Protein AF-0000000070241517 (afdb_homodimer)

InterPro domains:
  IPR003785 Creatininase/formamide hydrolase [PF02633] (5-233)
  IPR003785 Creatininase/formamide hydrolase [PTHR35005] (1-240)
  IPR024087 Creatininase-like superfamily [G3DSA:3.40.50.10310] (1-237)
  IPR024087 Creatininase-like superfamily [SSF102215] (1-235)

pLDDT: mean 95.76, std 4.82, range [57.38, 98.88]

Secondary structure (DSSP, 8-state):
-BGGGS-HHHHHT----EEEEEE-----BTTTB-TTHHHHHHHHHHHHHHHHHHHHHS-PPEEPPPB---S-GGGTTSTT-----HHHHHHHHHHHHHHHHHTT--EEEEEE--GGGHHHHHHHHHHHHHTTS-EEEEEEGGGSS--TT--BSSHHHHHHHHHH-GGG--GGGHHHHHHT-BSSSS-EETTEE---SGGGT-SSS-BS-GGG--HHHHHHHHHHHHHHHHHHHHHHHHS---/-BGGGS-HHHHHT----EEEEEE-----BTTTB-TTHHHHHHHHHHHHHHHHHHHHHS-PPEEPPPB---S-GGGTTSTT-----HHHHHHHHHHHHHHHHHTT--EEEEEE--GGGHHHHHHHHHHHHHTTS-EEEEEEGGGSS--TT--BSSHHHHHHHHHH-GGG--GGGHHHHHHT-BSSSS-EETTEE---SGGGT-SSS-BS-GGG--HHHHHHHHHHHHHHHHHHHHHHHHS---

Structure (mmCIF, N/CA/C/O backbone):
data_AF-0000000070241517-model_v1
#
loop_
_entity.id
_entity.type
_entity.pdbx_description
1 polymer 'Creatininase domain protein'
#
loop_
_atom_site.group_PDB
_atom_site.id
_atom_site.type_symbol
_atom_site.label_atom_id
_atom_site.label_alt_id
_atom_site.label_comp_id
_atom_site.label_asym_id
_atom_site.label_entity_id
_atom_site.label_seq_id
_atom_site.pdbx_PDB_ins_code
_atom_site.Cartn_x
_atom_site.Cartn_y
_atom_site.Cartn_z
_atom_site.occupancy
_atom_site.B_iso_or_equiv
_atom_site.auth_seq_id
_atom_site.auth_comp_id
_atom_site.auth_asym_id
_atom_site.auth_atom_id
_atom_site.pdbx_PDB_model_num
ATOM 1 N N . MET A 1 1 ? 10.398 8.562 11.719 1 86.44 1 MET A N 1
ATOM 2 C CA . MET A 1 1 ? 8.953 8.711 11.883 1 86.44 1 MET A CA 1
ATOM 3 C C . MET A 1 1 ? 8.203 8.047 10.727 1 86.44 1 MET A C 1
ATOM 5 O O . MET A 1 1 ? 8.586 8.195 9.57 1 86.44 1 MET A O 1
ATOM 9 N N . HIS A 1 2 ? 7.285 7.23 11.023 1 94.75 2 HIS A N 1
ATOM 10 C CA . HIS A 1 2 ? 6.379 6.684 10.023 1 94.75 2 HIS A CA 1
ATOM 11 C C . HIS A 1 2 ? 5.219 7.633 9.75 1 94.75 2 HIS A C 1
ATOM 13 O O . HIS A 1 2 ? 4.469 7.984 10.664 1 94.75 2 HIS A O 1
ATOM 19 N N . LEU A 1 3 ? 5.145 7.969 8.531 1 97.75 3 LEU A N 1
ATOM 20 C CA . LEU A 1 3 ? 4.168 8.977 8.141 1 97.75 3 LEU A CA 1
ATOM 21 C C . LEU A 1 3 ? 2.766 8.578 8.594 1 97.75 3 LEU A C 1
ATOM 23 O O . LEU A 1 3 ? 2.049 9.375 9.195 1 97.75 3 LEU A O 1
ATOM 27 N N . SER A 1 4 ? 2.4 7.344 8.367 1 96.88 4 SER A N 1
ATOM 28 C CA . SER A 1 4 ? 1.039 6.875 8.602 1 96.88 4 SER A CA 1
ATOM 29 C C . SER A 1 4 ? 0.727 6.824 10.094 1 96.88 4 SER A C 1
ATOM 31 O O . SER A 1 4 ? -0.439 6.75 10.492 1 96.88 4 SER A O 1
ATOM 33 N N . GLU A 1 5 ? 1.764 6.855 10.945 1 97.12 5 GLU A N 1
ATOM 34 C CA . GLU A 1 5 ? 1.569 6.773 12.391 1 97.12 5 GLU A CA 1
ATOM 35 C C . GLU A 1 5 ? 1.651 8.148 13.039 1 97.12 5 GLU A C 1
ATOM 37 O O . GLU A 1 5 ? 1.356 8.305 14.227 1 97.12 5 GLU A O 1
ATOM 42 N N . ALA A 1 6 ? 2.029 9.133 12.297 1 97.56 6 ALA A N 1
ATOM 43 C CA . ALA A 1 6 ? 2.148 10.516 12.766 1 97.56 6 ALA A CA 1
ATOM 44 C C . ALA A 1 6 ? 0.855 11.289 12.531 1 97.56 6 ALA A C 1
ATOM 46 O O . ALA A 1 6 ? 0.009 10.867 11.734 1 97.56 6 ALA A O 1
ATOM 47 N N . THR A 1 7 ? 0.697 12.344 13.242 1 97.94 7 THR A N 1
ATOM 48 C CA . THR A 1 7 ? -0.365 13.297 12.961 1 97.94 7 THR A CA 1
ATOM 49 C C . THR A 1 7 ? 0.137 14.406 12.039 1 97.94 7 THR A C 1
ATOM 51 O O . THR A 1 7 ? 1.345 14.547 11.828 1 97.94 7 THR A O 1
ATOM 54 N N . TRP A 1 8 ? -0.833 15.133 11.477 1 97.62 8 TRP A N 1
ATOM 55 C CA . TRP A 1 8 ? -0.382 16.188 10.57 1 97.62 8 TRP A CA 1
ATOM 56 C C . TRP A 1 8 ? 0.407 17.25 11.328 1 97.62 8 TRP A C 1
ATOM 58 O O . TRP A 1 8 ? 1.304 17.891 10.766 1 97.62 8 TRP A O 1
ATOM 68 N N . THR A 1 9 ? 0.144 17.438 12.625 1 97.12 9 THR A N 1
ATOM 69 C CA . THR A 1 9 ? 0.899 18.406 13.406 1 97.12 9 THR A CA 1
ATOM 70 C C . THR A 1 9 ? 2.312 17.906 13.68 1 97.12 9 THR A C 1
ATOM 72 O O . THR A 1 9 ? 3.256 18.688 13.758 1 97.12 9 THR A O 1
ATOM 75 N N . ASP A 1 10 ? 2.471 16.516 13.898 1 96.94 10 ASP A N 1
ATOM 76 C CA . ASP A 1 10 ? 3.818 15.969 13.977 1 96.94 10 ASP A CA 1
ATOM 77 C C . ASP A 1 10 ? 4.625 16.312 12.727 1 96.94 10 ASP A C 1
ATOM 79 O O . ASP A 1 10 ? 5.801 16.656 12.82 1 96.94 10 ASP A O 1
ATOM 83 N N . ILE A 1 11 ? 3.99 16.156 11.539 1 97.12 11 ILE A N 1
ATOM 84 C CA . ILE A 1 11 ? 4.656 16.406 10.266 1 97.12 11 ILE A CA 1
ATOM 85 C C . ILE A 1 11 ? 4.949 17.906 10.117 1 97.12 11 ILE A C 1
ATOM 87 O O . ILE A 1 11 ? 6.016 18.281 9.625 1 97.12 11 ILE A O 1
ATOM 91 N N . ARG A 1 12 ? 4 18.719 10.477 1 95.62 12 ARG A N 1
ATOM 92 C CA . ARG A 1 12 ? 4.195 20.172 10.461 1 95.62 12 ARG A CA 1
ATOM 93 C C . ARG A 1 12 ? 5.457 20.562 11.227 1 95.62 12 ARG A C 1
ATOM 95 O O . ARG A 1 12 ? 6.188 21.469 10.812 1 95.62 12 ARG A O 1
ATOM 102 N N . ASP A 1 13 ? 5.715 19.906 12.328 1 95 13 ASP A N 1
ATOM 103 C CA . ASP A 1 13 ? 6.793 20.281 13.234 1 95 13 ASP A CA 1
ATOM 104 C C . ASP A 1 13 ? 8.086 19.547 12.891 1 95 13 ASP A C 1
ATOM 106 O O . ASP A 1 13 ? 9.117 19.766 13.531 1 95 13 ASP A O 1
ATOM 110 N N . ALA A 1 14 ? 8 18.672 11.914 1 93.88 14 ALA A N 1
ATOM 111 C CA . ALA A 1 14 ? 9.203 17.953 11.5 1 93.88 14 ALA A CA 1
ATOM 112 C C . ALA A 1 14 ? 10.25 18.906 10.938 1 93.88 14 ALA A C 1
ATOM 114 O O . ALA A 1 14 ? 9.906 19.891 10.273 1 93.88 14 ALA A O 1
ATOM 115 N N . THR A 1 15 ? 11.523 18.594 11.156 1 92.62 15 THR A N 1
ATOM 116 C CA . THR A 1 15 ? 12.586 19.484 10.711 1 92.62 15 THR A CA 1
ATOM 117 C C . THR A 1 15 ? 13.352 18.859 9.547 1 92.62 15 THR A C 1
ATOM 119 O O . THR A 1 15 ? 14.125 19.547 8.867 1 92.62 15 THR A O 1
ATOM 122 N N . THR A 1 16 ? 13.102 17.625 9.297 1 94.44 16 THR A N 1
ATOM 123 C CA . THR A 1 16 ? 13.781 16.953 8.188 1 94.44 16 THR A CA 1
ATOM 124 C C . THR A 1 16 ? 13.047 17.219 6.871 1 94.44 16 THR A C 1
ATOM 126 O O . THR A 1 16 ? 11.828 17.375 6.852 1 94.44 16 THR A O 1
ATOM 129 N N . ASP A 1 17 ? 13.781 17.281 5.773 1 96.19 17 ASP A N 1
ATOM 130 C CA . ASP A 1 17 ? 13.195 17.328 4.441 1 96.19 17 ASP A CA 1
ATOM 131 C C . ASP A 1 17 ? 13.5 16.062 3.652 1 96.19 17 ASP A C 1
ATOM 133 O O . ASP A 1 17 ? 13.312 16.016 2.436 1 96.19 17 ASP A O 1
ATOM 137 N N . LEU A 1 18 ? 14.07 15.078 4.348 1 97.06 18 LEU A N 1
ATOM 138 C CA . LEU A 1 18 ? 14.453 13.789 3.777 1 97.06 18 LEU A CA 1
ATOM 139 C C . LEU A 1 18 ? 13.391 12.734 4.051 1 97.06 18 LEU A C 1
ATOM 141 O O . LEU A 1 18 ? 12.938 12.578 5.188 1 97.06 18 LEU A O 1
ATOM 145 N N . ALA A 1 19 ? 12.898 12.055 3.014 1 98.44 19 ALA A N 1
ATOM 146 C CA . ALA A 1 19 ? 11.914 10.984 3.137 1 98.44 19 ALA A CA 1
ATOM 147 C C . ALA A 1 19 ? 12.344 9.758 2.332 1 98.44 19 ALA A C 1
ATOM 149 O O . ALA A 1 19 ? 13.086 9.875 1.353 1 98.44 19 ALA A O 1
ATOM 150 N N . VAL A 1 20 ? 11.93 8.594 2.805 1 98.75 20 VAL A N 1
ATOM 151 C CA . VAL A 1 20 ? 12.039 7.371 2.021 1 98.75 20 VAL A CA 1
ATOM 152 C C . VAL A 1 20 ? 10.648 6.824 1.718 1 98.75 20 VAL A C 1
ATOM 154 O O . VAL A 1 20 ? 9.727 6.984 2.518 1 98.75 20 VAL A O 1
ATOM 157 N N . LEU A 1 21 ? 10.469 6.258 0.588 1 98.88 21 LEU A N 1
ATOM 158 C CA . LEU A 1 21 ? 9.227 5.617 0.162 1 98.88 21 LEU A CA 1
ATOM 159 C C . LEU A 1 21 ? 9.484 4.172 -0.263 1 98.88 21 LEU A C 1
ATOM 161 O O . LEU A 1 21 ? 10.047 3.928 -1.332 1 98.88 21 LEU A O 1
ATOM 165 N N . PRO A 1 22 ? 9.094 3.178 0.567 1 98.88 22 PRO A N 1
ATOM 166 C CA . PRO A 1 22 ? 9.242 1.782 0.148 1 98.88 22 PRO A CA 1
ATOM 167 C C . PRO A 1 22 ? 8.266 1.391 -0.956 1 98.88 22 PRO A C 1
ATOM 169 O O . PRO A 1 22 ? 7.078 1.729 -0.885 1 98.88 22 PRO A O 1
ATOM 172 N N . VAL A 1 23 ? 8.812 0.765 -1.982 1 98.75 23 VAL A N 1
ATOM 173 C CA . VAL A 1 23 ? 8.016 0.289 -3.111 1 98.75 23 VAL A CA 1
ATOM 174 C C . VAL A 1 23 ? 8.422 -1.139 -3.467 1 98.75 23 VAL A C 1
ATOM 176 O O . VAL A 1 23 ? 9.602 -1.496 -3.367 1 98.75 23 VAL A O 1
ATOM 179 N N . GLY A 1 24 ? 7.496 -1.948 -3.77 1 98.31 24 GLY A N 1
ATOM 180 C CA . GLY A 1 24 ? 7.766 -3.305 -4.219 1 98.31 24 GLY A CA 1
ATOM 181 C C . GLY A 1 24 ? 6.762 -3.805 -5.242 1 98.31 24 GLY A C 1
ATOM 182 O O . GLY A 1 24 ? 6.438 -3.096 -6.199 1 98.31 24 GLY A O 1
ATOM 183 N N . SER A 1 25 ? 6.488 -5.016 -5.156 1 98.31 25 SER A N 1
ATOM 184 C CA . SER A 1 25 ? 5.512 -5.734 -5.965 1 98.31 25 SER A CA 1
ATOM 185 C C . SER A 1 25 ? 4.91 -6.906 -5.195 1 98.31 25 SER A C 1
ATOM 187 O O . SER A 1 25 ? 5.488 -7.371 -4.215 1 98.31 25 SER A O 1
ATOM 189 N N . THR A 1 26 ? 3.676 -7.219 -5.496 1 98.69 26 THR A N 1
ATOM 190 C CA . THR A 1 26 ? 3.066 -8.484 -5.105 1 98.69 26 THR A CA 1
ATOM 191 C C . THR A 1 26 ? 3.088 -9.477 -6.266 1 98.69 26 THR A C 1
ATOM 193 O O . THR A 1 26 ? 2.266 -9.391 -7.18 1 98.69 26 THR A O 1
ATOM 196 N N . GLU A 1 27 ? 4.043 -10.422 -6.203 1 98.75 27 GLU A N 1
ATOM 197 C CA . GLU A 1 27 ? 4.277 -11.305 -7.344 1 98.75 27 GLU A CA 1
ATOM 198 C C . GLU A 1 27 ? 4.918 -12.617 -6.898 1 98.75 27 GLU A C 1
ATOM 200 O O . GLU A 1 27 ? 5.383 -12.742 -5.766 1 98.75 27 GLU A O 1
ATOM 205 N N . GLN A 1 28 ? 4.992 -13.539 -7.824 1 98.5 28 GLN A N 1
ATOM 206 C CA . GLN A 1 28 ? 5.527 -14.867 -7.535 1 98.5 28 GLN A CA 1
ATOM 207 C C . GLN A 1 28 ? 7.02 -14.805 -7.219 1 98.5 28 GLN A C 1
ATOM 209 O O . GLN A 1 28 ? 7.734 -13.945 -7.742 1 98.5 28 GLN A O 1
ATOM 214 N N . HIS A 1 29 ? 7.551 -15.703 -6.344 1 98.44 29 HIS A N 1
ATOM 215 C CA . HIS A 1 29 ? 8.961 -15.906 -6.016 1 98.44 29 HIS A CA 1
ATOM 216 C C . HIS A 1 29 ? 9.266 -17.375 -5.805 1 98.44 29 HIS A C 1
ATOM 218 O O . HIS A 1 29 ? 9.953 -17.75 -4.844 1 98.44 29 HIS A O 1
ATOM 224 N N . GLY A 1 30 ? 8.781 -18.219 -6.793 1 98.19 30 GLY A N 1
ATOM 225 C CA . GLY A 1 30 ? 8.891 -19.656 -6.613 1 98.19 30 GLY A CA 1
ATOM 226 C C . GLY A 1 30 ? 7.812 -20.234 -5.711 1 98.19 30 GLY A C 1
ATOM 227 O O . GLY A 1 30 ? 7.105 -19.484 -5.027 1 98.19 30 GLY A O 1
ATOM 228 N N . PRO A 1 31 ? 7.672 -21.531 -5.762 1 98.5 31 PRO A N 1
ATOM 229 C CA . PRO A 1 31 ? 6.613 -22.156 -4.961 1 98.5 31 PRO A CA 1
ATOM 230 C C . PRO A 1 31 ? 6.875 -22.062 -3.461 1 98.5 31 PRO A C 1
ATOM 232 O O . PRO A 1 31 ? 5.996 -22.375 -2.656 1 98.5 31 PRO A O 1
ATOM 235 N N . HIS A 1 32 ? 8.008 -21.547 -3.008 1 98.44 32 HIS A N 1
ATOM 236 C CA . HIS A 1 32 ? 8.43 -21.594 -1.611 1 98.44 32 HIS A CA 1
ATOM 237 C C . HIS A 1 32 ? 8.273 -20.234 -0.937 1 98.44 32 HIS A C 1
ATOM 239 O O . HIS A 1 32 ? 8.125 -20.156 0.285 1 98.44 32 HIS A O 1
ATOM 245 N N . ALA A 1 33 ? 8.383 -19.188 -1.644 1 98.56 33 ALA A N 1
ATOM 246 C CA . ALA A 1 33 ? 8.422 -17.859 -1.032 1 98.56 33 ALA A CA 1
ATOM 247 C C . ALA A 1 33 ? 7.117 -17.109 -1.258 1 98.56 33 ALA A C 1
ATOM 249 O O . ALA A 1 33 ? 6.43 -17.328 -2.26 1 98.56 33 ALA A O 1
ATOM 250 N N . PRO A 1 34 ? 6.754 -16.25 -0.351 1 98.69 34 PRO A N 1
ATOM 251 C CA . PRO A 1 34 ? 5.473 -15.555 -0.462 1 98.69 34 PRO A CA 1
ATOM 252 C C . PRO A 1 34 ? 5.457 -14.531 -1.597 1 98.69 34 PRO A C 1
ATOM 254 O O . PRO A 1 34 ? 6.516 -14.109 -2.07 1 98.69 34 PRO A O 1
ATOM 257 N N . LEU A 1 35 ? 4.234 -14.125 -1.965 1 98.75 35 LEU A N 1
ATOM 258 C CA . LEU A 1 35 ? 4.031 -13.172 -3.055 1 98.75 35 LEU A CA 1
ATOM 259 C C . LEU A 1 35 ? 4.477 -11.773 -2.648 1 98.75 35 LEU A C 1
ATOM 261 O O . LEU A 1 35 ? 4.688 -10.914 -3.504 1 98.75 35 LEU A O 1
ATOM 265 N N . GLY A 1 36 ? 4.707 -11.477 -1.378 1 98.75 36 GLY A N 1
ATOM 266 C CA . GLY A 1 36 ? 4.996 -10.133 -0.898 1 98.75 36 GLY A CA 1
ATOM 267 C C . GLY A 1 36 ? 6.477 -9.883 -0.684 1 98.75 36 GLY A C 1
ATOM 268 O O . GLY A 1 36 ? 6.859 -8.898 -0.051 1 98.75 36 GLY A O 1
ATOM 269 N N . VAL A 1 37 ? 7.398 -10.734 -1.19 1 98.69 37 VAL A N 1
ATOM 270 C CA . VAL A 1 37 ? 8.836 -10.656 -0.931 1 98.69 37 VAL A CA 1
ATOM 271 C C . VAL A 1 37 ? 9.336 -9.242 -1.207 1 98.69 37 VAL A C 1
ATOM 273 O O . VAL A 1 37 ? 10.031 -8.656 -0.378 1 98.69 37 VAL A O 1
ATOM 276 N N . ASP A 1 38 ? 8.938 -8.703 -2.299 1 98.62 38 ASP A N 1
ATOM 277 C CA . ASP A 1 38 ? 9.516 -7.457 -2.793 1 98.62 3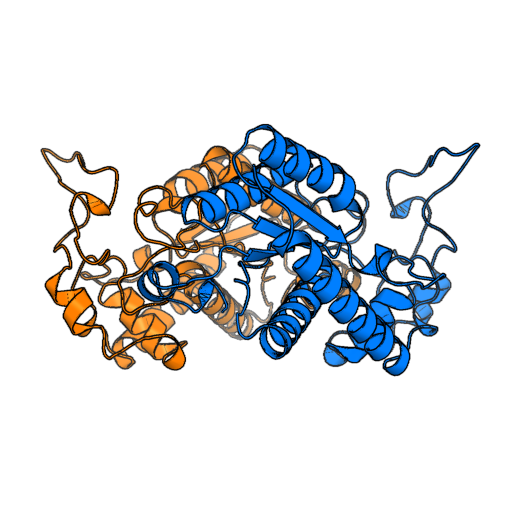8 ASP A CA 1
ATOM 278 C C . ASP A 1 38 ? 9.25 -6.305 -1.83 1 98.62 38 ASP A C 1
ATOM 280 O O . ASP A 1 38 ? 10.172 -5.621 -1.395 1 98.62 38 ASP A O 1
ATOM 284 N N . TRP A 1 39 ? 7.945 -6.09 -1.482 1 98.31 39 TRP A N 1
ATOM 285 C CA . TRP A 1 39 ? 7.66 -4.906 -0.68 1 98.31 39 TRP A CA 1
ATOM 286 C C . TRP A 1 39 ? 7.953 -5.164 0.794 1 98.31 39 TRP A C 1
ATOM 288 O O . TRP A 1 39 ? 8.305 -4.242 1.535 1 98.31 39 TRP A O 1
ATOM 298 N N . LEU A 1 40 ? 7.875 -6.453 1.276 1 98.69 40 LEU A N 1
ATOM 299 C CA . LEU A 1 40 ? 8.281 -6.777 2.639 1 98.69 40 LEU A CA 1
ATOM 300 C C . LEU A 1 40 ? 9.75 -6.449 2.861 1 98.69 40 LEU A C 1
ATOM 302 O O . LEU A 1 40 ? 10.117 -5.875 3.893 1 98.69 40 LEU A O 1
ATOM 306 N N . THR A 1 41 ? 10.586 -6.82 1.893 1 98.56 41 THR A N 1
ATOM 307 C CA . THR A 1 41 ? 12.023 -6.57 1.982 1 98.56 41 THR A CA 1
ATOM 308 C C . THR A 1 41 ? 12.312 -5.074 1.893 1 98.56 41 THR A C 1
ATOM 310 O O . THR A 1 41 ? 13.086 -4.539 2.691 1 98.56 41 THR A O 1
ATOM 313 N N . ALA A 1 42 ? 11.703 -4.414 0.923 1 98.69 42 ALA A N 1
ATOM 314 C CA . ALA A 1 42 ? 11.906 -2.979 0.752 1 98.69 42 ALA A CA 1
ATOM 315 C C . ALA A 1 42 ? 11.516 -2.217 2.016 1 98.69 42 ALA A C 1
ATOM 317 O O . ALA A 1 42 ? 12.227 -1.302 2.439 1 98.69 42 ALA A O 1
ATOM 318 N N . GLU A 1 43 ? 10.391 -2.576 2.566 1 98.69 43 GLU A N 1
ATOM 319 C CA . GLU A 1 43 ? 9.898 -1.942 3.785 1 98.69 43 GLU A CA 1
ATOM 320 C C . GLU A 1 43 ? 10.875 -2.139 4.941 1 98.69 43 GLU A C 1
ATOM 322 O O . GLU A 1 43 ? 11.195 -1.188 5.66 1 98.69 43 GLU A O 1
ATOM 327 N N . ALA A 1 44 ? 11.328 -3.342 5.152 1 98.75 44 ALA A N 1
ATOM 328 C CA . ALA A 1 44 ? 12.258 -3.654 6.238 1 98.75 44 ALA A CA 1
ATOM 329 C C . ALA A 1 44 ? 13.57 -2.895 6.07 1 98.75 44 ALA A C 1
ATOM 331 O O . ALA A 1 44 ? 14.117 -2.363 7.039 1 98.75 44 ALA A O 1
ATOM 332 N N . ILE A 1 45 ? 14.086 -2.869 4.863 1 98.62 45 ILE A N 1
ATOM 333 C CA . ILE A 1 45 ? 15.344 -2.184 4.586 1 98.62 45 ILE A CA 1
ATOM 334 C C . ILE A 1 45 ? 15.172 -0.682 4.809 1 98.62 45 ILE A C 1
ATOM 336 O O . ILE A 1 45 ? 16.047 -0.027 5.375 1 98.62 45 ILE A O 1
ATOM 340 N N . ALA A 1 46 ? 14.062 -0.118 4.328 1 98.69 46 ALA A N 1
ATOM 341 C CA . ALA A 1 46 ? 13.773 1.298 4.547 1 98.69 46 ALA A CA 1
ATOM 342 C C . ALA A 1 46 ? 13.781 1.636 6.035 1 98.69 46 ALA A C 1
ATOM 344 O O . ALA A 1 46 ? 14.43 2.6 6.453 1 98.69 46 ALA A O 1
ATOM 345 N N . GLU A 1 47 ? 13.125 0.793 6.824 1 98.25 47 GLU A N 1
ATOM 346 C CA . GLU A 1 47 ? 13.023 1.021 8.258 1 98.25 47 GLU A CA 1
ATOM 347 C C . GLU A 1 47 ? 14.391 0.925 8.938 1 98.25 47 GLU A C 1
ATOM 349 O O . GLU A 1 47 ? 14.766 1.803 9.719 1 98.25 47 GLU A O 1
ATOM 354 N N . ALA A 1 48 ? 15.109 -0.075 8.617 1 98.19 48 ALA A N 1
ATOM 355 C CA . ALA A 1 48 ? 16.422 -0.274 9.211 1 98.19 48 ALA A CA 1
ATOM 356 C C . ALA A 1 48 ? 17.375 0.852 8.812 1 98.19 48 ALA A C 1
ATOM 358 O O . ALA A 1 48 ? 18.156 1.339 9.648 1 98.19 48 ALA A O 1
ATOM 359 N N . GLY A 1 49 ? 17.344 1.198 7.535 1 98 49 GLY A N 1
ATOM 360 C CA . GLY A 1 49 ? 18.188 2.275 7.059 1 98 49 GLY A CA 1
ATOM 361 C C . GLY A 1 49 ? 17.906 3.605 7.73 1 98 49 GLY A C 1
ATOM 362 O O . GLY A 1 49 ? 18.828 4.305 8.148 1 98 49 GLY A O 1
ATOM 363 N N . VAL A 1 50 ? 16.641 3.951 7.82 1 97.88 50 VAL A N 1
ATOM 364 C CA . VAL A 1 50 ? 16.219 5.215 8.422 1 97.88 50 VAL A CA 1
ATOM 365 C C . VAL A 1 50 ? 16.609 5.23 9.898 1 97.88 50 VAL A C 1
ATOM 367 O O . VAL A 1 50 ? 17.062 6.25 10.422 1 97.88 50 VAL A O 1
ATOM 370 N N . ASP A 1 51 ? 16.422 4.113 10.625 1 97.5 51 ASP A N 1
ATOM 371 C CA . ASP A 1 51 ? 16.781 4.016 12.039 1 97.5 51 ASP A CA 1
ATOM 372 C C . ASP A 1 51 ? 18.281 4.207 12.234 1 97.5 51 ASP A C 1
ATOM 374 O O . ASP A 1 51 ? 18.703 4.945 13.117 1 97.5 51 ASP A O 1
ATOM 378 N N . ARG A 1 52 ? 19.047 3.588 11.43 1 97.25 52 ARG A N 1
ATOM 379 C CA . ARG A 1 52 ? 20.484 3.701 11.508 1 97.25 52 ARG A CA 1
ATOM 380 C C . ARG A 1 52 ? 20.953 5.121 11.18 1 97.25 52 ARG A C 1
ATOM 382 O O . ARG A 1 52 ? 21.859 5.645 11.812 1 97.25 52 ARG A O 1
ATOM 389 N N . TYR A 1 53 ? 20.328 5.641 10.156 1 97 53 TYR A N 1
ATOM 390 C CA . TYR A 1 53 ? 20.641 7.027 9.805 1 97 53 TYR A CA 1
ATOM 391 C C . TYR A 1 53 ? 20.375 7.953 10.992 1 97 53 TYR A C 1
ATOM 393 O O . TYR A 1 53 ? 21.188 8.828 11.289 1 97 53 TYR A O 1
ATOM 401 N N . ALA A 1 54 ? 19.25 7.793 11.609 1 95.94 54 ALA A N 1
ATOM 402 C CA . ALA A 1 54 ? 18.875 8.609 12.758 1 95.94 54 ALA A CA 1
ATOM 403 C C . ALA A 1 54 ? 19.891 8.461 13.891 1 95.94 54 ALA A C 1
ATOM 405 O O . ALA A 1 54 ? 20.188 9.43 14.586 1 95.94 54 ALA A O 1
ATOM 406 N N . ASP A 1 55 ? 20.359 7.281 14.125 1 95.25 55 ASP A N 1
ATOM 407 C CA . ASP A 1 55 ? 21.344 7.016 15.164 1 95.25 55 ASP A CA 1
ATOM 408 C C . ASP A 1 55 ? 22.641 7.793 14.898 1 95.25 55 ASP A C 1
ATOM 410 O O . ASP A 1 55 ? 23.297 8.25 15.836 1 95.25 55 ASP A O 1
ATOM 414 N N . THR A 1 56 ? 22.922 7.957 13.641 1 92.44 56 THR A N 1
ATOM 415 C CA . THR A 1 56 ? 24.172 8.578 13.242 1 92.44 56 THR A CA 1
ATOM 416 C C . THR A 1 56 ? 24.031 10.102 13.18 1 92.44 56 THR A C 1
ATOM 418 O O . THR A 1 56 ? 24.938 10.836 13.562 1 92.44 56 THR A O 1
ATOM 421 N N . HIS A 1 57 ? 22.859 10.562 12.766 1 92 57 HIS A N 1
ATOM 422 C CA . HIS A 1 57 ? 22.734 11.969 12.414 1 92 57 HIS A CA 1
ATOM 423 C C . HIS A 1 57 ? 21.812 12.703 13.375 1 92 57 HIS A C 1
ATOM 425 O O . HIS A 1 57 ? 21.766 13.93 13.391 1 92 57 HIS A O 1
ATOM 431 N N . GLY A 1 58 ? 21.031 11.938 14.156 1 91.06 58 GLY A N 1
ATOM 432 C CA . GLY A 1 58 ? 20.156 12.539 15.148 1 91.06 58 GLY A CA 1
ATOM 433 C C . GLY A 1 58 ? 18.797 12.93 14.586 1 91.06 58 GLY A C 1
ATOM 434 O O . GLY A 1 58 ? 17.906 13.344 15.328 1 91.06 58 GLY A O 1
ATOM 435 N N . GLU A 1 59 ? 18.672 12.906 13.312 1 91.12 59 GLU A N 1
ATOM 436 C CA . GLU A 1 59 ? 17.406 13.188 12.656 1 91.12 59 GLU A CA 1
ATOM 437 C C . GLU A 1 59 ? 16.906 11.977 11.875 1 91.12 59 GLU A C 1
ATOM 439 O O . GLU A 1 59 ? 17.688 11.312 11.18 1 91.12 59 GLU A O 1
ATOM 444 N N . LYS A 1 60 ? 15.688 11.703 11.984 1 94.31 60 LYS A N 1
ATOM 445 C CA . LYS A 1 60 ? 15.109 10.531 11.336 1 94.31 60 LYS A CA 1
ATOM 446 C C . LYS A 1 60 ? 14.336 10.922 10.078 1 94.31 60 LYS A C 1
ATOM 448 O O . LYS A 1 60 ? 13.391 11.711 10.148 1 94.31 60 LYS A O 1
ATOM 453 N N . PRO A 1 61 ? 14.773 10.422 8.906 1 97.12 61 PRO A N 1
ATOM 454 C CA . PRO A 1 61 ? 13.969 10.633 7.703 1 97.12 61 PRO A CA 1
ATOM 455 C C . PRO A 1 61 ? 12.547 10.086 7.84 1 97.12 61 PRO A C 1
ATOM 457 O O . PRO A 1 61 ? 12.297 9.203 8.672 1 97.12 61 PRO A O 1
ATOM 460 N N . LEU A 1 62 ? 11.664 10.734 7.113 1 97.88 62 LEU A N 1
ATOM 461 C CA . LEU A 1 62 ? 10.281 10.266 7.082 1 97.88 62 LEU A CA 1
ATOM 462 C C . LEU A 1 62 ? 10.156 8.984 6.266 1 97.88 62 LEU A C 1
ATOM 464 O O . LEU A 1 62 ? 10.766 8.859 5.203 1 97.88 62 LEU A O 1
ATOM 468 N N . VAL A 1 63 ? 9.438 7.988 6.777 1 98.62 63 VAL A N 1
ATOM 469 C CA . VAL A 1 63 ? 9.102 6.793 6.012 1 98.62 63 VAL A CA 1
ATOM 470 C C . VAL A 1 63 ? 7.66 6.879 5.52 1 98.62 63 VAL A C 1
ATOM 472 O O . VAL A 1 63 ? 6.727 6.969 6.32 1 98.62 63 VAL A O 1
ATOM 475 N N . GLY A 1 64 ? 7.496 6.941 4.215 1 98.5 64 GLY A N 1
ATOM 476 C CA . GLY A 1 64 ? 6.172 6.941 3.619 1 98.5 64 GLY A CA 1
ATOM 477 C C . GLY A 1 64 ? 5.512 5.574 3.635 1 98.5 64 GLY A C 1
ATOM 478 O O . GLY A 1 64 ? 6.137 4.578 4.004 1 98.5 64 GLY A O 1
ATOM 479 N N . PRO A 1 65 ? 4.168 5.539 3.301 1 98.5 65 PRO A N 1
ATOM 480 C CA . PRO A 1 65 ? 3.484 4.246 3.223 1 98.5 65 PRO A CA 1
ATOM 481 C C . PRO A 1 65 ? 4.02 3.361 2.098 1 98.5 65 PRO A C 1
ATOM 483 O O . PRO A 1 65 ? 4.371 3.863 1.028 1 98.5 65 PRO A O 1
ATOM 486 N N . THR A 1 66 ? 4.055 2.051 2.318 1 98.56 66 THR A N 1
ATOM 487 C CA . THR A 1 66 ? 4.594 1.102 1.351 1 98.56 66 THR A CA 1
ATOM 488 C C . THR A 1 66 ? 3.631 0.917 0.181 1 98.56 66 THR A C 1
ATOM 490 O O . THR A 1 66 ? 2.426 0.75 0.384 1 98.56 66 THR A O 1
ATOM 493 N N . ILE A 1 67 ? 4.141 1.047 -1.016 1 98.75 67 ILE A N 1
ATOM 494 C CA . ILE A 1 67 ? 3.367 0.778 -2.223 1 98.75 67 ILE A CA 1
ATOM 495 C C . ILE A 1 67 ? 3.559 -0.677 -2.645 1 98.75 67 ILE A C 1
ATOM 497 O O . ILE A 1 67 ? 4.648 -1.068 -3.07 1 98.75 67 ILE A O 1
ATOM 501 N N . PRO A 1 68 ? 2.518 -1.484 -2.619 1 98.56 68 PRO A N 1
ATOM 502 C CA . PRO A 1 68 ? 2.723 -2.934 -2.627 1 98.56 68 PRO A CA 1
ATOM 503 C C . PRO A 1 68 ? 2.559 -3.545 -4.016 1 98.56 68 PRO A C 1
ATOM 505 O O . PRO A 1 68 ? 2.879 -4.719 -4.223 1 98.56 68 PRO A O 1
ATOM 508 N N . VAL A 1 69 ? 2.004 -2.857 -4.988 1 98.81 69 VAL A N 1
ATOM 509 C CA . VAL A 1 69 ? 1.786 -3.398 -6.324 1 98.81 69 VAL A CA 1
ATOM 510 C C . VAL A 1 69 ? 2.59 -2.594 -7.344 1 98.81 69 VAL A C 1
ATOM 512 O O . VAL A 1 69 ? 2.506 -1.363 -7.379 1 98.81 69 VAL A O 1
ATOM 515 N N . GLY A 1 70 ? 3.43 -3.209 -8.047 1 98.62 70 GLY A N 1
ATOM 516 C CA . GLY A 1 70 ? 4.285 -2.574 -9.039 1 98.62 70 GLY A CA 1
ATOM 517 C C . GLY A 1 70 ? 4.152 -3.186 -10.422 1 98.62 70 GLY A C 1
ATOM 518 O O . GLY A 1 70 ? 3.068 -3.637 -10.805 1 98.62 70 GLY A O 1
ATOM 519 N N . VAL A 1 71 ? 5.188 -3.012 -11.258 1 98.56 71 VAL A N 1
ATOM 520 C CA . VAL A 1 71 ? 5.227 -3.52 -12.625 1 98.56 71 VAL A CA 1
ATOM 521 C C . VAL A 1 71 ? 5.734 -4.961 -12.625 1 98.56 71 VAL A C 1
ATOM 523 O O . VAL A 1 71 ? 6.941 -5.199 -12.594 1 98.56 71 VAL A O 1
ATOM 526 N N . ALA A 1 72 ? 4.785 -5.91 -12.758 1 98.44 72 ALA A N 1
ATOM 527 C CA . ALA A 1 72 ? 5.199 -7.301 -12.594 1 98.44 72 ALA A CA 1
ATOM 528 C C . ALA A 1 72 ? 4.457 -8.211 -13.562 1 98.44 72 ALA A C 1
ATOM 530 O O . ALA A 1 72 ? 4.281 -9.406 -13.297 1 98.44 72 ALA A O 1
ATOM 531 N N . GLU A 1 73 ? 3.994 -7.66 -14.711 1 97.06 73 GLU A N 1
ATOM 532 C CA . GLU A 1 73 ? 3.215 -8.445 -15.672 1 97.06 73 GLU A CA 1
ATOM 533 C C . GLU A 1 73 ? 4.031 -9.609 -16.219 1 97.06 73 GLU A C 1
ATOM 535 O O . GLU A 1 73 ? 3.469 -10.617 -16.641 1 97.06 73 GLU A O 1
ATOM 540 N N . GLU A 1 74 ? 5.348 -9.547 -16.234 1 95.81 74 GLU A N 1
ATOM 541 C CA . GLU A 1 74 ? 6.207 -10.633 -16.703 1 95.81 74 GLU A CA 1
ATOM 542 C C . GLU A 1 74 ? 6.016 -11.891 -15.859 1 95.81 74 GLU A C 1
ATOM 544 O O . GLU A 1 74 ? 6.422 -12.984 -16.266 1 95.81 74 GLU A O 1
ATOM 549 N N . HIS A 1 75 ? 5.395 -11.766 -14.688 1 97.81 75 HIS A N 1
ATOM 550 C CA . HIS A 1 75 ? 5.16 -12.891 -13.789 1 97.81 75 HIS A CA 1
ATOM 551 C C . HIS A 1 75 ? 3.699 -13.32 -13.812 1 97.81 75 HIS A C 1
ATOM 553 O O . HIS A 1 75 ? 3.275 -14.141 -13 1 97.81 75 HIS A O 1
ATOM 559 N N . ARG A 1 76 ? 2.908 -12.859 -14.742 1 97 76 ARG A N 1
ATOM 560 C CA . ARG A 1 76 ? 1.454 -12.984 -14.75 1 97 76 ARG A CA 1
ATOM 561 C C . ARG A 1 76 ? 1.032 -14.445 -14.852 1 97 76 ARG A C 1
ATOM 563 O O . ARG A 1 76 ? -0.099 -14.797 -14.508 1 97 76 ARG A O 1
ATOM 570 N N . ASP A 1 77 ? 1.844 -15.336 -15.336 1 97.12 77 ASP A N 1
ATOM 571 C CA . ASP A 1 77 ? 1.482 -16.734 -15.523 1 97.12 77 ASP A CA 1
ATOM 572 C C . ASP A 1 77 ? 1.566 -17.516 -14.211 1 97.12 77 ASP A C 1
ATOM 574 O O . ASP A 1 77 ? 1.201 -18.688 -14.148 1 97.12 77 ASP A O 1
ATOM 578 N N . PHE A 1 78 ? 2.07 -16.906 -13.195 1 98 78 PHE A N 1
ATOM 579 C CA . PHE A 1 78 ? 2.123 -17.484 -11.852 1 98 78 PHE A CA 1
ATOM 580 C C . PHE A 1 78 ? 1.039 -16.891 -10.961 1 98 78 PHE A C 1
ATOM 582 O O . PHE A 1 78 ? 1.021 -15.672 -10.727 1 98 78 PHE A O 1
ATOM 589 N N . ASP A 1 79 ? 0.218 -17.75 -10.406 1 98.19 79 ASP A N 1
ATOM 590 C CA . ASP A 1 79 ? -1.049 -17.375 -9.781 1 98.19 79 ASP A CA 1
ATOM 591 C C . ASP A 1 79 ? -0.824 -16.438 -8.609 1 98.19 79 ASP A C 1
ATOM 593 O O . ASP A 1 79 ? 0.069 -16.656 -7.785 1 98.19 79 ASP A O 1
ATOM 597 N N . GLY A 1 80 ? -1.678 -15.336 -8.562 1 98.25 80 GLY A N 1
ATOM 598 C CA . GLY A 1 80 ? -1.664 -14.406 -7.438 1 98.25 80 GLY A CA 1
ATOM 599 C C . GLY A 1 80 ? -0.805 -13.188 -7.684 1 98.25 80 GLY A C 1
ATOM 600 O O . GLY A 1 80 ? -0.849 -12.227 -6.91 1 98.25 80 GLY A O 1
ATOM 601 N N . THR A 1 81 ? -0.007 -13.258 -8.773 1 98.56 81 THR A N 1
ATOM 602 C CA . THR A 1 81 ? 0.78 -12.086 -9.148 1 98.56 81 THR A CA 1
ATOM 603 C C . THR A 1 81 ? -0.129 -10.914 -9.508 1 98.56 81 THR A C 1
ATOM 605 O O . THR A 1 81 ? -1.084 -11.07 -10.273 1 98.56 81 THR A O 1
ATOM 608 N N . LEU A 1 82 ? 0.142 -9.812 -8.867 1 98.75 82 LEU A N 1
ATOM 609 C CA . LEU A 1 82 ? -0.528 -8.562 -9.227 1 98.75 82 LEU A CA 1
ATOM 610 C C . LEU A 1 82 ? 0.409 -7.641 -10 1 98.75 82 LEU A C 1
ATOM 612 O O . LEU A 1 82 ? 1.622 -7.652 -9.773 1 98.75 82 LEU A O 1
ATOM 616 N N . TRP A 1 83 ? -0.22 -6.84 -10.938 1 98.5 83 TRP A N 1
ATOM 617 C CA . TRP A 1 83 ? 0.59 -5.867 -11.664 1 98.5 83 TRP A CA 1
ATOM 618 C C . TRP A 1 83 ? -0.245 -4.656 -12.07 1 98.5 83 TRP A C 1
ATOM 620 O O . TRP A 1 83 ? -1.474 -4.742 -12.148 1 98.5 83 TRP A O 1
ATOM 630 N N . VAL A 1 84 ? 0.41 -3.555 -12.203 1 98.62 84 VAL A N 1
ATOM 631 C CA . VAL A 1 84 ? -0.114 -2.377 -12.891 1 98.62 84 VAL A CA 1
ATOM 632 C C . VAL A 1 84 ? 0.792 -2.016 -14.062 1 98.62 84 VAL A C 1
ATOM 634 O O . VAL A 1 84 ? 1.943 -2.453 -14.125 1 98.62 84 VAL A O 1
ATOM 637 N N . SER A 1 85 ? 0.231 -1.283 -15.016 1 98.31 85 SER A N 1
ATOM 638 C CA . SER A 1 85 ? 1.042 -0.839 -16.141 1 98.31 85 SER A CA 1
ATOM 639 C C . SER A 1 85 ? 2.146 0.11 -15.695 1 98.31 85 SER A C 1
ATOM 641 O O . SER A 1 85 ? 2.012 0.785 -14.672 1 98.31 85 SER A O 1
ATOM 643 N N . PRO A 1 86 ? 3.234 0.173 -16.516 1 97.88 86 PRO A N 1
ATOM 644 C CA . PRO A 1 86 ? 4.285 1.139 -16.188 1 97.88 86 PRO A CA 1
ATOM 645 C C . PRO A 1 86 ? 3.762 2.57 -16.094 1 97.88 86 PRO A C 1
ATOM 647 O O . PRO A 1 86 ? 4.191 3.33 -15.219 1 97.88 86 PRO A O 1
ATOM 650 N N . ASP A 1 87 ? 2.863 2.943 -16.938 1 98.12 87 ASP A N 1
ATOM 651 C CA . ASP A 1 87 ? 2.305 4.293 -16.891 1 98.12 87 ASP A CA 1
ATOM 652 C C . ASP A 1 87 ? 1.543 4.527 -15.586 1 98.12 87 ASP A C 1
ATOM 654 O O . ASP A 1 87 ? 1.688 5.578 -14.961 1 98.12 87 ASP A O 1
ATOM 658 N N . THR A 1 88 ? 0.677 3.572 -15.242 1 98.62 88 THR A N 1
ATOM 659 C CA . THR A 1 88 ? -0.067 3.66 -13.992 1 98.62 88 THR A CA 1
ATOM 660 C C . THR A 1 88 ? 0.884 3.732 -12.797 1 98.62 88 THR A C 1
ATOM 662 O O . THR A 1 88 ? 0.69 4.543 -11.891 1 98.62 88 THR A O 1
ATOM 665 N N . PHE A 1 89 ? 1.894 2.896 -12.844 1 98.69 89 PHE A N 1
ATOM 666 C CA . PHE A 1 89 ? 2.891 2.859 -11.781 1 98.69 89 PHE A CA 1
ATOM 667 C C . PHE A 1 89 ? 3.617 4.195 -11.672 1 98.69 89 PHE A C 1
ATOM 669 O O . PHE A 1 89 ? 3.758 4.742 -10.578 1 98.69 89 PHE A O 1
ATOM 676 N N . ARG A 1 90 ? 4.062 4.762 -12.75 1 98.44 90 ARG A N 1
ATOM 677 C CA . ARG A 1 90 ? 4.754 6.047 -12.766 1 98.44 90 ARG A CA 1
ATOM 678 C C . ARG A 1 90 ? 3.877 7.141 -12.172 1 98.44 90 ARG A C 1
ATOM 680 O O . ARG A 1 90 ? 4.348 7.945 -11.359 1 98.44 90 ARG A O 1
ATOM 687 N N . SER A 1 91 ? 2.66 7.133 -12.594 1 98.56 91 SER A N 1
ATOM 688 C CA . SER A 1 91 ? 1.753 8.164 -12.086 1 98.56 91 SER A CA 1
ATOM 689 C C . SER A 1 91 ? 1.529 8.016 -10.586 1 98.56 91 SER A C 1
ATOM 691 O O . SER A 1 91 ? 1.589 9 -9.844 1 98.56 91 SER A O 1
ATOM 693 N N . TYR A 1 92 ? 1.253 6.793 -10.109 1 98.69 92 TYR A N 1
ATOM 694 C CA . TYR A 1 92 ? 0.937 6.559 -8.711 1 98.69 92 TYR A CA 1
ATOM 695 C C . TYR A 1 92 ? 2.123 6.902 -7.816 1 98.69 92 TYR A C 1
ATOM 697 O O . TYR A 1 92 ? 1.976 7.625 -6.828 1 98.69 92 TYR A O 1
ATOM 705 N N . VAL A 1 93 ? 3.293 6.414 -8.164 1 98.75 93 VAL A N 1
ATOM 706 C CA . VAL A 1 93 ? 4.492 6.695 -7.387 1 98.75 93 VAL A CA 1
ATOM 707 C C . VAL A 1 93 ? 4.855 8.172 -7.508 1 98.75 93 VAL A C 1
ATOM 709 O O . VAL A 1 93 ? 5.156 8.828 -6.508 1 98.75 93 VAL A O 1
ATOM 712 N N . GLY A 1 94 ? 4.793 8.711 -8.75 1 98.69 94 GLY A N 1
ATOM 713 C CA . GLY A 1 94 ? 5.16 10.094 -8.992 1 98.69 94 GLY A CA 1
ATOM 714 C C . GLY A 1 94 ? 4.297 11.078 -8.219 1 98.69 94 GLY A C 1
ATOM 715 O O . GLY A 1 94 ? 4.816 12.008 -7.594 1 98.69 94 GLY A O 1
ATOM 716 N N . GLU A 1 95 ? 3.006 10.867 -8.273 1 98.62 95 GLU A N 1
ATOM 717 C CA . GLU A 1 95 ? 2.096 11.766 -7.57 1 98.62 95 GLU A CA 1
ATOM 718 C C . GLU A 1 95 ? 2.238 11.617 -6.059 1 98.62 95 GLU A C 1
ATOM 720 O O . GLU A 1 95 ? 2.084 12.594 -5.32 1 98.62 95 GLU A O 1
ATOM 725 N N . THR A 1 96 ? 2.506 10.414 -5.559 1 98.69 96 THR A N 1
ATOM 726 C CA . THR A 1 96 ? 2.77 10.203 -4.141 1 98.69 96 THR A CA 1
ATOM 727 C C . THR A 1 96 ? 3.996 10.992 -3.697 1 98.69 96 THR A C 1
ATOM 729 O O . THR A 1 96 ? 3.955 11.703 -2.686 1 98.69 96 THR A O 1
ATOM 732 N N . VAL A 1 97 ? 5.059 10.945 -4.484 1 98.5 97 VAL A N 1
ATOM 733 C CA . VAL A 1 97 ? 6.285 11.672 -4.164 1 98.5 97 VAL A CA 1
ATOM 734 C C . VAL A 1 97 ? 6.035 13.172 -4.266 1 98.5 97 VAL A C 1
ATOM 736 O O . VAL A 1 97 ? 6.496 13.945 -3.418 1 98.5 97 VAL A O 1
ATOM 739 N N . ALA A 1 98 ? 5.297 13.594 -5.273 1 98.12 98 ALA A N 1
ATOM 740 C CA . ALA A 1 98 ? 4.988 15.016 -5.434 1 98.12 98 ALA A CA 1
ATOM 741 C C . ALA A 1 98 ? 4.203 15.547 -4.238 1 98.12 98 ALA A C 1
ATOM 743 O O . ALA A 1 98 ? 4.402 16.688 -3.809 1 98.12 98 ALA A O 1
ATOM 744 N N . SER A 1 99 ? 3.289 14.742 -3.734 1 97.56 99 SER A N 1
ATOM 745 C CA . SER A 1 99 ? 2.529 15.156 -2.559 1 97.56 99 SER A CA 1
ATOM 746 C C . SER A 1 99 ? 3.43 15.266 -1.332 1 97.56 99 SER A C 1
ATOM 748 O O . SER A 1 99 ? 3.268 16.188 -0.52 1 97.56 99 SER A O 1
ATOM 750 N N . LEU A 1 100 ? 4.371 14.336 -1.153 1 97.44 100 LEU A N 1
ATOM 751 C CA . LEU A 1 100 ? 5.363 14.453 -0.093 1 97.44 100 LEU A CA 1
ATOM 752 C C . LEU A 1 100 ? 6.117 15.773 -0.198 1 97.44 100 LEU A C 1
ATOM 754 O O . LEU A 1 100 ? 6.277 16.484 0.797 1 97.44 100 LEU A O 1
ATOM 758 N N . ALA A 1 101 ? 6.508 16.094 -1.398 1 96.69 101 ALA A N 1
ATOM 759 C CA . ALA A 1 101 ? 7.297 17.297 -1.65 1 96.69 101 ALA A CA 1
ATOM 760 C C . ALA A 1 101 ? 6.488 18.547 -1.354 1 96.69 101 ALA A C 1
ATOM 762 O O . ALA A 1 101 ? 7.039 19.562 -0.896 1 96.69 101 ALA A O 1
ATOM 763 N N . SER A 1 102 ? 5.211 18.5 -1.586 1 96.5 102 SER A N 1
ATOM 764 C CA . SER A 1 102 ? 4.332 19.641 -1.321 1 96.5 102 SER A CA 1
ATOM 765 C C . SER A 1 102 ? 4.32 20 0.162 1 96.5 102 SER A C 1
ATOM 767 O O . SER A 1 102 ? 3.936 21.109 0.538 1 96.5 102 SER A O 1
ATOM 769 N N . HIS A 1 103 ? 4.75 19.078 0.992 1 96.75 103 HIS A N 1
ATOM 770 C CA . HIS A 1 103 ? 4.766 19.297 2.434 1 96.75 103 HIS A CA 1
ATOM 771 C C . HIS A 1 103 ? 6.188 19.5 2.941 1 96.75 103 HIS A C 1
ATOM 773 O O . HIS A 1 103 ? 6.453 19.344 4.137 1 96.75 103 HIS A O 1
ATOM 779 N N . GLY A 1 104 ? 7.121 19.719 2.047 1 95.75 104 GLY A N 1
ATOM 780 C CA . GLY A 1 104 ? 8.453 20.125 2.451 1 95.75 104 GLY A CA 1
ATOM 781 C C . GLY A 1 104 ? 9.469 19 2.395 1 95.75 104 GLY A C 1
ATOM 782 O O . GLY A 1 104 ? 10.633 19.188 2.738 1 95.75 104 GLY A O 1
ATOM 783 N N . PHE A 1 105 ? 9.055 17.797 2.059 1 96.81 105 PHE A N 1
ATOM 784 C CA . PHE A 1 105 ? 10 16.703 1.871 1 96.81 105 PHE A CA 1
ATOM 785 C C . PHE A 1 105 ? 10.578 16.734 0.463 1 96.81 105 PHE A C 1
ATOM 787 O O . PHE A 1 105 ? 10.203 15.922 -0.384 1 96.81 105 PHE A O 1
ATOM 794 N N . GLU A 1 106 ? 11.531 17.484 0.324 1 96.75 106 GLU A N 1
ATOM 795 C CA . GLU A 1 106 ? 12.062 17.812 -0.996 1 96.75 106 GLU A CA 1
ATOM 796 C C . GLU A 1 106 ? 13.055 16.766 -1.47 1 96.75 106 GLU A C 1
ATOM 798 O O . GLU A 1 106 ? 13.398 16.719 -2.652 1 96.75 106 GLU A O 1
ATOM 803 N N . ARG A 1 107 ? 13.617 16 -0.626 1 97.5 107 ARG A N 1
ATOM 804 C CA . ARG A 1 107 ? 14.523 14.898 -0.933 1 97.5 107 ARG A CA 1
ATOM 805 C C . ARG A 1 107 ? 13.852 13.555 -0.651 1 97.5 107 ARG A C 1
ATOM 807 O O . ARG A 1 107 ? 13.5 13.258 0.493 1 97.5 107 ARG A O 1
ATOM 814 N N . VAL A 1 108 ? 13.688 12.781 -1.705 1 98.38 108 VAL A N 1
ATOM 815 C CA . VAL A 1 108 ? 12.969 11.523 -1.544 1 98.38 108 VAL A CA 1
ATOM 816 C C . VAL A 1 108 ? 13.789 10.375 -2.141 1 98.38 108 VAL A C 1
ATOM 818 O O . VAL A 1 108 ? 14.195 10.438 -3.303 1 98.38 108 VAL A O 1
ATOM 821 N N . VAL A 1 109 ? 14.086 9.383 -1.344 1 98.56 109 VAL A N 1
ATOM 822 C CA . VAL A 1 109 ? 14.688 8.141 -1.823 1 98.56 109 VAL A CA 1
ATOM 823 C C . VAL A 1 109 ? 13.617 7.051 -1.908 1 98.56 109 VAL A C 1
ATOM 825 O O . VAL A 1 109 ? 13.016 6.684 -0.896 1 98.56 109 VAL A O 1
ATOM 828 N N . ILE A 1 110 ? 13.375 6.555 -3.08 1 98.81 110 ILE A N 1
ATOM 829 C CA . ILE A 1 110 ? 12.469 5.43 -3.27 1 98.81 110 ILE A CA 1
ATOM 830 C C . ILE A 1 110 ? 13.219 4.121 -3.045 1 98.81 110 ILE A C 1
ATOM 832 O O . ILE A 1 110 ? 14.156 3.797 -3.783 1 98.81 110 ILE A O 1
ATOM 836 N N . VAL A 1 111 ? 12.875 3.381 -1.992 1 98.81 111 VAL A N 1
ATOM 837 C CA . VAL A 1 111 ? 13.484 2.1 -1.662 1 98.81 111 VAL A CA 1
ATOM 838 C C . VAL A 1 111 ? 12.734 0.97 -2.363 1 98.81 111 VAL A C 1
ATOM 840 O O . VAL A 1 111 ? 11.625 0.605 -1.954 1 98.81 111 VAL A O 1
ATOM 843 N N . ASN A 1 112 ? 13.359 0.383 -3.305 1 98.81 112 ASN A N 1
ATOM 844 C CA . ASN A 1 112 ? 12.703 -0.527 -4.234 1 98.81 112 ASN A CA 1
ATOM 845 C C . ASN A 1 112 ? 13.133 -1.972 -4.008 1 98.81 112 ASN A C 1
ATOM 847 O O . ASN A 1 112 ? 14.312 -2.24 -3.773 1 98.81 112 ASN A O 1
ATOM 851 N N . GLY A 1 113 ? 12.133 -2.873 -4.105 1 98.31 113 GLY A N 1
ATOM 852 C CA . GLY A 1 113 ? 12.43 -4.285 -3.926 1 98.31 113 GLY A CA 1
ATOM 853 C C . GLY A 1 113 ? 12.102 -5.125 -5.145 1 98.31 113 GLY A C 1
ATOM 854 O O . GLY A 1 113 ? 12.07 -6.355 -5.07 1 98.31 113 GLY A O 1
ATOM 855 N N . HIS A 1 114 ? 11.883 -4.496 -6.266 1 98.25 114 HIS A N 1
ATOM 856 C CA . HIS A 1 114 ? 11.438 -5.238 -7.441 1 98.25 114 HIS A CA 1
ATOM 857 C C . HIS A 1 114 ? 12.125 -4.734 -8.703 1 98.25 114 HIS A C 1
ATOM 859 O O . HIS A 1 114 ? 12.062 -3.543 -9.023 1 98.25 114 HIS A O 1
ATOM 865 N N . GLY A 1 115 ? 12.75 -5.617 -9.453 1 96.31 115 GLY A N 1
ATOM 866 C CA . GLY A 1 115 ? 13.484 -5.254 -10.648 1 96.31 115 GLY A CA 1
ATOM 867 C C . GLY A 1 115 ? 12.609 -4.645 -11.727 1 96.31 115 GLY A C 1
ATOM 868 O O . GLY A 1 115 ? 13.047 -3.744 -12.453 1 96.31 115 GLY A O 1
ATOM 869 N N . GLY A 1 116 ? 11.367 -5.137 -11.883 1 96.75 116 GLY A N 1
ATOM 870 C CA . GLY A 1 116 ? 10.453 -4.652 -12.906 1 96.75 116 GLY A CA 1
ATOM 871 C C . GLY A 1 116 ? 10.07 -3.195 -12.727 1 96.75 116 GLY A C 1
ATOM 872 O O . GLY A 1 116 ? 9.539 -2.568 -13.648 1 96.75 116 GLY A O 1
ATOM 873 N N . ASN A 1 117 ? 10.312 -2.627 -11.562 1 98.44 117 ASN A N 1
ATOM 874 C CA . ASN A 1 117 ? 9.969 -1.241 -11.258 1 98.44 117 ASN A CA 1
ATOM 875 C C . ASN A 1 117 ? 11.055 -0.28 -11.734 1 98.44 117 ASN A C 1
ATOM 877 O O . ASN A 1 117 ? 10.828 0.928 -11.812 1 98.44 117 ASN A O 1
ATOM 881 N N . VAL A 1 118 ? 12.289 -0.755 -11.992 1 97 118 VAL A N 1
ATOM 882 C CA . VAL A 1 118 ? 13.5 0.059 -12.047 1 97 118 VAL A CA 1
ATOM 883 C C . VAL A 1 118 ? 13.375 1.089 -13.172 1 97 118 VAL A C 1
ATOM 885 O O . VAL A 1 118 ? 13.602 2.281 -12.953 1 97 118 VAL A O 1
ATOM 888 N N . ASP A 1 119 ? 13.008 0.644 -14.367 1 96.88 119 ASP A N 1
ATOM 889 C CA . ASP A 1 119 ? 12.945 1.576 -15.492 1 96.88 119 ASP A CA 1
ATOM 890 C C . ASP A 1 119 ? 11.914 2.676 -15.234 1 96.88 119 ASP A C 1
ATOM 892 O O . ASP A 1 119 ? 12.188 3.854 -15.477 1 96.88 119 ASP A O 1
ATOM 896 N N . ALA A 1 120 ? 10.719 2.279 -14.766 1 98.25 120 ALA A N 1
ATOM 897 C CA . ALA A 1 120 ? 9.672 3.254 -14.469 1 98.25 120 ALA A CA 1
ATOM 898 C C . ALA A 1 120 ? 10.117 4.219 -13.375 1 98.25 120 ALA A C 1
ATOM 900 O O . ALA A 1 120 ? 9.867 5.426 -13.461 1 98.25 120 ALA A O 1
ATOM 901 N N . LEU A 1 121 ? 10.773 3.721 -12.328 1 98.31 121 LEU A N 1
ATOM 902 C CA . LEU A 1 121 ? 11.234 4.551 -11.219 1 98.31 121 LEU A CA 1
ATOM 903 C C . LEU A 1 121 ? 12.305 5.535 -11.68 1 98.31 121 LEU A C 1
ATOM 905 O O . LEU A 1 121 ? 12.32 6.691 -11.25 1 98.31 121 LEU A O 1
ATOM 909 N N . ASN A 1 122 ? 13.219 5.062 -12.516 1 96.81 122 ASN A N 1
ATOM 910 C CA . ASN A 1 122 ? 14.219 5.973 -13.07 1 96.81 122 ASN A CA 1
ATOM 911 C C . ASN A 1 122 ? 13.562 7.137 -13.805 1 96.81 122 ASN A C 1
ATOM 913 O O . ASN A 1 122 ? 13.969 8.289 -13.641 1 96.81 122 ASN A O 1
ATOM 917 N N . GLU A 1 123 ? 12.625 6.844 -14.586 1 96.88 123 GLU A N 1
ATOM 918 C CA . GLU A 1 123 ? 11.922 7.879 -15.344 1 96.88 123 GLU A CA 1
ATOM 919 C C . GLU A 1 123 ? 11.203 8.852 -14.414 1 96.88 123 GLU A C 1
ATOM 921 O O . GLU A 1 123 ? 11.258 10.062 -14.609 1 96.88 123 GLU A O 1
ATOM 926 N N . VAL A 1 124 ? 10.508 8.312 -13.414 1 97.44 124 VAL A N 1
ATOM 927 C CA . VAL A 1 124 ? 9.75 9.125 -12.461 1 97.44 124 VAL A CA 1
ATOM 928 C C . VAL A 1 124 ? 10.703 10.062 -11.719 1 97.44 124 VAL A C 1
ATOM 930 O O . VAL A 1 124 ? 10.438 11.258 -11.602 1 97.44 124 VAL A O 1
ATOM 933 N N . CYS A 1 125 ? 11.773 9.5 -11.227 1 96.81 125 CYS A N 1
ATOM 934 C CA . CYS A 1 125 ? 12.727 10.281 -10.453 1 96.81 125 CYS A CA 1
ATOM 935 C C . CYS A 1 125 ? 13.344 11.391 -11.305 1 96.81 125 CYS A C 1
ATOM 937 O O . CYS A 1 125 ? 13.469 12.531 -10.859 1 96.81 125 CYS A O 1
ATOM 939 N N . ALA A 1 126 ? 13.688 11.078 -12.492 1 96.44 126 ALA A N 1
ATOM 940 C CA . ALA A 1 126 ? 14.25 12.07 -13.398 1 96.44 126 ALA A CA 1
ATOM 941 C C . ALA A 1 126 ? 13.266 13.203 -13.664 1 96.44 126 ALA A C 1
ATOM 943 O O . ALA A 1 126 ? 13.633 14.383 -13.617 1 96.44 126 ALA A O 1
ATOM 944 N N . ARG A 1 127 ? 12.055 12.828 -13.938 1 96.44 127 ARG A N 1
ATOM 945 C CA . ARG A 1 127 ? 11.039 13.828 -14.242 1 96.44 127 ARG A CA 1
ATOM 946 C C . ARG A 1 127 ? 10.789 14.734 -13.039 1 96.44 127 ARG A C 1
ATOM 948 O O . ARG A 1 127 ? 10.75 15.961 -13.18 1 96.44 127 ARG A O 1
ATOM 955 N N . LEU A 1 128 ? 10.586 14.172 -11.891 1 96.5 128 LEU A N 1
ATOM 956 C CA . LEU A 1 128 ? 10.344 14.945 -10.68 1 96.5 128 LEU A CA 1
ATOM 957 C C . LEU A 1 128 ? 11.492 15.922 -10.414 1 96.5 128 LEU A C 1
ATOM 959 O O . LEU A 1 128 ? 11.258 17.078 -10.062 1 96.5 128 LEU A O 1
ATOM 963 N N . THR A 1 129 ? 12.695 15.414 -10.602 1 94.94 129 THR A N 1
ATOM 964 C CA . THR A 1 129 ? 13.883 16.219 -10.344 1 94.94 129 THR A CA 1
ATOM 965 C C . THR A 1 129 ? 14.016 17.344 -11.375 1 94.94 129 THR A C 1
ATOM 967 O O . THR A 1 129 ? 14.242 18.5 -11.016 1 94.94 129 THR A O 1
ATOM 970 N N . ARG A 1 130 ? 13.812 17.062 -12.602 1 95.06 130 ARG A N 1
ATOM 971 C CA . ARG A 1 130 ? 13.945 18.047 -13.68 1 95.06 130 ARG A CA 1
ATOM 972 C C . ARG A 1 130 ? 12.875 19.125 -13.578 1 95.06 130 ARG A C 1
ATOM 974 O O . ARG A 1 130 ? 13.133 20.281 -13.891 1 95.06 130 ARG A O 1
ATOM 981 N N . ASP A 1 131 ? 11.688 18.672 -13.164 1 94.56 131 ASP A N 1
ATOM 982 C CA . ASP A 1 131 ? 10.562 19.594 -13.102 1 94.56 131 ASP A CA 1
ATOM 983 C C . ASP A 1 131 ? 10.602 20.438 -11.828 1 94.56 131 ASP A C 1
ATOM 985 O O . ASP A 1 131 ? 9.797 21.344 -11.648 1 94.56 131 ASP A O 1
ATOM 989 N N . GLY A 1 132 ? 11.531 20.109 -10.969 1 91.56 132 GLY A N 1
ATOM 990 C CA . GLY A 1 132 ? 11.711 20.875 -9.742 1 91.56 132 GLY A CA 1
ATOM 991 C C . GLY A 1 132 ? 10.695 20.531 -8.672 1 91.56 132 GLY A C 1
ATOM 992 O O . GLY A 1 132 ? 10.508 21.281 -7.711 1 91.56 132 GLY A O 1
ATOM 993 N N . ASP A 1 133 ? 9.984 19.438 -8.852 1 92.69 133 ASP A N 1
ATOM 994 C CA . ASP A 1 133 ? 9.008 19.016 -7.855 1 92.69 133 ASP A CA 1
ATOM 995 C C . ASP A 1 133 ? 9.695 18.469 -6.602 1 92.69 133 ASP A C 1
ATOM 997 O O . ASP A 1 133 ? 9.258 18.734 -5.48 1 92.69 133 ASP A O 1
ATOM 1001 N N . ALA A 1 134 ? 10.688 17.688 -6.773 1 96.12 134 ALA A N 1
ATOM 1002 C CA . ALA A 1 134 ? 11.5 17.062 -5.73 1 96.12 134 ALA A CA 1
ATOM 1003 C C . ALA A 1 134 ? 12.82 16.547 -6.301 1 96.12 134 ALA A C 1
ATOM 1005 O O . ALA A 1 134 ? 12.898 16.188 -7.48 1 96.12 134 ALA A O 1
ATOM 1006 N N . TYR A 1 135 ? 13.828 16.531 -5.547 1 97 135 TYR A N 1
ATOM 1007 C CA . TYR A 1 135 ? 14.977 15.68 -5.84 1 97 135 TYR A CA 1
ATOM 1008 C C . TYR A 1 135 ? 14.703 14.242 -5.422 1 97 135 TYR A C 1
ATOM 1010 O O . TYR A 1 135 ? 14.664 13.93 -4.227 1 97 135 TYR A O 1
ATOM 1018 N N . ALA A 1 136 ? 14.516 13.375 -6.355 1 97.75 136 ALA A N 1
ATOM 1019 C CA . ALA A 1 136 ? 14.133 11.992 -6.09 1 97.75 136 ALA A CA 1
ATOM 1020 C C . ALA A 1 136 ? 15.109 11.023 -6.746 1 97.75 136 ALA A C 1
ATOM 1022 O O . ALA A 1 136 ? 15.547 11.242 -7.879 1 97.75 136 ALA A O 1
ATOM 1023 N N . VAL A 1 137 ? 15.469 9.969 -6.035 1 97.12 137 VAL A N 1
ATOM 1024 C CA . VAL A 1 137 ? 16.312 8.906 -6.574 1 97.12 137 VAL A CA 1
ATOM 1025 C C . VAL A 1 137 ? 15.75 7.543 -6.172 1 97.12 137 VAL A C 1
ATOM 1027 O O . VAL A 1 137 ? 15.016 7.434 -5.184 1 97.12 137 VAL A O 1
ATOM 1030 N N . GLN A 1 138 ? 16.016 6.543 -6.934 1 97.38 138 GLN A N 1
ATOM 1031 C CA . GLN A 1 138 ? 15.602 5.188 -6.582 1 97.38 138 GLN A CA 1
ATOM 1032 C C . GLN A 1 138 ? 16.781 4.363 -6.07 1 97.38 138 GLN A C 1
ATOM 1034 O O . GLN A 1 138 ? 17.891 4.5 -6.566 1 97.38 138 GLN A O 1
ATOM 1039 N N . TYR A 1 139 ? 16.562 3.693 -5.051 1 97.81 139 TYR A N 1
ATOM 1040 C CA . TYR A 1 139 ? 17.453 2.721 -4.422 1 97.81 139 TYR A CA 1
ATOM 1041 C C . TYR A 1 139 ? 16.891 1.31 -4.547 1 97.81 139 TYR A C 1
ATOM 1043 O O . TYR A 1 139 ? 15.93 0.955 -3.863 1 97.81 139 TYR A O 1
ATOM 1051 N N . THR A 1 140 ? 17.484 0.576 -5.441 1 97.38 140 THR A N 1
ATOM 1052 C CA . THR A 1 140 ? 17.156 -0.844 -5.523 1 97.38 140 THR A CA 1
ATOM 1053 C C . THR A 1 140 ? 18.156 -1.673 -4.707 1 97.38 140 THR A C 1
ATOM 1055 O O . THR A 1 140 ? 19.328 -1.761 -5.055 1 97.38 140 THR A O 1
ATOM 1058 N N . TRP A 1 141 ? 17.641 -2.352 -3.713 1 96.12 141 TRP A N 1
ATOM 1059 C CA . TRP A 1 141 ? 18.531 -2.842 -2.66 1 96.12 141 TRP A CA 1
ATOM 1060 C C . TRP A 1 141 ? 19.5 -3.887 -3.205 1 96.12 141 TRP A C 1
ATOM 1062 O O . TRP A 1 141 ? 20.672 -3.918 -2.82 1 96.12 141 TRP A O 1
ATOM 1072 N N . PHE A 1 142 ? 19.078 -4.73 -4.176 1 93.56 142 PHE A N 1
ATOM 1073 C CA . PHE A 1 142 ? 19.938 -5.832 -4.602 1 93.56 142 PHE A CA 1
ATOM 1074 C C . PHE A 1 142 ? 20.969 -5.355 -5.617 1 93.56 142 PHE A C 1
ATOM 1076 O O . PHE A 1 142 ? 21.891 -6.086 -5.949 1 93.56 142 PHE A O 1
ATOM 1083 N N . ASP A 1 143 ? 20.828 -4.156 -6.125 1 92.31 143 ASP A N 1
ATOM 1084 C CA . ASP A 1 143 ? 21.875 -3.537 -6.93 1 92.31 143 ASP A CA 1
ATOM 1085 C C . ASP A 1 143 ? 22.953 -2.924 -6.043 1 92.31 143 ASP A C 1
ATOM 1087 O O . ASP A 1 143 ? 24.062 -2.629 -6.516 1 92.31 143 ASP A O 1
ATOM 1091 N N . ALA A 1 144 ? 22.609 -2.727 -4.809 1 90.38 144 ALA A N 1
ATOM 1092 C CA . ALA A 1 144 ? 23.5 -2.016 -3.893 1 90.38 144 ALA A CA 1
ATOM 1093 C C . ALA A 1 144 ? 24.375 -2.99 -3.113 1 90.38 144 ALA A C 1
ATOM 1095 O O . ALA A 1 144 ? 25.281 -2.576 -2.391 1 90.38 144 ALA A O 1
ATOM 1096 N N . VAL A 1 145 ? 24 -4.246 -3.199 1 89.81 145 VAL A N 1
ATOM 1097 C CA . VAL A 1 145 ? 24.766 -5.238 -2.439 1 89.81 145 VAL A CA 1
ATOM 1098 C C . VAL A 1 145 ? 25.516 -6.152 -3.396 1 89.81 145 VAL A C 1
ATOM 1100 O O . VAL A 1 145 ? 25 -6.52 -4.457 1 89.81 145 VAL A O 1
ATOM 1103 N N . ASP A 1 146 ? 26.734 -6.387 -3.121 1 82.69 146 ASP A N 1
ATOM 1104 C CA . ASP A 1 146 ? 27.562 -7.27 -3.932 1 82.69 146 ASP A CA 1
ATOM 1105 C C . ASP A 1 146 ? 27.234 -8.734 -3.65 1 82.69 146 ASP A C 1
ATOM 1107 O O . ASP A 1 146 ? 27.656 -9.281 -2.629 1 82.69 146 ASP A O 1
ATOM 1111 N N . PHE A 1 147 ? 26.406 -9.281 -4.469 1 79.94 147 PHE A N 1
ATOM 1112 C CA . PHE A 1 147 ? 26.094 -10.711 -4.41 1 79.94 147 PHE A CA 1
ATOM 1113 C C . PHE A 1 147 ? 25.828 -11.258 -5.805 1 79.94 147 PHE A C 1
ATOM 1115 O O . PHE A 1 147 ? 24.953 -10.758 -6.512 1 79.94 147 PHE A O 1
ATOM 1122 N N . ALA A 1 148 ? 26.625 -12.117 -6.199 1 72.06 148 ALA A N 1
ATOM 1123 C CA . ALA A 1 148 ? 26.656 -12.641 -7.562 1 72.06 148 ALA A CA 1
ATOM 1124 C C . ALA A 1 148 ? 25.406 -13.469 -7.859 1 72.06 148 ALA A C 1
ATOM 1126 O O . ALA A 1 148 ? 24.984 -13.578 -9.016 1 72.06 148 ALA A O 1
ATOM 1127 N N . SER A 1 149 ? 24.797 -13.992 -6.859 1 79.12 149 SER A N 1
ATOM 1128 C CA . SER A 1 149 ? 23.688 -14.922 -7.102 1 79.12 149 SER A CA 1
ATOM 1129 C C . SER A 1 149 ? 22.375 -14.391 -6.535 1 79.12 149 SER A C 1
ATOM 1131 O O . SER A 1 149 ? 21.766 -15.031 -5.68 1 79.12 149 SER A O 1
ATOM 1133 N N . LEU A 1 150 ? 21.891 -13.188 -6.973 1 77.56 150 LEU A N 1
ATOM 1134 C CA . LEU A 1 150 ? 20.625 -12.633 -6.496 1 77.56 150 LEU A CA 1
ATOM 1135 C C . LEU A 1 150 ? 19.469 -13.539 -6.883 1 77.56 150 LEU A C 1
ATOM 1137 O O . LEU A 1 150 ? 18.906 -14.242 -6.031 1 77.56 150 LEU A O 1
ATOM 1141 N N . GLY A 1 151 ? 19.312 -13.703 -8.234 1 88.38 151 GLY A N 1
ATOM 1142 C CA . GLY A 1 151 ? 18.219 -14.508 -8.766 1 88.38 151 GLY A CA 1
ATOM 1143 C C . GLY A 1 151 ? 16.844 -13.953 -8.43 1 88.38 151 GLY A C 1
ATOM 1144 O O . GLY A 1 151 ? 16.734 -12.891 -7.828 1 88.38 151 GLY A O 1
ATOM 1145 N N . HIS A 1 152 ? 15.828 -14.445 -8.938 1 95 152 HIS A N 1
ATOM 1146 C CA . HIS A 1 152 ? 14.43 -14.188 -8.609 1 95 152 HIS A CA 1
ATOM 1147 C C . HIS A 1 152 ? 13.82 -15.359 -7.836 1 95 152 HIS A C 1
ATOM 1149 O O . HIS A 1 152 ? 13.766 -16.484 -8.344 1 95 152 HIS A O 1
ATOM 1155 N N . GLY A 1 153 ? 13.344 -15 -6.617 1 96.44 153 GLY A N 1
ATOM 1156 C CA . GLY A 1 153 ? 13.023 -16.156 -5.793 1 96.44 153 GLY A CA 1
ATOM 1157 C C . GLY A 1 153 ? 14.203 -17.078 -5.566 1 96.44 153 GLY A C 1
ATOM 1158 O O . GLY A 1 153 ? 14.031 -18.281 -5.348 1 96.44 153 GLY A O 1
ATOM 1159 N N . GLY A 1 154 ? 15.375 -16.609 -5.828 1 96 154 GLY A N 1
ATOM 1160 C CA . GLY A 1 154 ? 16.625 -17.344 -5.746 1 96 154 GLY A CA 1
ATOM 1161 C C . GLY A 1 154 ? 17.281 -17.25 -4.387 1 96 154 GLY A C 1
ATOM 1162 O O . GLY A 1 154 ? 16.609 -17.078 -3.369 1 96 154 GLY A O 1
ATOM 1163 N N . PRO A 1 155 ? 18.594 -17.391 -4.367 1 95.44 155 PRO A N 1
ATOM 1164 C CA . PRO A 1 155 ? 19.297 -17.484 -3.084 1 95.44 155 PRO A CA 1
ATOM 1165 C C . PRO A 1 155 ? 19.188 -16.219 -2.25 1 95.44 155 PRO A C 1
ATOM 1167 O O . PRO A 1 155 ? 18.906 -16.281 -1.051 1 95.44 155 PRO A O 1
ATOM 1170 N N . ALA A 1 156 ? 19.391 -15.047 -2.807 1 95.81 156 ALA A N 1
ATOM 1171 C CA . ALA A 1 156 ? 19.453 -13.797 -2.053 1 95.81 156 ALA A CA 1
ATOM 1172 C C . ALA A 1 156 ? 18.094 -13.453 -1.442 1 95.81 156 ALA A C 1
ATOM 1174 O O . ALA A 1 156 ? 18 -13.188 -0.242 1 95.81 156 ALA A O 1
ATOM 1175 N N . GLU A 1 157 ? 17.047 -13.461 -2.307 1 97.75 157 GLU A N 1
ATOM 1176 C CA . GLU A 1 157 ? 15.719 -13.102 -1.83 1 97.75 157 GLU A CA 1
ATOM 1177 C C . GLU A 1 157 ? 15.219 -14.102 -0.796 1 97.75 157 GLU A C 1
ATOM 1179 O O . GLU A 1 157 ? 14.617 -13.719 0.212 1 97.75 157 GLU A O 1
ATOM 1184 N N . THR A 1 158 ? 15.484 -15.352 -1.058 1 98 158 THR A N 1
ATOM 1185 C CA . THR A 1 158 ? 15.102 -16.391 -0.107 1 98 158 THR A CA 1
ATOM 1186 C C . THR A 1 158 ? 15.852 -16.219 1.21 1 98 158 THR A C 1
ATOM 1188 O O . THR A 1 158 ? 15.258 -16.344 2.287 1 98 158 THR A O 1
ATOM 1191 N N . ALA A 1 159 ? 17.141 -15.93 1.136 1 97.69 159 ALA A N 1
ATOM 1192 C CA . ALA A 1 159 ? 17.953 -15.719 2.324 1 97.69 159 ALA A CA 1
ATOM 1193 C C . ALA A 1 159 ? 17.406 -14.57 3.17 1 97.69 159 ALA A C 1
ATOM 1195 O O . ALA A 1 159 ? 17.266 -14.703 4.387 1 97.69 159 ALA A O 1
ATOM 1196 N N . VAL A 1 160 ? 17.109 -13.469 2.508 1 98.12 160 VAL A N 1
ATOM 1197 C CA . VAL A 1 160 ? 16.625 -12.289 3.225 1 98.12 160 VAL A CA 1
ATOM 1198 C C . VAL A 1 160 ? 15.281 -12.602 3.871 1 98.12 160 VAL A C 1
ATOM 1200 O O . VAL A 1 160 ? 15.031 -12.219 5.016 1 98.12 160 VAL A O 1
ATOM 1203 N N . MET A 1 161 ? 14.406 -13.344 3.184 1 98.44 161 MET A N 1
ATOM 1204 C CA . MET A 1 161 ? 13.109 -13.711 3.742 1 98.44 161 MET A CA 1
ATOM 1205 C C . MET A 1 161 ? 13.281 -14.656 4.93 1 98.44 161 MET A C 1
ATOM 1207 O O . MET A 1 161 ? 12.555 -14.547 5.918 1 98.44 161 MET A O 1
ATOM 1211 N N . ARG A 1 162 ? 14.242 -15.57 4.836 1 98.69 162 ARG A N 1
ATOM 1212 C CA . ARG A 1 162 ? 14.516 -16.469 5.949 1 98.69 162 ARG A CA 1
ATOM 1213 C C . ARG A 1 162 ? 14.953 -15.703 7.188 1 98.69 162 ARG A C 1
ATOM 1215 O O . ARG A 1 162 ? 14.664 -16.109 8.32 1 98.69 162 ARG A O 1
ATOM 1222 N N . HIS A 1 163 ? 15.633 -14.625 6.965 1 98.5 163 HIS A N 1
ATOM 1223 C CA . HIS A 1 163 ? 16.078 -13.773 8.062 1 98.5 163 HIS A CA 1
ATOM 1224 C C . HIS A 1 163 ? 14.93 -12.938 8.609 1 98.5 163 HIS A C 1
ATOM 1226 O O . HIS A 1 163 ? 14.734 -12.859 9.828 1 98.5 163 HIS A O 1
ATOM 1232 N N . LEU A 1 164 ? 14.125 -12.328 7.746 1 98.5 164 LEU A N 1
ATOM 1233 C CA . LEU A 1 164 ? 13.125 -11.344 8.141 1 98.5 164 LEU A CA 1
ATOM 1234 C C . LEU A 1 164 ? 11.828 -12.023 8.57 1 98.5 164 LEU A C 1
ATOM 1236 O O . LEU A 1 164 ? 11.203 -11.617 9.547 1 98.5 164 LEU A O 1
ATOM 1240 N N . HIS A 1 165 ? 11.422 -12.969 7.754 1 98.38 165 HIS A N 1
ATOM 1241 C CA . HIS A 1 165 ? 10.117 -13.609 7.918 1 98.38 165 HIS A CA 1
ATOM 1242 C C . HIS A 1 165 ? 10.211 -15.109 7.66 1 98.38 165 HIS A C 1
ATOM 1244 O O . HIS A 1 165 ? 9.57 -15.625 6.742 1 98.38 165 HIS A O 1
ATOM 1250 N N . PRO A 1 166 ? 10.961 -15.828 8.516 1 98.5 166 PRO A N 1
ATOM 1251 C CA . PRO A 1 166 ? 11.125 -17.266 8.266 1 98.5 166 PRO A CA 1
ATOM 1252 C C . PRO A 1 166 ? 9.797 -18.016 8.219 1 98.5 166 PRO A C 1
ATOM 1254 O O . PRO A 1 166 ? 9.672 -19.016 7.508 1 98.5 166 PRO A O 1
ATOM 1257 N N . GLU A 1 167 ? 8.773 -17.469 8.852 1 97.75 167 GLU A N 1
ATOM 1258 C CA . GLU A 1 167 ? 7.469 -18.109 8.922 1 97.75 167 GLU A CA 1
ATOM 1259 C C . GLU A 1 167 ? 6.754 -18.078 7.574 1 97.75 167 GLU A C 1
ATOM 1261 O O . GLU A 1 167 ? 5.797 -18.812 7.352 1 97.75 167 GLU A O 1
ATOM 1266 N N . LEU A 1 168 ? 7.211 -17.312 6.668 1 98.44 168 LEU A N 1
ATOM 1267 C CA . LEU A 1 168 ? 6.539 -17.141 5.383 1 98.44 168 LEU A CA 1
ATOM 1268 C C . LEU A 1 168 ? 7.215 -17.984 4.305 1 98.44 168 LEU A C 1
ATOM 1270 O O . LEU A 1 168 ? 6.715 -18.094 3.184 1 98.44 168 LEU A O 1
ATOM 1274 N N . VAL A 1 169 ? 8.344 -18.609 4.613 1 98.62 169 VAL A N 1
ATOM 1275 C CA . VAL A 1 169 ? 9.062 -19.438 3.654 1 98.62 169 VAL A CA 1
ATOM 1276 C C . VAL A 1 169 ? 8.656 -20.906 3.826 1 98.62 169 VAL A C 1
ATOM 1278 O O . VAL A 1 169 ? 8.805 -21.469 4.906 1 98.62 169 VAL A O 1
ATOM 1281 N N . ARG A 1 170 ? 8.086 -21.469 2.729 1 98.56 170 ARG A N 1
ATOM 1282 C CA . ARG A 1 170 ? 7.738 -22.891 2.727 1 98.56 170 ARG A CA 1
ATOM 1283 C C . ARG A 1 170 ? 8.961 -23.75 2.416 1 98.56 170 ARG A C 1
ATOM 1285 O O . ARG A 1 170 ? 9.172 -24.141 1.268 1 98.56 170 ARG A O 1
ATOM 1292 N N . GLU A 1 171 ? 9.641 -24.203 3.475 1 98.38 171 GLU A N 1
ATOM 1293 C CA . GLU A 1 171 ? 10.906 -24.906 3.314 1 98.38 171 GLU A CA 1
ATOM 1294 C C . GLU A 1 171 ? 10.703 -26.234 2.602 1 98.38 171 GLU A C 1
ATOM 1296 O O . GLU A 1 171 ? 11.578 -26.688 1.861 1 98.38 171 GLU A O 1
ATOM 1301 N N . ASP A 1 172 ? 9.547 -26.797 2.727 1 98 172 ASP A N 1
ATOM 1302 C CA . ASP A 1 172 ? 9.258 -28.094 2.135 1 98 172 ASP A CA 1
ATOM 1303 C C . ASP A 1 172 ? 9.062 -27.984 0.624 1 98 172 ASP A C 1
ATOM 1305 O O . ASP A 1 172 ? 8.938 -29 -0.07 1 98 172 ASP A O 1
ATOM 1309 N N . ARG A 1 173 ? 9.117 -26.781 0.079 1 98.56 173 ARG A N 1
ATOM 1310 C CA . ARG A 1 173 ? 8.898 -26.594 -1.351 1 98.56 173 ARG A CA 1
ATOM 1311 C C . ARG A 1 173 ? 10.156 -26.062 -2.031 1 98.56 173 ARG A C 1
ATOM 1313 O O . ARG A 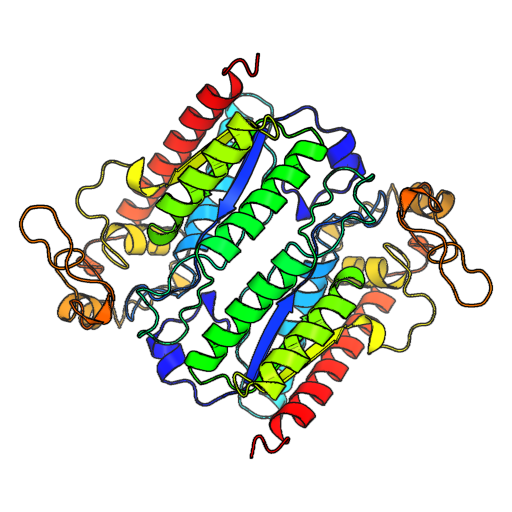1 173 ? 10.133 -25.719 -3.215 1 98.56 173 ARG A O 1
ATOM 1320 N N . THR A 1 174 ? 11.258 -25.953 -1.284 1 98.19 174 THR A N 1
ATOM 1321 C CA . THR A 1 174 ? 12.484 -25.391 -1.838 1 98.19 174 THR A CA 1
ATOM 1322 C C . THR A 1 174 ? 13.117 -26.344 -2.85 1 98.19 174 THR A C 1
ATOM 1324 O O . THR A 1 174 ? 13.734 -25.906 -3.822 1 98.19 174 THR A O 1
ATOM 1327 N N . ASP A 1 175 ? 12.883 -27.688 -2.68 1 98.12 175 ASP A N 1
ATOM 1328 C CA . ASP A 1 175 ? 13.383 -28.641 -3.66 1 98.12 175 ASP A CA 1
ATOM 1329 C C . ASP A 1 175 ? 12.68 -28.469 -5.004 1 98.12 175 ASP A C 1
ATOM 1331 O O . ASP A 1 175 ? 13.328 -28.453 -6.055 1 98.12 175 ASP A O 1
ATOM 1335 N N . THR A 1 176 ? 11.406 -28.391 -4.895 1 97.94 176 THR A N 1
ATOM 1336 C CA . THR A 1 176 ? 10.617 -28.172 -6.102 1 97.94 176 THR A CA 1
ATOM 1337 C C . THR A 1 176 ? 11.023 -26.875 -6.785 1 97.94 176 THR A C 1
ATOM 1339 O O . THR A 1 176 ? 11.125 -26.812 -8.008 1 97.94 176 THR A O 1
ATOM 1342 N N . ALA A 1 177 ? 11.211 -25.844 -6.043 1 98.19 177 ALA A N 1
ATOM 1343 C CA . ALA A 1 177 ? 11.656 -24.547 -6.574 1 98.19 177 ALA A CA 1
ATOM 1344 C C . ALA A 1 177 ? 12.992 -24.688 -7.297 1 98.19 177 ALA A C 1
ATOM 1346 O O . ALA A 1 177 ? 13.148 -24.188 -8.422 1 98.19 177 ALA A O 1
ATOM 1347 N N . ALA A 1 178 ? 13.938 -25.375 -6.707 1 97.5 178 ALA A N 1
ATOM 1348 C CA . ALA A 1 178 ? 15.281 -25.531 -7.258 1 97.5 178 ALA A CA 1
ATOM 1349 C C . ALA A 1 178 ? 15.25 -26.359 -8.539 1 97.5 178 ALA A C 1
ATOM 1351 O O . ALA A 1 178 ? 15.938 -26.016 -9.516 1 97.5 178 ALA A O 1
ATOM 1352 N N . GLU A 1 179 ? 14.508 -27.406 -8.5 1 97.75 179 GLU A N 1
ATOM 1353 C CA . GLU A 1 179 ? 14.43 -28.297 -9.641 1 97.75 179 GLU A CA 1
ATOM 1354 C C . GLU A 1 179 ? 13.867 -27.594 -10.867 1 97.75 179 GLU A C 1
ATOM 1356 O O . GLU A 1 179 ? 14.281 -27.859 -12 1 97.75 179 GLU A O 1
ATOM 1361 N N . GLY A 1 180 ? 12.953 -26.703 -10.656 1 97.44 180 GLY A N 1
ATOM 1362 C CA . GLY A 1 180 ? 12.305 -26.016 -11.758 1 97.44 180 GLY A CA 1
ATOM 1363 C C . GLY A 1 180 ? 12.898 -24.656 -12.047 1 97.44 180 GLY A C 1
ATOM 1364 O O . GLY A 1 180 ? 12.422 -23.938 -12.922 1 97.44 180 GLY A O 1
ATOM 1365 N N . ALA A 1 181 ? 13.969 -24.281 -11.375 1 96.88 181 ALA A N 1
ATOM 1366 C CA . ALA A 1 181 ? 14.539 -22.953 -11.484 1 96.88 181 ALA A CA 1
ATOM 1367 C C . ALA A 1 181 ? 15.367 -22.812 -12.758 1 96.88 181 ALA A C 1
ATOM 1369 O O . ALA A 1 181 ? 15.969 -23.781 -13.219 1 96.88 181 ALA A O 1
ATOM 1370 N N . ALA A 1 182 ? 15.328 -21.609 -13.281 1 94.94 182 ALA A N 1
ATOM 1371 C CA . ALA A 1 182 ? 16.266 -21.266 -14.344 1 94.94 182 ALA A CA 1
ATOM 1372 C C . ALA A 1 182 ? 17.609 -20.828 -13.773 1 94.94 182 ALA A C 1
ATOM 1374 O O . ALA A 1 182 ? 17.703 -20.422 -12.617 1 94.94 182 ALA A O 1
ATOM 1375 N N . ASP A 1 183 ? 18.609 -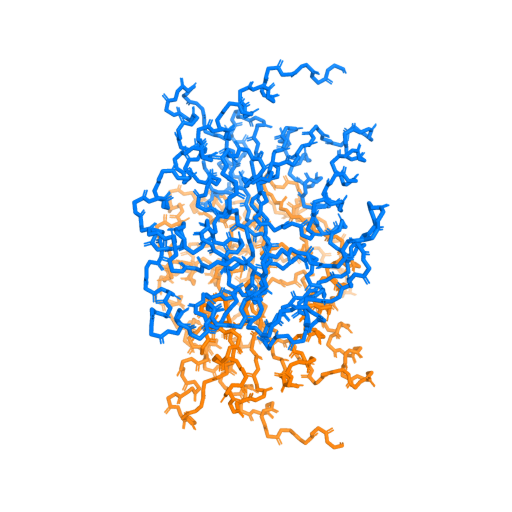20.891 -14.562 1 91.19 183 ASP A N 1
ATOM 1376 C CA . ASP A 1 183 ? 19.938 -20.5 -14.133 1 91.19 183 ASP A CA 1
ATOM 1377 C C . ASP A 1 183 ? 20.125 -18.984 -14.219 1 91.19 183 ASP A C 1
ATOM 1379 O O . ASP A 1 183 ? 20.938 -18.422 -13.5 1 91.19 183 ASP A O 1
ATOM 1383 N N . SER A 1 184 ? 19.391 -18.453 -15.156 1 89.5 184 SER A N 1
ATOM 1384 C CA . SER A 1 184 ? 19.516 -17.016 -15.383 1 89.5 184 SER A CA 1
ATOM 1385 C C . SER A 1 184 ? 18.188 -16.422 -15.844 1 89.5 184 SER A C 1
ATOM 1387 O O . SER A 1 184 ? 17.297 -17.141 -16.312 1 89.5 184 SER A O 1
ATOM 1389 N N . TRP A 1 185 ? 18.156 -15.188 -15.727 1 88.94 185 TRP A N 1
ATOM 1390 C CA . TRP A 1 185 ? 16.969 -14.469 -16.156 1 88.94 185 TRP A CA 1
ATOM 1391 C C . TRP A 1 185 ? 16.906 -14.367 -17.672 1 88.94 185 TRP A C 1
ATOM 1393 O O . TRP A 1 185 ? 17.797 -13.797 -18.297 1 88.94 185 TRP A O 1
ATOM 1403 N N . GLY A 1 186 ? 15.938 -14.945 -18.234 1 89.38 186 GLY A N 1
ATOM 1404 C CA . GLY A 1 186 ? 15.633 -14.703 -19.641 1 89.38 186 GLY A CA 1
ATOM 1405 C C . GLY A 1 186 ? 16.438 -15.57 -20.594 1 89.38 186 GLY A C 1
ATOM 1406 O O . GLY A 1 186 ? 16.891 -16.656 -20.203 1 89.38 186 GLY A O 1
ATOM 1407 N N . GLU A 1 187 ? 16.344 -15.227 -21.844 1 87 187 GLU A N 1
ATOM 1408 C CA . GLU A 1 187 ? 17.062 -15.812 -22.969 1 87 187 GLU A CA 1
ATOM 1409 C C . GLU A 1 187 ? 17.891 -14.75 -23.703 1 87 187 GLU A C 1
ATOM 1411 O O . GLU A 1 187 ? 17.359 -14.023 -24.547 1 87 187 GLU A O 1
ATOM 1416 N N . TRP A 1 188 ? 19.141 -14.727 -23.469 1 88 188 TRP A N 1
ATOM 1417 C CA . TRP A 1 188 ? 19.969 -13.625 -23.953 1 88 188 TRP A CA 1
ATOM 1418 C C . TRP A 1 188 ? 20.703 -14.031 -25.234 1 88 188 TRP A C 1
ATOM 1420 O O . TRP A 1 188 ? 21.359 -15.07 -25.281 1 88 188 TRP A O 1
ATOM 1430 N N . VAL A 1 189 ? 20.484 -13.289 -26.312 1 84.75 189 VAL A N 1
ATOM 1431 C CA . VAL A 1 189 ? 21.188 -13.406 -27.594 1 84.75 189 VAL A CA 1
ATOM 1432 C C . VAL A 1 189 ? 21.797 -12.062 -27.969 1 84.75 189 VAL A C 1
ATOM 1434 O O . VAL A 1 189 ? 21.078 -11.086 -28.188 1 84.75 189 VAL A O 1
ATOM 1437 N N . SER A 1 190 ? 23.062 -11.953 -28.047 1 90.31 190 SER A N 1
ATOM 1438 C CA . SER A 1 190 ? 23.781 -10.75 -28.469 1 90.31 190 SER A CA 1
ATOM 1439 C C . SER A 1 190 ? 23.391 -9.547 -27.625 1 90.31 190 SER A C 1
ATOM 1441 O O . SER A 1 190 ? 23.078 -8.477 -28.156 1 90.31 190 SER A O 1
ATOM 1443 N N . GLY A 1 191 ? 23.25 -9.742 -26.406 1 87.81 191 GLY A N 1
ATOM 1444 C CA . GLY A 1 191 ? 22.984 -8.648 -25.484 1 87.81 191 GLY A CA 1
ATOM 1445 C C . GLY A 1 191 ? 21.516 -8.297 -25.391 1 87.81 191 GLY A C 1
ATOM 1446 O O . GLY A 1 191 ? 21.141 -7.344 -24.703 1 87.81 191 GLY A O 1
ATOM 1447 N N . THR A 1 192 ? 20.719 -9.062 -26.062 1 87.25 192 THR A N 1
ATOM 1448 C CA . THR A 1 192 ? 19.281 -8.797 -26.062 1 87.25 192 THR A CA 1
ATOM 1449 C C . THR A 1 192 ? 18.516 -9.945 -25.391 1 87.25 192 THR A C 1
ATOM 1451 O O . THR A 1 192 ? 18.719 -11.109 -25.719 1 87.25 192 THR A O 1
ATOM 1454 N N . ASN A 1 193 ? 17.719 -9.617 -24.391 1 86.06 193 ASN A N 1
ATOM 1455 C CA . ASN A 1 193 ? 16.859 -10.609 -23.766 1 86.06 193 ASN A CA 1
ATOM 1456 C C . ASN A 1 193 ? 15.641 -10.914 -24.625 1 86.06 193 ASN A C 1
ATOM 1458 O O . ASN A 1 193 ? 14.844 -10.016 -24.922 1 86.06 193 ASN A O 1
ATOM 1462 N N . LEU A 1 194 ? 15.461 -12.102 -25 1 87.56 194 LEU A N 1
ATOM 1463 C CA . LEU A 1 194 ? 14.383 -12.484 -25.906 1 87.56 194 LEU A CA 1
ATOM 1464 C C . LEU A 1 194 ? 13.164 -12.969 -25.125 1 87.56 194 LEU A C 1
ATOM 1466 O O . LEU A 1 194 ? 12.086 -13.141 -25.703 1 87.56 194 LEU A O 1
ATOM 1470 N N . ALA A 1 195 ? 13.375 -13.156 -23.859 1 85.25 195 ALA A N 1
ATOM 1471 C CA . ALA A 1 195 ? 12.266 -13.625 -23.016 1 85.25 195 ALA A CA 1
ATOM 1472 C C . ALA A 1 195 ? 11.508 -12.453 -22.406 1 85.25 195 ALA A C 1
ATOM 1474 O O . ALA A 1 195 ? 12.117 -11.523 -21.875 1 85.25 195 ALA A O 1
ATOM 1475 N N . VAL A 1 196 ? 10.219 -12.484 -22.578 1 86.81 196 VAL A N 1
ATOM 1476 C CA . VAL A 1 196 ? 9.383 -11.414 -22.047 1 86.81 196 VAL A CA 1
ATOM 1477 C C . VAL A 1 196 ? 8.734 -11.859 -20.734 1 86.81 196 VAL A C 1
ATOM 1479 O O . VAL A 1 196 ? 8.82 -11.164 -19.719 1 86.81 196 VAL A O 1
ATOM 1482 N N . ASP A 1 197 ? 8.203 -13.055 -20.75 1 94.38 197 ASP A N 1
ATOM 1483 C CA . ASP A 1 197 ? 7.52 -13.586 -19.578 1 94.38 197 ASP A CA 1
ATOM 1484 C C . ASP A 1 197 ? 8.367 -14.656 -18.891 1 94.38 197 ASP A C 1
ATOM 1486 O O . ASP A 1 197 ? 9.016 -15.469 -19.562 1 94.38 197 ASP A O 1
ATOM 1490 N N . SER A 1 198 ? 8.328 -14.664 -17.547 1 94.81 198 SER A N 1
ATOM 1491 C CA . SER A 1 198 ? 9.148 -15.578 -16.766 1 94.81 198 SER A CA 1
ATOM 1492 C C . SER A 1 198 ? 8.812 -17.031 -17.094 1 94.81 198 SER A C 1
ATOM 1494 O O . SER A 1 198 ? 9.695 -17.891 -17.094 1 94.81 198 SER A O 1
ATOM 1496 N N . SER A 1 199 ? 7.574 -17.266 -17.391 1 94.88 199 SER A N 1
ATOM 1497 C CA . SER A 1 199 ? 7.133 -18.641 -17.641 1 94.88 199 SER A CA 1
ATOM 1498 C C . SER A 1 199 ? 7.801 -19.219 -18.875 1 94.88 199 SER A C 1
ATOM 1500 O O . SER A 1 199 ? 7.77 -20.438 -19.094 1 94.88 199 SER A O 1
ATOM 1502 N N . SER A 1 200 ? 8.398 -18.375 -19.672 1 93.31 200 SER A N 1
ATOM 1503 C CA . SER A 1 200 ? 9.023 -18.844 -20.906 1 93.31 200 SER A CA 1
ATOM 1504 C C . SER A 1 200 ? 10.367 -19.5 -20.641 1 93.31 200 SER A C 1
ATOM 1506 O O . SER A 1 200 ? 10.922 -20.172 -21.516 1 93.31 200 SER A O 1
ATOM 1508 N N . PHE A 1 201 ? 10.898 -19.359 -19.359 1 92.56 201 PHE A N 1
ATOM 1509 C CA . PHE A 1 201 ? 12.242 -19.922 -19.203 1 92.56 201 PHE A CA 1
ATOM 1510 C C . PHE A 1 201 ? 12.406 -20.547 -17.812 1 92.56 201 PHE A C 1
ATOM 1512 O O . PHE A 1 201 ? 13.445 -21.141 -17.531 1 92.56 201 PHE A O 1
ATOM 1519 N N . THR A 1 202 ? 11.539 -20.406 -16.938 1 95.56 202 THR A N 1
ATOM 1520 C CA . THR A 1 202 ? 11.578 -21.031 -15.609 1 95.56 202 THR A CA 1
ATOM 1521 C C . THR A 1 202 ? 10.273 -21.766 -15.328 1 95.56 202 THR A C 1
ATOM 1523 O O . THR A 1 202 ? 9.188 -21.219 -15.477 1 95.56 202 THR A O 1
ATOM 1526 N N . GLU A 1 203 ? 10.375 -23 -14.906 1 96.06 203 GLU A N 1
ATOM 1527 C CA . GLU A 1 203 ? 9.195 -23.812 -14.617 1 96.06 203 GLU A CA 1
ATOM 1528 C C . GLU A 1 203 ? 8.617 -23.469 -13.242 1 96.06 203 GLU A C 1
ATOM 1530 O O . GLU A 1 203 ? 7.398 -23.391 -13.078 1 96.06 203 GLU A O 1
ATOM 1535 N N . SER A 1 204 ? 9.5 -23.203 -12.289 1 97.31 204 SER A N 1
ATOM 1536 C CA . SER A 1 204 ? 9.055 -22.969 -10.922 1 97.31 204 SER A CA 1
ATOM 1537 C C . SER A 1 204 ? 8.797 -21.484 -10.68 1 97.31 204 SER A C 1
ATOM 1539 O O . SER A 1 204 ? 8.18 -21.109 -9.68 1 97.31 204 SER A O 1
ATOM 1541 N N . GLY A 1 205 ? 9.242 -20.609 -11.57 1 97.5 205 GLY A N 1
ATOM 1542 C CA . GLY A 1 205 ? 9.195 -19.172 -11.344 1 97.5 205 GLY A CA 1
ATOM 1543 C C . GLY A 1 205 ? 10.453 -18.625 -10.711 1 97.5 205 GLY A C 1
ATOM 1544 O O . GLY A 1 205 ? 10.68 -17.406 -10.711 1 97.5 205 GLY A O 1
ATOM 1545 N N . ALA A 1 206 ? 11.336 -19.484 -10.219 1 97 206 ALA A N 1
ATOM 1546 C CA . ALA A 1 206 ? 12.57 -19.047 -9.57 1 97 206 ALA A CA 1
ATOM 1547 C C . ALA A 1 206 ? 13.711 -18.969 -10.578 1 97 206 ALA A C 1
ATOM 1549 O O . ALA A 1 206 ? 13.688 -19.641 -11.609 1 97 206 ALA A O 1
ATOM 1550 N N . VAL A 1 207 ? 14.578 -18.109 -10.375 1 95.81 207 VAL A N 1
ATOM 1551 C CA . VAL A 1 207 ? 15.883 -18.031 -11.023 1 95.81 207 VAL A CA 1
ATOM 1552 C C . VAL A 1 207 ? 16.984 -18.156 -9.984 1 95.81 207 VAL A C 1
ATOM 1554 O O . VAL A 1 207 ? 17.094 -17.328 -9.07 1 95.81 207 VAL A O 1
ATOM 1557 N N . GLY A 1 208 ? 17.844 -19.172 -10.102 1 95.31 208 GLY A N 1
ATOM 1558 C CA . GLY A 1 208 ? 18.781 -19.516 -9.055 1 95.31 208 GLY A CA 1
ATOM 1559 C C . GLY A 1 208 ? 18.203 -20.5 -8.039 1 95.31 208 GLY A C 1
ATOM 1560 O O . GLY A 1 208 ? 17 -20.734 -8.016 1 95.31 208 GLY A O 1
ATOM 1561 N N . ASP A 1 209 ? 19.078 -21.078 -7.242 1 96.44 209 ASP A N 1
ATOM 1562 C CA . ASP A 1 209 ? 18.703 -22.125 -6.293 1 96.44 209 ASP A CA 1
ATOM 1563 C C . ASP A 1 209 ? 18.406 -21.531 -4.918 1 96.44 209 ASP A C 1
ATOM 1565 O O . ASP A 1 209 ? 19.312 -21.125 -4.195 1 96.44 209 ASP A O 1
ATOM 1569 N N . PRO A 1 210 ? 17.094 -21.531 -4.531 1 97.38 210 PRO A N 1
ATOM 1570 C CA . PRO A 1 210 ? 16.766 -20.906 -3.248 1 97.38 210 PRO A CA 1
ATOM 1571 C C . PRO A 1 210 ? 17.391 -21.641 -2.061 1 97.38 210 PRO A C 1
ATOM 1573 O O . PRO A 1 210 ? 17.484 -21.062 -0.969 1 97.38 210 PRO A O 1
ATOM 1576 N N . ARG A 1 211 ? 17.781 -22.875 -2.273 1 97.25 211 ARG A N 1
ATOM 1577 C CA . ARG A 1 211 ? 18.359 -23.656 -1.184 1 97.25 211 ARG A CA 1
ATOM 1578 C C . ARG A 1 211 ? 19.734 -23.109 -0.779 1 97.25 211 ARG A C 1
ATOM 1580 O O . ARG A 1 211 ? 20.219 -23.391 0.318 1 97.25 211 ARG A O 1
ATOM 1587 N N . GLU A 1 212 ? 20.266 -22.328 -1.579 1 95.38 212 GLU A N 1
ATOM 1588 C CA . GLU A 1 212 ? 21.609 -21.781 -1.352 1 95.38 212 GLU A CA 1
ATOM 1589 C C . GLU A 1 212 ? 21.547 -20.531 -0.493 1 95.38 212 GLU A C 1
ATOM 1591 O O . GLU A 1 212 ? 22.594 -19.969 -0.122 1 95.38 212 GLU A O 1
ATOM 1596 N N . GLY A 1 213 ? 20.406 -20.031 -0.202 1 95.69 213 GLY A N 1
ATOM 1597 C CA . GLY A 1 213 ? 20.25 -18.844 0.617 1 95.69 213 GLY A CA 1
ATOM 1598 C C . GLY A 1 213 ? 19.75 -19.141 2.016 1 95.69 213 GLY A C 1
ATOM 1599 O O . GLY A 1 213 ? 18.547 -19.312 2.227 1 95.69 213 GLY A O 1
ATOM 1600 N N . ASP A 1 214 ? 20.672 -19.109 3.018 1 96.38 214 ASP A N 1
ATOM 1601 C CA . ASP A 1 214 ? 20.25 -19.359 4.395 1 96.38 214 ASP A CA 1
ATOM 1602 C C . ASP A 1 214 ? 20.062 -18.047 5.148 1 96.38 214 ASP A C 1
ATOM 1604 O O . ASP A 1 214 ? 20.281 -16.969 4.602 1 96.38 214 ASP A O 1
ATOM 1608 N N . ALA A 1 215 ? 19.594 -18.188 6.379 1 98 215 ALA A N 1
ATOM 1609 C CA . ALA A 1 215 ? 19.219 -17.031 7.176 1 98 215 ALA A CA 1
ATOM 1610 C C . ALA A 1 215 ? 20.422 -16.156 7.496 1 98 215 ALA A C 1
ATOM 1612 O O . ALA A 1 215 ? 20.312 -14.938 7.574 1 98 215 ALA A O 1
ATOM 1613 N N . ASP A 1 216 ? 21.578 -16.781 7.715 1 97.62 216 ASP A N 1
ATOM 1614 C CA . ASP A 1 216 ? 22.781 -16.016 7.996 1 97.62 216 ASP A CA 1
ATOM 1615 C C . ASP A 1 216 ? 23.156 -15.117 6.82 1 97.62 216 ASP A C 1
ATOM 1617 O O . ASP A 1 216 ? 23.5 -13.945 7.012 1 97.62 216 ASP A O 1
ATOM 1621 N N . LEU A 1 217 ? 23.141 -15.688 5.633 1 95.56 217 LEU A N 1
ATOM 1622 C CA . LEU A 1 217 ? 23.328 -14.875 4.438 1 95.56 217 LEU A CA 1
ATOM 1623 C C . LEU A 1 217 ? 22.297 -13.766 4.352 1 95.56 217 LEU A C 1
ATOM 1625 O O . LEU A 1 217 ? 22.609 -12.641 3.977 1 95.56 217 LEU A O 1
ATOM 1629 N N . GLY A 1 218 ? 21.047 -14.086 4.656 1 97.75 218 GLY A N 1
ATOM 1630 C CA . GLY A 1 218 ? 19.984 -13.094 4.66 1 97.75 218 GLY A CA 1
ATOM 1631 C C . GLY A 1 218 ? 20.266 -11.914 5.562 1 97.75 218 GLY A C 1
ATOM 1632 O O . GLY A 1 218 ? 20.047 -10.766 5.184 1 97.75 218 GLY A O 1
ATOM 1633 N N . GLU A 1 219 ? 20.703 -12.227 6.734 1 98 219 GLU A N 1
ATOM 1634 C CA . GLU A 1 219 ? 21.078 -11.164 7.672 1 98 219 GLU A CA 1
ATOM 1635 C C . GLU A 1 219 ? 22.203 -10.305 7.109 1 98 219 GLU A C 1
ATOM 1637 O O . GLU A 1 219 ? 22.172 -9.078 7.219 1 98 219 GLU A O 1
ATOM 1642 N N . GLU A 1 220 ? 23.188 -10.922 6.562 1 96.81 220 GLU A N 1
ATOM 1643 C CA . GLU A 1 220 ? 24.312 -10.203 5.973 1 96.81 220 GLU A CA 1
ATOM 1644 C C . GLU A 1 220 ? 23.844 -9.266 4.863 1 96.81 220 GLU A C 1
ATOM 1646 O O . GLU A 1 220 ? 24.234 -8.094 4.84 1 96.81 220 GLU A O 1
ATOM 1651 N N . LEU A 1 221 ? 23.078 -9.805 3.949 1 97 221 LEU A N 1
ATOM 1652 C CA . LEU A 1 221 ? 22.594 -9.016 2.826 1 97 221 LEU A CA 1
ATOM 1653 C C . LEU A 1 221 ? 21.719 -7.871 3.312 1 97 221 LEU A C 1
ATOM 1655 O O . LEU A 1 221 ? 21.812 -6.75 2.809 1 97 221 LEU A O 1
ATOM 1659 N N . PHE A 1 222 ? 20.891 -8.18 4.285 1 98.06 222 PHE A N 1
ATOM 1660 C CA . PHE A 1 222 ? 20 -7.176 4.875 1 98.06 222 PHE A CA 1
ATOM 1661 C C . PHE A 1 222 ? 20.797 -6.039 5.496 1 98.06 222 PHE A C 1
ATOM 1663 O O . PHE A 1 222 ? 20.516 -4.867 5.258 1 98.06 222 PHE A O 1
ATOM 1670 N N . GLU A 1 223 ? 21.781 -6.406 6.23 1 97.5 223 GLU A N 1
ATOM 1671 C CA . GLU A 1 223 ? 22.625 -5.414 6.895 1 97.5 223 GLU A CA 1
ATOM 1672 C C . GLU A 1 223 ? 23.406 -4.582 5.875 1 97.5 223 GLU A C 1
ATOM 1674 O O . GLU A 1 223 ? 23.531 -3.363 6.031 1 97.5 223 GLU A O 1
ATOM 1679 N N . LYS A 1 224 ? 23.891 -5.23 4.887 1 97.25 224 LYS A N 1
ATOM 1680 C CA . LYS A 1 224 ? 24.609 -4.52 3.836 1 97.25 224 LYS A CA 1
ATOM 1681 C C . LYS A 1 224 ? 23.688 -3.557 3.092 1 97.25 224 LYS A C 1
ATOM 1683 O O . LYS A 1 224 ? 24.078 -2.434 2.768 1 97.25 224 LYS A O 1
ATOM 1688 N N . ALA A 1 225 ? 22.531 -4.027 2.805 1 97.88 225 ALA A N 1
ATOM 1689 C CA . ALA A 1 225 ? 21.562 -3.191 2.102 1 97.88 225 ALA A CA 1
ATOM 1690 C C . ALA A 1 225 ? 21.188 -1.97 2.936 1 97.88 225 ALA A C 1
ATOM 1692 O O . ALA A 1 225 ? 21.109 -0.854 2.414 1 97.88 225 ALA A O 1
ATOM 1693 N N . ALA A 1 226 ? 20.906 -2.17 4.227 1 98.12 226 ALA A N 1
ATOM 1694 C CA . ALA A 1 226 ? 20.578 -1.064 5.121 1 98.12 226 ALA A CA 1
ATOM 1695 C C . ALA A 1 226 ? 21.734 -0.071 5.219 1 98.12 226 ALA A C 1
ATOM 1697 O O . ALA A 1 226 ? 21.516 1.144 5.199 1 98.12 226 ALA A O 1
ATOM 1698 N N . ALA A 1 227 ? 22.922 -0.589 5.301 1 97.31 227 ALA A N 1
ATOM 1699 C CA . ALA A 1 227 ? 24.109 0.268 5.371 1 97.31 227 ALA A CA 1
ATOM 1700 C C . ALA A 1 227 ? 24.266 1.082 4.09 1 97.31 227 ALA A C 1
ATOM 1702 O O . ALA A 1 227 ? 24.625 2.262 4.137 1 97.31 227 ALA A O 1
ATOM 1703 N N . ALA A 1 228 ? 24.062 0.413 2.992 1 97.62 228 ALA A N 1
ATOM 1704 C CA . ALA A 1 228 ? 24.141 1.105 1.709 1 97.62 228 ALA A CA 1
ATOM 1705 C C . ALA A 1 228 ? 23.094 2.211 1.615 1 97.62 228 ALA A C 1
ATOM 1707 O O . ALA A 1 228 ? 23.344 3.273 1.043 1 97.62 228 ALA A O 1
ATOM 1708 N N . LEU A 1 229 ? 21.906 1.957 2.121 1 98.12 229 LEU A N 1
ATOM 1709 C CA . LEU A 1 229 ? 20.859 2.977 2.141 1 98.12 229 LEU A CA 1
ATOM 1710 C C . LEU A 1 229 ? 21.281 4.176 2.98 1 98.12 229 LEU A C 1
ATOM 1712 O O . LEU A 1 229 ? 21.031 5.324 2.607 1 98.12 229 LEU A O 1
ATOM 1716 N N . VAL A 1 230 ? 21.906 3.949 4.109 1 97.75 230 VAL A N 1
ATOM 1717 C CA . VAL A 1 230 ? 22.391 5.035 4.957 1 97.75 230 VAL A CA 1
ATOM 1718 C C . VAL A 1 230 ? 23.375 5.895 4.18 1 97.75 230 VAL A C 1
ATOM 1720 O O . VAL A 1 230 ? 23.312 7.125 4.238 1 97.75 230 VAL A O 1
ATOM 1723 N N . GLU A 1 231 ? 24.266 5.23 3.482 1 96.75 231 GLU A N 1
ATOM 1724 C CA . GLU A 1 231 ? 25.234 5.957 2.662 1 96.75 231 GLU A CA 1
ATOM 1725 C C . GLU A 1 231 ? 24.531 6.82 1.619 1 96.75 231 GLU A C 1
ATOM 1727 O O . GLU A 1 231 ? 24.922 7.969 1.392 1 96.75 231 GLU A O 1
ATOM 1732 N N . LEU A 1 232 ? 23.594 6.254 0.99 1 97.06 232 LEU A N 1
ATOM 1733 C CA . LEU A 1 232 ? 22.844 7 -0.018 1 97.06 232 LEU A CA 1
ATOM 1734 C C . LEU A 1 232 ? 22.109 8.18 0.61 1 97.06 232 LEU A C 1
ATOM 1736 O O . LEU A 1 232 ? 22.109 9.281 0.054 1 97.06 232 LEU A O 1
ATOM 1740 N N . LEU A 1 233 ? 21.438 7.941 1.738 1 97.38 233 LEU A N 1
ATOM 1741 C CA . LEU A 1 233 ? 20.719 9.008 2.432 1 97.38 233 LEU A CA 1
ATOM 1742 C C . LEU A 1 233 ? 21.672 10.148 2.789 1 97.38 233 LEU A C 1
ATOM 1744 O O . LEU A 1 233 ? 21.312 11.32 2.666 1 97.38 233 LEU A O 1
ATOM 1748 N N . ASP A 1 234 ? 22.875 9.82 3.193 1 95.38 234 ASP A N 1
ATOM 1749 C CA . ASP A 1 234 ? 23.891 10.82 3.49 1 95.38 234 ASP A CA 1
ATOM 1750 C C . ASP A 1 234 ? 24.234 11.648 2.25 1 95.38 234 ASP A C 1
ATOM 1752 O O . ASP A 1 234 ? 24.328 12.875 2.324 1 95.38 234 ASP A O 1
ATOM 1756 N N . ALA A 1 235 ? 24.422 10.969 1.185 1 95.31 235 ALA A N 1
ATOM 1757 C CA . ALA A 1 235 ? 24.766 11.641 -0.068 1 95.31 235 ALA A CA 1
ATOM 1758 C C . ALA A 1 235 ? 23.625 12.547 -0.529 1 95.31 235 ALA A C 1
ATOM 1760 O O . ALA A 1 235 ? 23.859 13.656 -1.005 1 95.31 235 ALA A O 1
ATOM 1761 N N . VAL A 1 236 ? 22.406 12.016 -0.436 1 95.31 236 VAL A N 1
ATOM 1762 C CA . VAL A 1 236 ? 21.219 12.758 -0.853 1 95.31 236 VAL A CA 1
ATOM 1763 C C . VAL A 1 236 ? 21.062 14.008 0.009 1 95.31 236 VAL A C 1
ATOM 1765 O O . VAL A 1 236 ? 20.75 15.086 -0.502 1 95.31 236 VAL A O 1
ATOM 1768 N N . GLU A 1 237 ? 21.266 13.867 1.273 1 93.44 237 GLU A N 1
ATOM 1769 C CA . GLU A 1 237 ? 21.141 14.984 2.205 1 93.44 237 GLU A CA 1
ATOM 1770 C C . GLU A 1 237 ? 22.156 16.062 1.904 1 93.44 237 GLU A C 1
ATOM 1772 O O . GLU A 1 237 ? 21.875 17.266 2.074 1 93.44 237 GLU A O 1
ATOM 1777 N N . ARG A 1 238 ? 23.266 15.742 1.442 1 91.56 238 ARG A N 1
ATOM 1778 C CA . ARG A 1 238 ? 24.375 16.672 1.227 1 91.56 238 ARG A CA 1
ATOM 1779 C C . ARG A 1 238 ? 24.234 17.375 -0.121 1 91.56 238 ARG A C 1
ATOM 1781 O O . ARG A 1 238 ? 24.922 18.359 -0.386 1 91.56 238 ARG A O 1
ATOM 1788 N N . ARG A 1 239 ? 23.406 16.797 -0.935 1 89.69 239 ARG A N 1
ATOM 1789 C CA . ARG A 1 239 ? 23.266 17.375 -2.268 1 89.69 239 ARG A CA 1
ATOM 1790 C C . ARG A 1 239 ? 22.625 18.75 -2.199 1 89.69 239 ARG A C 1
ATOM 1792 O O . ARG A 1 239 ? 21.688 18.984 -1.426 1 89.69 239 ARG A O 1
ATOM 1799 N N . SER A 1 240 ? 23.234 19.719 -2.959 1 84.62 240 SER A N 1
ATOM 1800 C CA . SER A 1 240 ? 22.625 21.047 -3.09 1 84.62 240 SER A CA 1
ATOM 1801 C C . SER A 1 240 ? 21.469 21.031 -4.082 1 84.62 240 SER A C 1
ATOM 1803 O O . SER A 1 240 ? 21.625 20.578 -5.223 1 84.62 240 SER A O 1
ATOM 1805 N N . LEU A 1 241 ? 20.312 21.266 -3.566 1 79.44 241 LEU A N 1
ATOM 1806 C CA . LEU A 1 241 ? 19.141 21.359 -4.438 1 79.44 241 LEU A CA 1
ATOM 1807 C C . LEU A 1 241 ? 19.078 22.719 -5.125 1 79.44 241 LEU A C 1
ATOM 1809 O O . LEU A 1 241 ? 18.219 22.969 -5.961 1 79.44 241 LEU A O 1
ATOM 1813 N N . ALA A 1 242 ? 20.219 23.484 -5.375 1 57.38 242 ALA A N 1
ATOM 1814 C CA . ALA A 1 242 ? 20.297 24.812 -5.965 1 57.38 242 ALA A CA 1
ATOM 1815 C C . ALA A 1 242 ? 19.766 24.812 -7.395 1 57.38 242 ALA A C 1
ATOM 1817 O O . ALA A 1 242 ? 19.859 23.812 -8.094 1 57.38 242 ALA A O 1
ATOM 1818 N N . MET B 1 1 ? -7.012 -16.031 3.555 1 86.5 1 MET B N 1
ATOM 1819 C CA . MET B 1 1 ? -5.617 -16.047 3.117 1 86.5 1 MET B CA 1
ATOM 1820 C C . MET B 1 1 ? -5.16 -14.648 2.701 1 86.5 1 MET B C 1
ATOM 1822 O O . MET B 1 1 ? -5.887 -13.938 2.002 1 86.5 1 MET B O 1
ATOM 1826 N N . HIS B 1 2 ? -4.098 -14.203 3.221 1 94.81 2 HIS B N 1
ATOM 1827 C CA . HIS B 1 2 ? -3.469 -12.977 2.758 1 94.81 2 HIS B CA 1
ATOM 1828 C C . HIS B 1 2 ? -2.594 -13.227 1.535 1 94.81 2 HIS B C 1
ATOM 1830 O O . HIS B 1 2 ? -1.658 -14.031 1.591 1 94.81 2 HIS B O 1
ATOM 1836 N N . LEU B 1 3 ? -2.945 -12.531 0.535 1 97.75 3 LEU B N 1
ATOM 1837 C CA . LEU B 1 3 ? -2.281 -12.766 -0.743 1 97.75 3 LEU B CA 1
ATOM 1838 C C . LEU B 1 3 ? -0.769 -12.641 -0.603 1 97.75 3 LEU B C 1
ATOM 1840 O O . LEU B 1 3 ? -0.022 -13.508 -1.06 1 97.75 3 LEU B O 1
ATOM 1844 N N . SER B 1 4 ? -0.319 -11.609 0.064 1 96.94 4 SER B N 1
ATOM 1845 C CA . SER B 1 4 ? 1.103 -11.289 0.14 1 96.94 4 SER B CA 1
ATOM 1846 C C . SER B 1 4 ? 1.858 -12.32 0.969 1 96.94 4 SER B C 1
ATOM 1848 O O . SER B 1 4 ? 3.086 -12.406 0.897 1 96.94 4 SER B O 1
ATOM 1850 N N . GLU B 1 5 ? 1.143 -13.125 1.775 1 97.12 5 GLU B N 1
ATOM 1851 C CA . GLU B 1 5 ? 1.778 -14.117 2.635 1 97.12 5 GLU B CA 1
ATOM 1852 C C . GLU B 1 5 ? 1.708 -15.508 2.016 1 97.12 5 GLU B C 1
ATOM 1854 O O . GLU B 1 5 ? 2.338 -16.453 2.51 1 97.12 5 GLU B O 1
ATOM 1859 N N . ALA B 1 6 ? 0.973 -15.648 0.964 1 97.62 6 ALA B N 1
ATOM 1860 C CA . ALA B 1 6 ? 0.808 -16.906 0.255 1 97.62 6 ALA B CA 1
ATOM 1861 C C . ALA B 1 6 ? 1.846 -17.062 -0.854 1 97.62 6 ALA B C 1
ATOM 1863 O O . ALA B 1 6 ? 2.459 -16.078 -1.272 1 97.62 6 ALA B O 1
ATOM 1864 N N . THR B 1 7 ? 2.068 -18.266 -1.252 1 97.94 7 THR B N 1
ATOM 1865 C CA . THR B 1 7 ? 2.844 -18.531 -2.459 1 97.94 7 THR B CA 1
ATOM 1866 C C . THR B 1 7 ? 1.929 -18.641 -3.676 1 97.94 7 THR B C 1
ATOM 1868 O O . THR B 1 7 ? 0.709 -18.75 -3.533 1 97.94 7 THR B O 1
ATOM 1871 N N . TRP B 1 8 ? 2.562 -18.562 -4.848 1 97.62 8 TRP B N 1
ATOM 1872 C CA . TRP B 1 8 ? 1.711 -18.641 -6.031 1 97.62 8 TRP B CA 1
ATOM 1873 C C . TRP B 1 8 ? 1.046 -20 -6.133 1 97.62 8 TRP B C 1
ATOM 1875 O O . TRP B 1 8 ? -0.062 -20.125 -6.66 1 97.62 8 TRP B O 1
ATOM 1885 N N . THR B 1 9 ? 1.659 -21.062 -5.582 1 97.06 9 THR B N 1
ATOM 1886 C CA . THR B 1 9 ? 1.045 -22.375 -5.609 1 97.06 9 THR B CA 1
ATOM 1887 C C . THR B 1 9 ? -0.127 -22.453 -4.633 1 97.06 9 THR B C 1
ATOM 1889 O O . THR B 1 9 ? -1.106 -23.156 -4.883 1 97.06 9 THR B O 1
ATOM 1892 N N . ASP B 1 10 ? -0.003 -21.734 -3.424 1 96.88 10 ASP B N 1
ATOM 1893 C CA . ASP B 1 10 ? -1.169 -21.609 -2.553 1 96.88 10 ASP B CA 1
ATOM 1894 C C . ASP B 1 10 ? -2.359 -21.031 -3.307 1 96.88 10 ASP B C 1
ATOM 1896 O O . ASP B 1 10 ? -3.49 -21.484 -3.154 1 96.88 10 ASP B O 1
ATOM 1900 N N . ILE B 1 11 ? -2.107 -19.969 -4.102 1 97.06 11 ILE B N 1
ATOM 1901 C CA . ILE B 1 11 ? -3.158 -19.281 -4.84 1 97.06 11 ILE B CA 1
ATOM 1902 C C . ILE B 1 11 ? -3.697 -20.188 -5.945 1 97.06 11 ILE B C 1
ATOM 1904 O O . ILE B 1 11 ? -4.906 -20.219 -6.191 1 97.06 11 ILE B O 1
ATOM 1908 N N . ARG B 1 12 ? -2.82 -20.859 -6.633 1 95.56 12 ARG B N 1
ATOM 1909 C CA . ARG B 1 12 ? -3.219 -21.812 -7.656 1 95.56 12 ARG B CA 1
ATOM 1910 C C . ARG B 1 12 ? -4.227 -22.812 -7.105 1 95.56 12 ARG B C 1
ATOM 1912 O O . ARG B 1 12 ? -5.168 -23.203 -7.801 1 95.56 12 ARG B O 1
ATOM 1919 N N . ASP B 1 13 ? -4.035 -23.25 -5.887 1 94.94 13 ASP B N 1
ATOM 1920 C CA . ASP B 1 13 ? -4.828 -24.312 -5.297 1 94.94 13 ASP B CA 1
ATOM 1921 C C . ASP B 1 13 ? -6.055 -23.766 -4.574 1 94.94 13 ASP B C 1
ATOM 1923 O O . ASP B 1 13 ? -6.863 -24.516 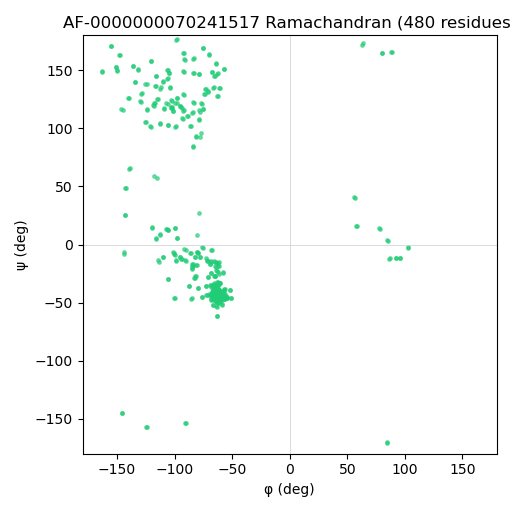-4.039 1 94.94 13 ASP B O 1
ATOM 1927 N N . ALA B 1 14 ? -6.133 -22.453 -4.516 1 93.81 14 ALA B N 1
ATOM 1928 C CA . ALA B 1 14 ? -7.293 -21.844 -3.865 1 93.81 14 ALA B CA 1
ATOM 1929 C C . ALA B 1 14 ? -8.586 -22.203 -4.598 1 93.81 14 ALA B C 1
ATOM 1931 O O . ALA B 1 14 ? -8.602 -22.281 -5.828 1 93.81 14 ALA B O 1
ATOM 1932 N N . THR B 1 15 ? -9.672 -22.328 -3.852 1 92.69 15 THR B N 1
ATOM 1933 C CA . THR B 1 15 ? -10.938 -22.734 -4.461 1 92.69 15 THR B CA 1
ATOM 1934 C C . THR B 1 15 ? -11.922 -21.578 -4.465 1 92.69 15 THR B C 1
ATOM 1936 O O . THR B 1 15 ? -12.945 -21.625 -5.148 1 92.69 15 THR B O 1
ATOM 1939 N N . THR B 1 16 ? -11.594 -20.547 -3.762 1 94.44 16 THR B N 1
ATOM 1940 C CA . THR B 1 16 ? -12.469 -19.375 -3.725 1 94.44 16 THR B CA 1
ATOM 1941 C C . THR B 1 16 ? -12.227 -18.469 -4.926 1 94.44 16 THR B C 1
ATOM 1943 O O . THR B 1 16 ? -11.102 -18.391 -5.422 1 94.44 16 THR B O 1
ATOM 1946 N N . ASP B 1 17 ? -13.25 -17.797 -5.398 1 96.19 17 ASP B N 1
ATOM 1947 C CA . ASP B 1 17 ? -13.117 -16.766 -6.414 1 96.19 17 ASP B CA 1
ATOM 1948 C C . ASP B 1 17 ? -13.461 -15.383 -5.844 1 96.19 17 ASP B C 1
ATOM 1950 O O . ASP B 1 17 ? -13.648 -14.43 -6.594 1 96.19 17 ASP B O 1
ATOM 1954 N N . LEU B 1 18 ? -13.641 -15.336 -4.523 1 97 18 LEU B N 1
ATOM 1955 C CA . LEU B 1 18 ? -13.992 -14.125 -3.791 1 97 18 LEU B CA 1
ATOM 1956 C C . LEU B 1 18 ? -12.758 -13.484 -3.168 1 97 18 LEU B C 1
ATOM 1958 O O . LEU B 1 18 ? -11.961 -14.164 -2.516 1 97 18 LEU B O 1
ATOM 1962 N N . ALA B 1 19 ? -12.516 -12.211 -3.428 1 98.44 19 ALA B N 1
ATOM 1963 C CA . ALA B 1 19 ? -11.398 -11.461 -2.854 1 98.44 19 ALA B CA 1
ATOM 1964 C C . ALA B 1 19 ? -11.875 -10.117 -2.291 1 98.44 19 ALA B C 1
ATOM 1966 O O . ALA B 1 19 ? -12.891 -9.578 -2.732 1 98.44 19 ALA B O 1
ATOM 1967 N N . VAL B 1 20 ? -11.18 -9.648 -1.279 1 98.69 20 VAL B N 1
ATOM 1968 C CA . VAL B 1 20 ? -11.344 -8.281 -0.803 1 98.69 20 VAL B CA 1
ATOM 1969 C C . VAL B 1 20 ? -10.047 -7.5 -1.003 1 98.69 20 VAL B C 1
ATOM 1971 O O . VAL B 1 20 ? -8.953 -8.07 -0.931 1 98.69 20 VAL B O 1
ATOM 1974 N N . LEU B 1 21 ? -10.141 -6.27 -1.303 1 98.88 21 LEU B N 1
ATOM 1975 C CA . LEU B 1 21 ? -9.008 -5.359 -1.458 1 98.88 21 LEU B CA 1
ATOM 1976 C C . LEU B 1 21 ? -9.172 -4.133 -0.563 1 98.88 21 LEU B C 1
ATOM 1978 O O . LEU B 1 21 ? -10 -3.26 -0.846 1 98.88 21 LEU B O 1
ATOM 1982 N N . PRO B 1 22 ? -8.422 -4.039 0.55 1 98.88 22 PRO B N 1
ATOM 1983 C CA . PRO B 1 22 ? -8.492 -2.834 1.382 1 98.88 22 PRO B CA 1
ATOM 1984 C C . PRO B 1 22 ? -7.848 -1.619 0.716 1 98.88 22 PRO B C 1
ATOM 1986 O O . PRO B 1 22 ? -6.758 -1.727 0.145 1 98.88 22 PRO B O 1
ATOM 1989 N N . VAL B 1 23 ? -8.578 -0.524 0.739 1 98.75 23 VAL B N 1
ATOM 1990 C CA . VAL B 1 23 ? -8.109 0.737 0.178 1 98.75 23 VAL B CA 1
ATOM 1991 C C . VAL B 1 23 ? -8.398 1.877 1.151 1 98.75 23 VAL B C 1
ATOM 1993 O O . VAL B 1 23 ? -9.422 1.87 1.836 1 98.75 23 VAL B O 1
ATOM 1996 N N . GLY B 1 24 ? -7.508 2.766 1.289 1 98.31 24 GLY B N 1
ATOM 1997 C CA . GLY B 1 24 ? -7.703 3.949 2.111 1 98.31 24 GLY B CA 1
ATOM 1998 C C . GLY B 1 24 ? -7.004 5.18 1.565 1 98.31 24 GLY B C 1
ATOM 1999 O O . GLY B 1 24 ? -7.086 5.469 0.37 1 98.31 24 GLY B O 1
ATOM 2000 N N . SER B 1 25 ? -6.543 5.949 2.426 1 98.31 25 SER B N 1
ATOM 2001 C CA . SER B 1 25 ? -5.762 7.16 2.18 1 98.31 25 SER B CA 1
ATOM 2002 C C . SER B 1 25 ? -4.793 7.434 3.326 1 98.31 25 SER B C 1
ATOM 2004 O O . SER B 1 25 ? -4.973 6.922 4.434 1 98.31 25 SER B O 1
ATOM 2006 N N . THR B 1 26 ? -3.689 8.047 3.008 1 98.69 26 THR B N 1
ATOM 2007 C CA . THR B 1 26 ? -2.814 8.664 3.994 1 98.69 26 THR B CA 1
ATOM 2008 C C . THR B 1 26 ? -3.045 10.172 4.047 1 98.69 26 THR B C 1
ATOM 2010 O O . THR B 1 26 ? -2.559 10.914 3.189 1 98.69 26 THR B O 1
ATOM 2013 N N . GLU B 1 27 ? -3.797 10.609 5.078 1 98.69 27 GLU B N 1
ATOM 2014 C CA . GLU B 1 27 ? -4.242 12 5.125 1 98.69 27 GLU B CA 1
ATOM 2015 C C . GLU B 1 27 ? -4.52 12.438 6.559 1 98.69 27 GLU B C 1
ATOM 2017 O O . GLU B 1 27 ? -4.578 11.609 7.469 1 98.69 27 GLU B O 1
ATOM 2022 N N . GLN B 1 28 ? -4.75 13.719 6.719 1 98.5 28 GLN B N 1
ATOM 2023 C CA . GLN B 1 28 ? -4.973 14.289 8.039 1 98.5 28 GLN B CA 1
ATOM 2024 C C . GLN B 1 28 ? -6.289 13.797 8.641 1 98.5 28 GLN B C 1
ATOM 2026 O O . GLN B 1 28 ? -7.246 13.531 7.91 1 98.5 28 GLN B O 1
ATOM 2031 N N . HIS B 1 29 ? -6.383 13.656 9.992 1 98.44 29 HIS B N 1
ATOM 2032 C CA . HIS B 1 29 ? -7.578 13.344 10.766 1 98.44 29 HIS B CA 1
ATOM 2033 C C . HIS B 1 29 ? -7.594 14.109 12.086 1 98.44 29 HIS B C 1
ATOM 2035 O O . HIS B 1 29 ? -7.887 13.531 13.141 1 98.44 29 HIS B O 1
ATOM 2041 N N . GLY B 1 30 ? -7.328 15.461 11.969 1 98.12 30 GLY B N 1
ATOM 2042 C CA . GLY B 1 30 ? -7.168 16.25 13.18 1 98.12 30 GLY B CA 1
ATOM 2043 C C . GLY B 1 30 ? -5.797 16.109 13.805 1 98.12 30 GLY B C 1
ATOM 2044 O O . GLY B 1 30 ? -5.031 15.219 13.445 1 98.12 30 GLY B O 1
ATOM 2045 N N . PRO B 1 31 ? -5.5 17.031 14.703 1 98.5 31 PRO B N 1
ATOM 2046 C CA . PRO B 1 31 ? -4.172 17 15.32 1 98.5 31 PRO B CA 1
ATOM 2047 C C . PRO B 1 31 ? -3.969 15.781 16.219 1 98.5 31 PRO B C 1
ATOM 2049 O O . PRO B 1 31 ? -2.852 15.523 16.672 1 98.5 31 PRO B O 1
ATOM 2052 N N . HIS B 1 32 ? -4.969 14.945 16.438 1 98.44 32 HIS B N 1
ATOM 2053 C CA . HIS B 1 32 ? -4.926 13.883 17.438 1 98.44 32 HIS B CA 1
ATOM 2054 C C . HIS B 1 32 ? -4.762 12.516 16.797 1 98.44 32 HIS B C 1
ATOM 2056 O O . HIS B 1 32 ? -4.25 11.586 17.406 1 98.44 32 HIS B O 1
ATOM 2062 N N . ALA B 1 33 ? -5.246 12.336 15.625 1 98.56 33 ALA B N 1
ATOM 2063 C CA . ALA B 1 33 ? -5.281 11.016 15.016 1 98.56 33 ALA B CA 1
ATOM 2064 C C . ALA B 1 33 ? -4.223 10.875 13.93 1 98.56 33 ALA B C 1
ATOM 2066 O O . ALA B 1 33 ? -3.854 11.867 13.289 1 98.56 33 ALA B O 1
ATOM 2067 N N . PRO B 1 34 ? -3.721 9.688 13.719 1 98.69 34 PRO B N 1
ATOM 2068 C CA . PRO B 1 34 ? -2.648 9.5 12.742 1 98.69 34 PRO B CA 1
ATOM 2069 C C . PRO B 1 34 ? -3.127 9.672 11.305 1 98.69 34 PRO B C 1
ATOM 2071 O O . PRO B 1 34 ? -4.328 9.602 11.031 1 98.69 34 PRO B O 1
ATOM 2074 N N . LEU B 1 35 ? -2.146 9.844 10.414 1 98.81 35 LEU B N 1
ATOM 2075 C CA . LEU B 1 35 ? -2.424 10.062 8.992 1 98.81 35 LEU B CA 1
ATOM 2076 C C . LEU B 1 35 ? -2.918 8.781 8.336 1 98.81 35 LEU B C 1
ATOM 2078 O O . LEU B 1 35 ? -3.502 8.828 7.246 1 98.81 35 LEU B O 1
ATOM 2082 N N . GLY B 1 36 ? -2.791 7.613 8.938 1 98.75 36 GLY B N 1
ATOM 2083 C CA . GLY B 1 36 ? -3.109 6.336 8.312 1 98.75 36 GLY B CA 1
ATOM 2084 C C . GLY B 1 36 ? -4.473 5.805 8.711 1 98.75 36 GLY B C 1
ATOM 2085 O O . GLY B 1 36 ? -4.777 4.633 8.477 1 98.75 36 GLY B O 1
ATOM 2086 N N . VAL B 1 37 ? -5.375 6.605 9.328 1 98.62 37 VAL B N 1
ATOM 2087 C CA . VAL B 1 37 ? -6.656 6.16 9.859 1 98.62 37 VAL B CA 1
ATOM 2088 C C . VAL B 1 37 ? -7.418 5.371 8.797 1 98.62 37 VAL B C 1
ATOM 2090 O O . VAL B 1 37 ? -7.906 4.27 9.062 1 98.62 37 VAL B O 1
ATOM 2093 N N . ASP B 1 38 ? -7.453 5.883 7.613 1 98.56 38 ASP B N 1
ATOM 2094 C CA . ASP B 1 38 ? -8.328 5.355 6.57 1 98.56 38 ASP B CA 1
ATOM 2095 C C . ASP B 1 38 ? -7.941 3.926 6.199 1 98.56 38 ASP B C 1
ATOM 2097 O O . ASP B 1 38 ? -8.781 3.025 6.223 1 98.56 38 ASP B O 1
ATOM 2101 N N . TRP B 1 39 ? -6.641 3.711 5.867 1 98.25 39 TRP B N 1
ATOM 2102 C CA . TRP B 1 39 ? -6.297 2.379 5.379 1 98.25 39 TRP B CA 1
ATOM 2103 C C . TRP B 1 39 ? -6.086 1.411 6.539 1 98.25 39 TRP B C 1
ATOM 2105 O O . TRP B 1 39 ? -6.316 0.208 6.402 1 98.25 39 TRP B O 1
ATOM 2115 N N . LEU B 1 40 ? -5.676 1.91 7.758 1 98.62 40 LEU B N 1
ATOM 2116 C CA . LEU B 1 40 ? -5.598 1.055 8.938 1 98.62 40 LEU B CA 1
ATOM 2117 C C . LEU B 1 40 ? -6.961 0.462 9.273 1 98.62 40 LEU B C 1
ATOM 2119 O O . LEU B 1 40 ? -7.066 -0.729 9.57 1 98.62 40 LEU B O 1
ATOM 2123 N N . THR B 1 41 ? -7.992 1.312 9.227 1 98.56 41 THR B N 1
ATOM 2124 C CA . THR B 1 41 ? -9.352 0.876 9.531 1 98.56 41 THR B CA 1
ATOM 2125 C C . THR B 1 41 ? -9.867 -0.075 8.461 1 98.56 41 THR B C 1
ATOM 2127 O O . THR B 1 41 ? -10.43 -1.128 8.773 1 98.56 41 THR B O 1
ATOM 2130 N N . ALA B 1 42 ? -9.688 0.294 7.203 1 98.69 42 ALA B N 1
ATOM 2131 C CA . ALA B 1 42 ? -10.133 -0.548 6.098 1 98.69 42 ALA B CA 1
ATOM 2132 C C . ALA B 1 42 ? -9.492 -1.93 6.164 1 98.69 42 ALA B C 1
ATOM 2134 O O . ALA B 1 42 ? -10.156 -2.943 5.957 1 98.69 42 ALA B O 1
ATOM 2135 N N . GLU B 1 43 ? -8.211 -1.939 6.418 1 98.69 43 GLU B N 1
ATOM 2136 C CA . GLU B 1 43 ? -7.465 -3.191 6.523 1 98.69 43 GLU B CA 1
ATOM 2137 C C . GLU B 1 43 ? -8 -4.059 7.652 1 98.69 43 GLU B C 1
ATOM 2139 O O . GLU B 1 43 ? -8.219 -5.262 7.473 1 98.69 43 GLU B O 1
ATOM 2144 N N . ALA B 1 44 ? -8.188 -3.492 8.812 1 98.75 44 ALA B N 1
ATOM 2145 C CA . ALA B 1 44 ? -8.688 -4.223 9.969 1 98.75 44 ALA B CA 1
ATOM 2146 C C . ALA B 1 44 ? -10.086 -4.781 9.711 1 98.75 44 ALA B C 1
ATOM 2148 O O . ALA B 1 44 ? -10.375 -5.93 10.062 1 98.75 44 ALA B O 1
ATOM 2149 N N . ILE B 1 45 ? -10.945 -3.973 9.133 1 98.56 45 ILE B N 1
ATOM 2150 C CA . ILE B 1 45 ? -12.312 -4.395 8.836 1 98.56 45 ILE B CA 1
ATOM 2151 C C . ILE B 1 45 ? -12.297 -5.516 7.805 1 98.56 45 ILE B C 1
ATOM 2153 O O . ILE B 1 45 ? -13.039 -6.492 7.926 1 98.56 45 ILE B O 1
ATOM 2157 N N . ALA B 1 46 ? -11.484 -5.375 6.758 1 98.62 46 ALA B N 1
ATOM 2158 C CA . ALA B 1 46 ? -11.352 -6.426 5.75 1 98.62 46 ALA B CA 1
ATOM 2159 C C . ALA B 1 46 ? -10.953 -7.75 6.391 1 98.62 46 ALA B C 1
ATOM 2161 O O . ALA B 1 46 ? -11.57 -8.789 6.125 1 98.62 46 ALA B O 1
ATOM 2162 N N . GLU B 1 47 ? -9.961 -7.699 7.281 1 98.25 47 GLU B N 1
ATOM 2163 C CA . GLU B 1 47 ? -9.461 -8.898 7.938 1 98.25 47 GLU B CA 1
ATOM 2164 C C . GLU B 1 47 ? -10.523 -9.531 8.828 1 98.25 47 GLU B C 1
ATOM 2166 O O . GLU B 1 47 ? -10.766 -10.742 8.758 1 98.25 47 GLU B O 1
ATOM 2171 N N . ALA B 1 48 ? -11.164 -8.742 9.602 1 98.19 48 ALA B N 1
ATOM 2172 C CA . ALA B 1 48 ? -12.195 -9.234 10.5 1 98.19 48 ALA B CA 1
ATOM 2173 C C . ALA B 1 48 ? -13.375 -9.82 9.719 1 98.19 48 ALA B C 1
ATOM 2175 O O . ALA B 1 48 ? -13.914 -10.867 10.086 1 98.19 48 ALA B O 1
ATOM 2176 N N . GLY B 1 49 ? -13.781 -9.094 8.688 1 98 49 GLY B N 1
ATOM 2177 C CA . GLY B 1 49 ? -14.875 -9.562 7.859 1 98 49 GLY B CA 1
ATOM 2178 C C . GLY B 1 49 ? -14.594 -10.891 7.188 1 98 49 GLY B C 1
ATOM 2179 O O . GLY B 1 49 ? -15.43 -11.797 7.199 1 98 49 GLY B O 1
ATOM 2180 N N . VAL B 1 50 ? -13.414 -11 6.594 1 97.88 50 VAL B N 1
ATOM 2181 C CA . VAL B 1 50 ? -13.016 -12.219 5.891 1 97.88 50 VAL B CA 1
ATOM 2182 C C . VAL B 1 50 ? -12.922 -13.375 6.879 1 97.88 50 VAL B C 1
ATOM 2184 O O . VAL B 1 50 ? -13.344 -14.5 6.57 1 97.88 50 VAL B O 1
ATOM 2187 N N . ASP B 1 51 ? -12.367 -13.164 8.086 1 97.5 51 ASP B N 1
ATOM 2188 C CA . ASP B 1 51 ? -12.258 -14.195 9.109 1 97.5 51 ASP B CA 1
ATOM 2189 C C . ASP B 1 51 ? -13.641 -14.68 9.539 1 97.5 51 ASP B C 1
ATOM 2191 O O . ASP B 1 51 ? -13.883 -15.883 9.648 1 97.5 51 ASP B O 1
ATOM 2195 N N . ARG B 1 52 ? -14.523 -13.773 9.758 1 97.25 52 ARG B N 1
ATOM 2196 C CA . ARG B 1 52 ? -15.883 -14.117 10.164 1 97.25 52 ARG B CA 1
ATOM 2197 C C . ARG B 1 52 ? -16.609 -14.867 9.055 1 97.25 52 ARG B C 1
ATOM 2199 O O . ARG B 1 52 ? -17.359 -15.812 9.32 1 97.25 52 ARG B O 1
ATOM 2206 N N . TYR B 1 53 ? -16.422 -14.367 7.863 1 97 53 TYR B N 1
ATOM 2207 C CA . TYR B 1 53 ? -17 -15.055 6.719 1 97 53 TYR B CA 1
ATOM 2208 C C . TYR B 1 53 ? -16.531 -16.5 6.656 1 97 53 TYR B C 1
ATOM 2210 O O . TYR B 1 53 ? -17.328 -17.422 6.43 1 97 53 TYR B O 1
ATOM 2218 N N . ALA B 1 54 ? -15.258 -16.703 6.805 1 95.94 54 ALA B N 1
ATOM 2219 C CA . ALA B 1 54 ? -14.664 -18.031 6.766 1 95.94 54 ALA B CA 1
ATOM 2220 C C . ALA B 1 54 ? -15.25 -18.922 7.863 1 95.94 54 ALA B C 1
ATOM 2222 O O . ALA B 1 54 ? -15.469 -20.109 7.652 1 95.94 54 ALA B O 1
ATOM 2223 N N . ASP B 1 55 ? -15.445 -18.391 9.031 1 95.25 55 ASP B N 1
ATOM 2224 C CA . ASP B 1 55 ? -16.016 -19.125 10.148 1 95.25 55 ASP B CA 1
ATOM 2225 C C . ASP B 1 55 ? -17.422 -19.625 9.812 1 95.25 55 ASP B C 1
ATOM 2227 O O . ASP B 1 55 ? -17.828 -20.719 10.234 1 95.25 55 ASP B O 1
ATOM 2231 N N . THR B 1 56 ? -18.109 -18.828 9.016 1 92.5 56 THR B N 1
ATOM 2232 C CA . THR B 1 56 ? -19.5 -19.125 8.703 1 92.5 56 THR B CA 1
ATOM 2233 C C . THR B 1 56 ? -19.594 -20.047 7.496 1 92.5 56 THR B C 1
ATOM 2235 O O . THR B 1 56 ? -20.453 -20.938 7.457 1 92.5 56 THR B O 1
ATOM 2238 N N . HIS B 1 57 ? -18.688 -19.875 6.539 1 92 57 HIS B N 1
ATOM 2239 C CA . HIS B 1 57 ? -18.891 -20.531 5.246 1 92 57 HIS B CA 1
ATOM 2240 C C . HIS B 1 57 ? -17.812 -21.578 4.992 1 92 57 HIS B C 1
ATOM 2242 O O . HIS B 1 57 ? -17.953 -22.406 4.074 1 92 57 HIS B O 1
ATOM 2248 N N . GLY B 1 58 ? -16.734 -21.562 5.789 1 91 58 GLY B N 1
ATOM 2249 C CA . GLY B 1 58 ? -15.695 -22.562 5.66 1 91 58 GLY B CA 1
ATOM 2250 C C . GLY B 1 58 ? -14.648 -22.203 4.625 1 91 58 GLY B C 1
ATOM 2251 O O . GLY B 1 58 ? -13.633 -22.906 4.5 1 91 58 GLY B O 1
ATOM 2252 N N . GLU B 1 59 ? -14.922 -21.234 3.838 1 91.06 59 GLU B N 1
ATOM 2253 C CA . GLU B 1 59 ? -13.969 -20.75 2.848 1 91.06 59 GLU B CA 1
ATOM 2254 C C . GLU B 1 59 ? -13.562 -19.312 3.127 1 91.06 59 GLU B C 1
ATOM 2256 O O . GLU B 1 59 ? -14.414 -18.469 3.441 1 91.06 59 GLU B O 1
ATOM 2261 N N . LYS B 1 60 ? -12.344 -19.031 3.018 1 94.25 60 LYS B N 1
ATOM 2262 C CA . LYS B 1 60 ? -11.828 -17.703 3.33 1 94.25 60 LYS B CA 1
ATOM 2263 C C . LYS B 1 60 ? -11.539 -16.922 2.057 1 94.25 60 LYS B C 1
ATOM 2265 O O . LYS B 1 60 ? -10.742 -17.344 1.22 1 94.25 60 LYS B O 1
ATOM 2270 N N . PRO B 1 61 ? -12.242 -15.789 1.861 1 97.06 61 PRO B N 1
ATOM 2271 C CA . PRO B 1 61 ? -11.883 -14.914 0.741 1 97.06 61 PRO B CA 1
ATOM 2272 C C . PRO B 1 61 ? -10.43 -14.453 0.798 1 97.06 61 PRO B C 1
ATOM 2274 O O . PRO B 1 61 ? -9.82 -14.461 1.869 1 97.06 61 PRO B O 1
ATOM 2277 N N . LEU B 1 62 ? -9.906 -14.203 -0.38 1 97.81 62 LEU B N 1
ATOM 2278 C CA . LEU B 1 62 ? -8.547 -13.68 -0.473 1 97.81 62 LEU B CA 1
ATOM 2279 C C . LEU B 1 62 ? -8.5 -12.219 -0.046 1 97.81 62 LEU B C 1
ATOM 2281 O O . LEU B 1 62 ? -9.391 -11.438 -0.394 1 97.81 62 LEU B O 1
ATOM 2285 N N . VAL B 1 63 ? -7.531 -11.852 0.779 1 98.62 63 VAL B N 1
ATOM 2286 C CA . VAL B 1 63 ? -7.277 -10.453 1.111 1 98.62 63 VAL B CA 1
ATOM 2287 C C . VAL B 1 63 ? -6.082 -9.938 0.312 1 98.62 63 VAL B C 1
ATOM 2289 O O . VAL B 1 63 ? -4.973 -10.461 0.44 1 98.62 63 VAL B O 1
ATOM 2292 N N . GLY B 1 64 ? -6.332 -8.992 -0.553 1 98.44 64 GLY B N 1
ATOM 2293 C CA . GLY B 1 64 ? -5.266 -8.359 -1.312 1 98.44 64 GLY B CA 1
ATOM 2294 C C . GLY B 1 64 ? -4.445 -7.379 -0.491 1 98.44 64 GLY B C 1
ATOM 2295 O O . GLY B 1 64 ? -4.781 -7.094 0.659 1 98.44 64 GLY B O 1
ATOM 2296 N N . PRO B 1 65 ? -3.287 -6.91 -1.071 1 98.5 65 PRO B N 1
ATOM 2297 C CA . PRO B 1 65 ? -2.48 -5.91 -0.365 1 98.5 65 PRO B CA 1
ATOM 2298 C C . PRO B 1 65 ? -3.197 -4.57 -0.216 1 98.5 65 PRO B C 1
ATOM 2300 O O . PRO B 1 65 ? -3.924 -4.152 -1.119 1 98.5 65 PRO B O 1
ATOM 2303 N N . THR B 1 66 ? -2.979 -3.889 0.891 1 98.56 66 THR B N 1
ATOM 2304 C CA . THR B 1 66 ? -3.645 -2.623 1.183 1 98.56 66 THR B CA 1
ATOM 2305 C C . THR B 1 66 ? -3.066 -1.498 0.329 1 98.56 66 THR B C 1
ATOM 2307 O O . THR B 1 66 ? -1.846 -1.37 0.205 1 98.56 66 THR B O 1
ATOM 2310 N N . ILE B 1 67 ? -3.928 -0.764 -0.317 1 98.75 67 ILE B N 1
ATOM 2311 C CA . ILE B 1 67 ? -3.529 0.417 -1.075 1 98.75 67 ILE B CA 1
ATOM 2312 C C . ILE B 1 67 ? -3.633 1.657 -0.19 1 98.75 67 ILE B C 1
ATOM 2314 O O . ILE B 1 67 ? -4.734 2.074 0.179 1 98.75 67 ILE B O 1
ATOM 2318 N N . PRO B 1 68 ? -2.531 2.312 0.107 1 98.56 68 PRO B N 1
ATOM 2319 C CA . PRO B 1 68 ? -2.523 3.238 1.241 1 98.56 68 PRO B CA 1
ATOM 2320 C C . PRO B 1 68 ? -2.705 4.695 0.816 1 98.56 68 PRO B C 1
ATOM 2322 O O . PRO B 1 68 ? -2.898 5.57 1.663 1 98.56 68 PRO B O 1
ATOM 2325 N N . VAL B 1 69 ? -2.584 5.043 -0.441 1 98.81 69 VAL B N 1
ATOM 2326 C CA . VAL B 1 69 ? -2.709 6.422 -0.904 1 98.81 69 VAL B CA 1
ATOM 2327 C C . VAL B 1 69 ? -3.891 6.539 -1.863 1 98.81 69 VAL B C 1
ATOM 2329 O O . VAL B 1 69 ? -4.004 5.766 -2.818 1 98.81 69 VAL B O 1
ATOM 2332 N N . GLY B 1 70 ? -4.809 7.348 -1.576 1 98.62 70 GLY B N 1
ATOM 2333 C CA . GLY B 1 70 ? -6.008 7.547 -2.373 1 98.62 70 GLY B CA 1
ATOM 2334 C C . GLY B 1 70 ? -6.219 8.992 -2.785 1 98.62 70 GLY B C 1
ATOM 2335 O O . GLY B 1 70 ? -5.25 9.727 -3.006 1 98.62 70 GLY B O 1
ATOM 2336 N N . VAL B 1 71 ? -7.473 9.352 -3.088 1 98.56 71 VAL B N 1
ATOM 2337 C CA . VAL B 1 71 ? -7.852 10.688 -3.514 1 98.56 71 VAL B CA 1
ATOM 2338 C C . VAL B 1 71 ? -8.125 11.562 -2.289 1 98.56 71 VAL B C 1
ATOM 2340 O O . VAL B 1 71 ? -9.219 11.523 -1.724 1 98.56 71 VAL B O 1
ATOM 2343 N N . ALA B 1 72 ? -7.137 12.414 -1.958 1 98.44 72 ALA B N 1
ATOM 2344 C CA . ALA B 1 72 ? -7.277 13.148 -0.7 1 98.44 72 ALA B CA 1
ATOM 2345 C C . ALA B 1 72 ? -6.746 14.57 -0.83 1 98.44 72 ALA B C 1
ATOM 2347 O O . ALA B 1 72 ? -6.328 15.172 0.16 1 98.44 72 ALA B O 1
ATOM 2348 N N . GLU B 1 73 ? -6.738 15.133 -2.061 1 97 73 GLU B N 1
ATOM 2349 C CA . GLU B 1 73 ? -6.184 16.453 -2.289 1 97 73 GLU B CA 1
ATOM 2350 C C . GLU B 1 73 ? -6.957 17.516 -1.509 1 97 73 GLU B C 1
ATOM 2352 O O . GLU B 1 73 ? -6.414 18.578 -1.186 1 97 73 GLU B O 1
ATOM 2357 N N . GLU B 1 74 ? -8.203 17.297 -1.147 1 95.88 74 GLU B N 1
ATOM 2358 C CA . GLU B 1 74 ? -9 18.234 -0.364 1 95.88 74 GLU B CA 1
ATOM 2359 C C . GLU B 1 74 ? -8.391 18.469 1.014 1 95.88 74 GLU B C 1
ATOM 2361 O O . GLU B 1 74 ? -8.742 19.422 1.704 1 95.88 74 GLU B O 1
ATOM 2366 N N . HIS B 1 75 ? -7.461 17.594 1.431 1 97.81 75 HIS B N 1
ATOM 2367 C CA . HIS B 1 75 ? -6.805 17.703 2.73 1 97.81 75 HIS B CA 1
ATOM 2368 C C . HIS B 1 75 ? -5.375 18.203 2.586 1 97.81 75 HIS B C 1
ATOM 2370 O O . HIS B 1 75 ? -4.609 18.203 3.553 1 97.81 75 HIS B O 1
ATOM 2376 N N . ARG B 1 76 ? -4.984 18.703 1.448 1 97 76 ARG B N 1
ATOM 2377 C CA . ARG B 1 76 ? -3.602 19.016 1.094 1 97 76 ARG B CA 1
ATOM 2378 C C . ARG B 1 76 ? -3.027 20.094 1.993 1 97 76 ARG B C 1
ATOM 2380 O O . ARG B 1 76 ? -1.809 20.234 2.107 1 97 76 ARG B O 1
ATOM 2387 N N . ASP B 1 77 ? -3.811 20.922 2.623 1 97.06 77 ASP B N 1
ATOM 2388 C CA . ASP B 1 77 ? -3.328 22.031 3.441 1 97.06 77 ASP B CA 1
ATOM 2389 C C . ASP B 1 77 ? -2.896 21.547 4.824 1 97.06 77 ASP B C 1
ATOM 2391 O O . ASP B 1 77 ? -2.375 22.312 5.625 1 97.06 77 ASP B O 1
ATOM 2395 N N . PHE B 1 78 ? -3.143 20.312 5.121 1 98 78 PHE B N 1
ATOM 2396 C CA . PHE B 1 78 ? -2.701 19.688 6.363 1 98 78 PHE B CA 1
ATOM 2397 C C . PHE B 1 78 ? -1.493 18.781 6.121 1 98 78 PHE B C 1
ATOM 2399 O O . PHE B 1 78 ? -1.571 17.828 5.359 1 98 78 PHE B O 1
ATOM 2406 N N . ASP B 1 79 ? -0.426 19.062 6.852 1 98.19 79 ASP B N 1
ATOM 2407 C CA . ASP B 1 79 ? 0.904 18.531 6.562 1 98.19 79 ASP B CA 1
ATOM 2408 C C . ASP B 1 79 ? 0.917 17.016 6.629 1 98.19 79 ASP B C 1
ATOM 2410 O O . ASP B 1 79 ? 0.362 16.422 7.555 1 98.19 79 ASP B O 1
ATOM 2414 N N . GLY B 1 80 ? 1.579 16.391 5.574 1 98.25 80 GLY B N 1
ATOM 2415 C CA . GLY B 1 80 ? 1.777 14.945 5.559 1 98.25 80 GLY B CA 1
ATOM 2416 C C . GLY B 1 80 ? 0.719 14.203 4.762 1 98.25 80 GLY B C 1
ATOM 2417 O O . GLY B 1 80 ? 0.859 13.008 4.496 1 98.25 80 GLY B O 1
ATOM 2418 N N . THR B 1 81 ? -0.357 14.945 4.414 1 98.56 81 THR B N 1
ATOM 2419 C CA . THR B 1 81 ? -1.377 14.344 3.562 1 98.56 81 THR B CA 1
ATOM 2420 C C . THR B 1 81 ? -0.795 13.969 2.201 1 98.56 81 THR B C 1
ATOM 2422 O O . THR B 1 81 ? -0.102 14.773 1.575 1 98.56 81 THR B O 1
ATOM 2425 N N . LEU B 1 82 ? -1.017 12.734 1.84 1 98.69 82 LEU B N 1
ATOM 2426 C CA . LEU B 1 82 ? -0.671 12.273 0.499 1 98.69 82 LEU B CA 1
ATOM 2427 C C . LEU B 1 82 ? -1.922 12.117 -0.359 1 98.69 82 LEU B C 1
ATOM 2429 O O . LEU B 1 82 ? -2.994 11.789 0.154 1 98.69 82 LEU B O 1
ATOM 2433 N N . TRP B 1 83 ? -1.726 12.383 -1.701 1 98.5 83 TRP B N 1
ATOM 2434 C CA . TRP B 1 83 ? -2.848 12.164 -2.609 1 98.5 83 TRP B CA 1
ATOM 2435 C C . TRP B 1 83 ? -2.354 11.797 -4.004 1 98.5 83 TRP B C 1
ATOM 2437 O O . TRP B 1 83 ? -1.209 12.078 -4.363 1 98.5 83 TRP B O 1
ATOM 2447 N N . VAL B 1 84 ? -3.166 11.078 -4.711 1 98.62 84 VAL B N 1
ATOM 2448 C CA . VAL B 1 84 ? -3.049 10.891 -6.152 1 98.62 84 VAL B CA 1
ATOM 2449 C C . VAL B 1 84 ? -4.312 11.398 -6.844 1 98.62 84 VAL B C 1
ATOM 2451 O O . VAL B 1 84 ? -5.352 11.562 -6.207 1 98.62 84 VAL B O 1
ATOM 2454 N N . SER B 1 85 ? -4.176 11.711 -8.117 1 98.31 85 SER B N 1
ATOM 2455 C CA . SER B 1 85 ? -5.348 12.148 -8.875 1 98.31 85 SER B CA 1
ATOM 2456 C C . SER B 1 85 ? -6.387 11.039 -8.977 1 98.31 85 SER B C 1
ATOM 2458 O O . SER B 1 85 ? -6.047 9.852 -8.906 1 98.31 85 SER B O 1
ATOM 2460 N N . PRO B 1 86 ? -7.676 11.453 -9.188 1 97.94 86 PRO B N 1
ATOM 2461 C CA . PRO B 1 86 ? -8.703 10.43 -9.383 1 97.94 86 PRO B CA 1
ATOM 2462 C C . PRO B 1 86 ? -8.375 9.492 -10.547 1 97.94 86 PRO B C 1
ATOM 2464 O O . PRO B 1 86 ? -8.625 8.289 -10.461 1 97.94 86 PRO B O 1
ATOM 2467 N N . ASP B 1 87 ? -7.84 10 -11.602 1 98.12 87 ASP B N 1
ATOM 2468 C CA . ASP B 1 87 ? -7.492 9.164 -12.75 1 98.12 87 ASP B CA 1
ATOM 2469 C C . ASP B 1 87 ? -6.414 8.148 -12.375 1 98.12 87 ASP B C 1
ATOM 2471 O O . ASP B 1 87 ? -6.508 6.977 -12.734 1 98.12 87 ASP B O 1
ATOM 2475 N N . THR B 1 88 ? -5.359 8.641 -11.734 1 98.62 88 THR B N 1
ATOM 2476 C CA . THR B 1 88 ? -4.289 7.762 -11.281 1 98.62 88 THR B CA 1
ATOM 2477 C C . THR B 1 88 ? -4.828 6.695 -10.328 1 98.62 88 THR B C 1
ATOM 2479 O O . THR B 1 88 ? -4.484 5.516 -10.453 1 98.62 88 THR B O 1
ATOM 2482 N N . PHE B 1 89 ? -5.676 7.133 -9.422 1 98.69 89 PHE B N 1
ATOM 2483 C CA . PHE B 1 89 ? -6.285 6.23 -8.453 1 98.69 89 PHE B CA 1
ATOM 2484 C C . PHE B 1 89 ? -7.125 5.172 -9.156 1 98.69 89 PHE B C 1
ATOM 2486 O O . PHE B 1 89 ? -7 3.979 -8.875 1 98.69 89 PHE B O 1
ATOM 2493 N N . ARG B 1 90 ? -7.961 5.535 -10.086 1 98.38 90 ARG B N 1
ATOM 2494 C CA . ARG B 1 90 ? -8.797 4.605 -10.836 1 98.38 90 ARG B CA 1
ATOM 2495 C C . ARG B 1 90 ? -7.945 3.57 -11.562 1 98.38 90 ARG B C 1
ATOM 2497 O O . ARG B 1 90 ? -8.258 2.377 -11.539 1 98.38 90 ARG B O 1
ATOM 2504 N N . SER B 1 91 ? -6.926 4.059 -12.188 1 98.56 91 SER B N 1
ATOM 2505 C CA . SER B 1 91 ? -6.066 3.145 -12.93 1 98.56 91 SER B CA 1
ATOM 2506 C C . SER B 1 91 ? -5.375 2.154 -12 1 98.56 91 SER B C 1
ATOM 2508 O O . SER B 1 91 ? -5.348 0.953 -12.273 1 98.56 91 SER B O 1
ATOM 2510 N N . TYR B 1 92 ? -4.793 2.646 -10.891 1 98.69 92 TYR B N 1
ATOM 2511 C CA . TYR B 1 92 ? -4.031 1.8 -9.977 1 98.69 92 TYR B CA 1
ATOM 2512 C C . TYR B 1 92 ? -4.926 0.743 -9.336 1 98.69 92 TYR B C 1
ATOM 2514 O O . TYR B 1 92 ? -4.59 -0.443 -9.336 1 98.69 92 TYR B O 1
ATOM 2522 N N . VAL B 1 93 ? -6.062 1.156 -8.828 1 98.75 93 VAL B N 1
ATOM 2523 C CA . VAL B 1 93 ? -6.996 0.223 -8.203 1 98.75 93 VAL B CA 1
ATOM 2524 C C . VAL B 1 93 ? -7.582 -0.706 -9.266 1 98.75 93 VAL B C 1
ATOM 2526 O O . VAL B 1 93 ? -7.652 -1.921 -9.062 1 98.75 93 VAL B O 1
ATOM 2529 N N . GLY B 1 94 ? -7.98 -0.125 -10.422 1 98.62 94 GLY B N 1
ATOM 2530 C CA . GLY B 1 94 ? -8.594 -0.91 -11.484 1 98.62 94 GLY B CA 1
ATOM 2531 C C . GLY B 1 94 ? -7.688 -2.004 -12.016 1 98.62 94 GLY B C 1
ATOM 2532 O O . GLY B 1 94 ? -8.117 -3.15 -12.172 1 98.62 94 GLY B O 1
ATOM 2533 N N . GLU B 1 95 ? -6.453 -1.643 -12.281 1 98.62 95 GLU B N 1
ATOM 2534 C CA . GLU B 1 95 ? -5.508 -2.623 -12.812 1 98.62 95 GLU B CA 1
ATOM 2535 C C . GLU B 1 95 ? -5.16 -3.672 -11.758 1 98.62 95 GLU B C 1
ATOM 2537 O O . GLU B 1 95 ? -4.926 -4.836 -12.086 1 98.62 95 GLU B O 1
ATOM 2542 N N . THR B 1 96 ? -5.09 -3.283 -10.484 1 98.69 96 THR B N 1
ATOM 2543 C CA . THR B 1 96 ? -4.875 -4.238 -9.398 1 98.69 96 THR B CA 1
ATOM 2544 C C . THR B 1 96 ? -6.008 -5.262 -9.352 1 98.69 96 THR B C 1
ATOM 2546 O O . THR B 1 96 ? -5.762 -6.469 -9.281 1 98.69 96 THR B O 1
ATOM 2549 N N . VAL B 1 97 ? -7.246 -4.801 -9.461 1 98.5 97 VAL B N 1
ATOM 2550 C CA . VAL B 1 97 ? -8.406 -5.684 -9.438 1 98.5 97 VAL B CA 1
ATOM 2551 C C . VAL B 1 97 ? -8.414 -6.559 -10.688 1 98.5 97 VAL B C 1
ATOM 2553 O O . VAL B 1 97 ? -8.703 -7.758 -10.617 1 98.5 97 VAL B O 1
ATOM 2556 N N . ALA B 1 98 ? -8.086 -5.977 -11.828 1 98.12 98 ALA B N 1
ATOM 2557 C CA . ALA B 1 98 ? -8.047 -6.742 -13.07 1 98.12 98 ALA B CA 1
ATOM 2558 C C . ALA B 1 98 ? -7.016 -7.867 -12.992 1 98.12 98 ALA B C 1
ATOM 2560 O O . ALA B 1 98 ? -7.234 -8.961 -13.523 1 98.12 98 ALA B O 1
ATOM 2561 N N . SER B 1 99 ? -5.887 -7.586 -12.375 1 97.56 99 SER B N 1
ATOM 2562 C CA . SER B 1 99 ? -4.871 -8.617 -12.211 1 97.56 99 SER B CA 1
ATOM 2563 C C . SER B 1 99 ? -5.363 -9.734 -11.289 1 97.56 99 SER B C 1
ATOM 2565 O O . SER B 1 99 ? -5.094 -10.914 -11.531 1 97.56 99 SER B O 1
ATOM 2567 N N . LEU B 1 100 ? -6.062 -9.391 -10.195 1 97.44 100 LEU B N 1
ATOM 2568 C CA . LEU B 1 100 ? -6.691 -10.398 -9.352 1 97.44 100 LEU B CA 1
ATOM 2569 C C . LEU B 1 100 ? -7.621 -11.289 -10.164 1 97.44 100 LEU B C 1
ATOM 2571 O O . LEU B 1 100 ? -7.566 -12.516 -10.047 1 97.44 100 LEU B O 1
ATOM 2575 N N . ALA B 1 101 ? -8.406 -10.664 -10.992 1 96.69 101 ALA B N 1
ATOM 2576 C CA . ALA B 1 101 ? -9.398 -11.375 -11.797 1 96.69 101 ALA B CA 1
ATOM 2577 C C . ALA B 1 101 ? -8.727 -12.305 -12.797 1 96.69 101 ALA B C 1
ATOM 2579 O O . ALA B 1 101 ? -9.242 -13.383 -13.109 1 96.69 101 ALA B O 1
ATOM 2580 N N . SER B 1 102 ? -7.59 -11.914 -13.297 1 96.5 102 SER B N 1
ATOM 2581 C CA . SER B 1 102 ? -6.844 -12.734 -14.25 1 96.5 102 SER B CA 1
ATOM 2582 C C . SER B 1 102 ? -6.43 -14.062 -13.641 1 96.5 102 SER B C 1
ATOM 2584 O O . SER B 1 102 ? -6.113 -15.016 -14.359 1 96.5 102 SER B O 1
ATOM 2586 N N . HIS B 1 103 ? -6.449 -14.141 -12.328 1 96.75 103 HIS B N 1
ATOM 2587 C CA . HIS B 1 103 ? -6.062 -15.367 -11.633 1 96.75 103 HIS B CA 1
ATOM 2588 C C . HIS B 1 103 ? -7.277 -16.078 -11.055 1 96.75 103 HIS B C 1
ATOM 2590 O O . HIS B 1 103 ? -7.145 -16.922 -10.164 1 96.75 103 HIS B O 1
ATOM 2596 N N . GLY B 1 104 ? -8.453 -15.688 -11.461 1 95.69 104 GLY B N 1
ATOM 2597 C CA . GLY B 1 104 ? -9.648 -16.438 -11.117 1 95.69 104 GLY B CA 1
ATOM 2598 C C . GLY B 1 104 ? -10.453 -15.805 -10 1 95.69 104 GLY B C 1
ATOM 2599 O O . GLY B 1 104 ? -11.477 -16.344 -9.586 1 95.69 104 GLY B O 1
ATOM 2600 N N . PHE B 1 105 ? -9.992 -14.719 -9.438 1 96.75 105 PHE B N 1
ATOM 2601 C CA . PHE B 1 105 ? -10.789 -14 -8.453 1 96.75 105 PHE B CA 1
ATOM 2602 C C . PHE B 1 105 ? -11.766 -13.047 -9.125 1 96.75 105 PHE B C 1
ATOM 2604 O O . PHE B 1 105 ? -11.555 -11.836 -9.148 1 96.75 105 PHE B O 1
ATOM 2611 N N . GLU B 1 106 ? -12.82 -13.57 -9.477 1 96.75 106 GLU B N 1
ATOM 2612 C CA . GLU B 1 106 ? -13.766 -12.875 -10.344 1 96.75 106 GLU B CA 1
ATOM 2613 C C . GLU B 1 106 ? -14.703 -11.977 -9.539 1 96.75 106 GLU B C 1
ATOM 2615 O O . GLU B 1 106 ? -15.383 -11.117 -10.109 1 96.75 106 GLU B O 1
ATOM 2620 N N . ARG B 1 107 ? -14.867 -12.195 -8.305 1 97.44 107 ARG B N 1
ATOM 2621 C CA . ARG B 1 107 ? -15.648 -11.367 -7.395 1 97.44 107 ARG B CA 1
ATOM 2622 C C . ARG B 1 107 ? -14.75 -10.609 -6.434 1 97.44 107 ARG B C 1
ATOM 2624 O O . ARG B 1 107 ? -14.023 -11.211 -5.637 1 97.44 107 ARG B O 1
ATOM 2631 N N . VAL B 1 108 ? -14.805 -9.289 -6.527 1 98.38 108 VAL B N 1
ATOM 2632 C CA . VAL B 1 108 ? -13.898 -8.484 -5.715 1 98.38 108 VAL B CA 1
ATOM 2633 C C . VAL B 1 108 ? -14.688 -7.406 -4.973 1 98.38 108 VAL B C 1
ATOM 2635 O O . VAL B 1 108 ? -15.438 -6.641 -5.586 1 98.38 108 VAL B O 1
ATOM 2638 N N . VAL B 1 109 ? -14.586 -7.383 -3.67 1 98.56 109 VAL B N 1
ATOM 2639 C CA . VAL B 1 109 ? -15.125 -6.301 -2.852 1 98.56 109 VAL B CA 1
ATOM 2640 C C . VAL B 1 109 ? -13.992 -5.371 -2.42 1 98.56 109 VAL B C 1
ATOM 2642 O O . VAL B 1 109 ? -13.062 -5.793 -1.727 1 98.56 109 VAL B O 1
ATOM 2645 N N . ILE B 1 110 ? -14.047 -4.148 -2.826 1 98.81 110 ILE B N 1
ATOM 2646 C CA . ILE B 1 110 ? -13.086 -3.141 -2.379 1 98.81 110 ILE B CA 1
ATOM 2647 C C . ILE B 1 110 ? -13.539 -2.557 -1.042 1 98.81 110 ILE B C 1
ATOM 2649 O O . ILE B 1 110 ? -14.594 -1.929 -0.956 1 98.81 110 ILE B O 1
ATOM 2653 N N . VAL B 1 111 ? -12.781 -2.801 0.025 1 98.75 111 VAL B N 1
ATOM 2654 C CA . VAL B 1 111 ? -13.078 -2.293 1.361 1 98.75 111 VAL B CA 1
ATOM 2655 C C . VAL B 1 111 ? -12.422 -0.928 1.552 1 98.75 111 VAL B C 1
ATOM 2657 O O . VAL B 1 111 ? -11.203 -0.836 1.731 1 98.75 111 VAL B O 1
ATOM 2660 N N . ASN B 1 112 ? -13.211 0.063 1.619 1 98.81 112 ASN B N 1
ATOM 2661 C CA . ASN B 1 112 ? -12.734 1.442 1.541 1 98.81 112 ASN B CA 1
ATOM 2662 C C . ASN B 1 112 ? -12.875 2.158 2.883 1 98.81 112 ASN B C 1
ATOM 2664 O O . ASN B 1 112 ? -13.875 1.99 3.58 1 98.81 112 ASN B O 1
ATOM 2668 N N . GLY B 1 113 ? -11.844 2.961 3.186 1 98.31 113 GLY B N 1
ATOM 2669 C CA . GLY B 1 113 ? -11.867 3.707 4.434 1 98.31 113 GLY B CA 1
ATOM 2670 C C . GLY B 1 113 ? -11.805 5.211 4.234 1 98.31 113 GLY B C 1
ATOM 2671 O O . GLY B 1 113 ? -11.578 5.961 5.184 1 98.31 113 GLY B O 1
ATOM 2672 N N . HIS B 1 114 ? -12.047 5.664 3.029 1 98.25 114 HIS B N 1
ATOM 2673 C CA . HIS B 1 114 ? -11.875 7.086 2.742 1 98.25 114 HIS B CA 1
ATOM 2674 C C . HIS B 1 114 ? -12.977 7.598 1.826 1 98.25 114 HIS B C 1
ATOM 2676 O O . HIS B 1 114 ? -13.188 7.062 0.736 1 98.25 114 HIS B O 1
ATOM 2682 N N . GLY B 1 115 ? -13.664 8.641 2.234 1 96.31 115 GLY B N 1
ATOM 2683 C CA . GLY B 1 115 ? -14.773 9.195 1.477 1 96.31 115 GLY B CA 1
ATOM 2684 C C . GLY B 1 115 ? -14.367 9.719 0.113 1 96.31 115 GLY B C 1
ATOM 2685 O O . GLY B 1 115 ? -15.117 9.602 -0.854 1 96.31 115 GLY B O 1
ATOM 2686 N N . GLY B 1 116 ? -13.172 10.328 0.006 1 96.81 116 GLY B N 1
ATOM 2687 C CA . GLY B 1 116 ? -12.695 10.898 -1.243 1 96.81 116 GLY B CA 1
ATOM 2688 C C . GLY B 1 116 ? -12.484 9.867 -2.334 1 96.81 116 GLY B C 1
ATOM 2689 O O . GLY B 1 116 ? -12.367 10.211 -3.51 1 96.81 116 GLY B O 1
ATOM 2690 N N . ASN B 1 117 ? -12.438 8.594 -1.993 1 98.44 117 ASN B N 1
ATOM 2691 C CA . ASN B 1 117 ? -12.219 7.512 -2.947 1 98.44 117 ASN B CA 1
ATOM 2692 C C . ASN B 1 117 ? -13.523 7.078 -3.607 1 98.44 117 ASN B C 1
ATOM 2694 O O . ASN B 1 117 ? -13.508 6.383 -4.625 1 98.44 117 ASN B O 1
ATOM 2698 N N . VAL B 1 118 ? -14.695 7.41 -3.021 1 96.88 118 VAL B N 1
ATOM 2699 C CA . VAL B 1 118 ? -15.969 6.75 -3.291 1 96.88 118 VAL B CA 1
ATOM 2700 C C . VAL B 1 118 ? -16.344 6.922 -4.762 1 96.88 118 VAL B C 1
ATOM 2702 O O . VAL B 1 118 ? -16.656 5.949 -5.445 1 96.88 118 VAL B O 1
ATOM 2705 N N . ASP B 1 119 ? -16.297 8.156 -5.262 1 96.81 119 ASP B N 1
ATOM 2706 C CA . ASP B 1 119 ? -16.719 8.383 -6.641 1 96.81 119 ASP B CA 1
ATOM 2707 C C . ASP B 1 119 ? -15.828 7.621 -7.617 1 96.81 119 ASP B C 1
ATOM 2709 O O . ASP B 1 119 ? -16.328 6.984 -8.547 1 96.81 119 ASP B O 1
ATOM 2713 N N . ALA B 1 120 ? -14.5 7.707 -7.418 1 98.25 120 ALA B N 1
ATOM 2714 C CA . ALA B 1 120 ? -13.562 7 -8.289 1 98.25 120 ALA B CA 1
ATOM 2715 C C . ALA B 1 120 ? -13.781 5.492 -8.219 1 98.25 120 ALA B C 1
ATOM 2717 O O . ALA B 1 120 ? -13.75 4.805 -9.242 1 98.25 120 ALA B O 1
ATOM 2718 N N . LEU B 1 121 ? -14.016 4.949 -7.023 1 98.31 121 LEU B N 1
ATOM 2719 C CA . LEU B 1 121 ? -14.227 3.516 -6.84 1 98.31 121 LEU B CA 1
ATOM 2720 C C . LEU B 1 121 ? -15.516 3.066 -7.523 1 98.31 121 LEU B C 1
ATOM 2722 O O . LEU B 1 121 ? -15.562 1.986 -8.117 1 98.31 121 LEU B O 1
ATOM 2726 N N . ASN B 1 122 ? -16.562 3.865 -7.379 1 96.69 122 ASN B N 1
ATOM 2727 C CA . ASN B 1 122 ? -17.797 3.539 -8.078 1 96.69 122 ASN B CA 1
ATOM 2728 C C . ASN B 1 122 ? -17.578 3.42 -9.586 1 96.69 122 ASN B C 1
ATOM 2730 O O . ASN B 1 122 ? -18.062 2.484 -10.219 1 96.69 122 ASN B O 1
ATOM 2734 N N . GLU B 1 123 ? -16.891 4.316 -10.117 1 96.88 123 GLU B N 1
ATOM 2735 C CA . GLU B 1 123 ? -16.609 4.305 -11.547 1 96.88 123 GLU B CA 1
ATOM 2736 C C . GLU B 1 123 ? -15.781 3.084 -11.938 1 96.88 123 GLU B C 1
ATOM 2738 O O . GLU B 1 123 ? -16.062 2.426 -12.945 1 96.88 123 GLU B O 1
ATOM 2743 N N . VAL B 1 124 ? -14.734 2.791 -11.156 1 97.38 124 VAL B N 1
ATOM 2744 C CA . VAL B 1 124 ? -13.852 1.664 -11.43 1 97.38 124 VAL B CA 1
ATOM 2745 C C . VAL B 1 124 ? -14.648 0.361 -11.383 1 97.38 124 VAL B C 1
ATOM 2747 O O . VAL B 1 124 ? -14.539 -0.47 -12.289 1 97.38 124 VAL B O 1
ATOM 2750 N N . CYS B 1 125 ? -15.43 0.214 -10.352 1 96.75 125 CYS B N 1
ATOM 2751 C CA . CYS B 1 125 ? -16.203 -1.013 -10.18 1 96.75 125 CYS B CA 1
ATOM 2752 C C . CYS B 1 125 ? -17.203 -1.189 -11.32 1 96.75 125 CYS B C 1
ATOM 2754 O O . CYS B 1 125 ? -17.328 -2.285 -11.867 1 96.75 125 CYS B O 1
ATOM 2756 N N . ALA B 1 126 ? -17.844 -0.155 -11.695 1 96.31 126 ALA B N 1
ATOM 2757 C CA . ALA B 1 126 ? -18.797 -0.212 -12.797 1 96.31 126 ALA B CA 1
ATOM 2758 C C . ALA B 1 126 ? -18.109 -0.621 -14.094 1 96.31 126 ALA B C 1
ATOM 2760 O O . ALA B 1 126 ? -18.609 -1.478 -14.828 1 96.31 126 ALA B O 1
ATOM 2761 N N . ARG B 1 127 ? -17 -0.001 -14.352 1 96.38 127 ARG B N 1
ATOM 2762 C CA . ARG B 1 127 ? -16.281 -0.287 -15.586 1 96.38 127 ARG B CA 1
ATOM 2763 C C . ARG B 1 127 ? -15.805 -1.736 -15.617 1 96.38 127 ARG B C 1
ATOM 2765 O O . ARG B 1 127 ? -15.984 -2.43 -16.625 1 96.38 127 ARG B O 1
ATOM 2772 N N . LEU B 1 128 ? -15.172 -2.191 -14.578 1 96.44 128 LEU B N 1
ATOM 2773 C CA . LEU B 1 128 ? -14.688 -3.564 -14.508 1 96.44 128 LEU B CA 1
ATOM 2774 C C . LEU B 1 128 ? -15.828 -4.555 -14.719 1 96.44 128 LEU B C 1
ATOM 2776 O O . LEU B 1 128 ? -15.664 -5.547 -15.438 1 96.44 128 LEU B O 1
ATOM 2780 N N . THR B 1 129 ? -16.953 -4.258 -14.086 1 94.88 129 THR B N 1
ATOM 2781 C CA . THR B 1 129 ? -18.094 -5.148 -14.164 1 94.88 129 THR B CA 1
ATOM 2782 C C . THR B 1 129 ? -18.703 -5.133 -15.57 1 94.88 129 THR B C 1
ATOM 2784 O O . THR B 1 129 ? -18.969 -6.188 -16.156 1 94.88 129 THR B O 1
ATOM 2787 N N . ARG B 1 130 ? -18.828 -4.02 -16.172 1 95 130 ARG B N 1
ATOM 2788 C CA . ARG B 1 130 ? -19.422 -3.879 -17.484 1 95 130 ARG B CA 1
ATOM 2789 C C . ARG B 1 130 ? -18.547 -4.508 -18.562 1 95 130 ARG B C 1
ATOM 2791 O O . ARG B 1 130 ? -19.047 -5.082 -19.531 1 95 130 ARG B O 1
ATOM 2798 N N . ASP B 1 131 ? -17.234 -4.363 -18.344 1 94.5 131 ASP B N 1
ATOM 2799 C CA . ASP B 1 131 ? -16.281 -4.863 -19.328 1 94.5 131 ASP B CA 1
ATOM 2800 C C . ASP B 1 131 ? -16.062 -6.363 -19.172 1 94.5 131 ASP B C 1
ATOM 2802 O O . ASP B 1 131 ? -15.375 -6.988 -19.984 1 94.5 131 ASP B O 1
ATOM 2806 N N . GLY B 1 132 ? -16.641 -6.918 -18.141 1 91.5 132 GLY B N 1
ATOM 2807 C CA . GLY B 1 132 ? -16.531 -8.352 -17.906 1 91.5 132 GLY B CA 1
ATOM 2808 C C . GLY B 1 132 ? -15.203 -8.773 -17.328 1 91.5 132 GLY B C 1
ATOM 2809 O O . GLY B 1 132 ? -14.844 -9.953 -17.359 1 91.5 132 GLY B O 1
ATOM 2810 N N . ASP B 1 133 ? -14.43 -7.82 -16.844 1 92.81 133 ASP B N 1
ATOM 2811 C CA . ASP B 1 133 ? -13.141 -8.141 -16.234 1 92.81 133 ASP B CA 1
ATOM 2812 C C . ASP B 1 133 ? -13.336 -8.812 -14.883 1 92.81 133 ASP B C 1
ATOM 2814 O O . ASP B 1 133 ? -12.617 -9.758 -14.539 1 92.81 133 ASP B O 1
ATOM 2818 N N . ALA B 1 134 ? -14.219 -8.312 -14.102 1 96.06 134 ALA B N 1
ATOM 2819 C CA . ALA B 1 134 ? -14.578 -8.789 -12.766 1 96.06 134 ALA B CA 1
ATOM 2820 C C . ALA B 1 134 ? -15.922 -8.219 -12.32 1 96.06 134 ALA B C 1
ATOM 2822 O O . ALA B 1 134 ? -16.297 -7.125 -12.742 1 96.06 134 ALA B O 1
ATOM 2823 N N . TYR B 1 135 ? -16.641 -8.914 -11.562 1 96.94 135 TYR B N 1
ATOM 2824 C CA . TYR B 1 135 ? -17.688 -8.297 -10.758 1 96.94 135 TYR B CA 1
ATOM 2825 C C . TYR B 1 135 ? -17.109 -7.629 -9.516 1 96.94 135 TYR B C 1
ATOM 2827 O O . TYR B 1 135 ? -16.656 -8.312 -8.586 1 96.94 135 TYR B O 1
ATOM 2835 N N . ALA B 1 136 ? -17.078 -6.348 -9.5 1 97.69 136 ALA B N 1
ATOM 2836 C CA . ALA B 1 136 ? -16.453 -5.582 -8.43 1 97.69 136 ALA B CA 1
ATOM 2837 C C . ALA B 1 136 ? -17.422 -4.598 -7.801 1 97.69 136 ALA B C 1
ATOM 2839 O O . ALA B 1 136 ? -18.219 -3.961 -8.508 1 97.69 136 ALA B O 1
ATOM 2840 N N . VAL B 1 137 ? -17.391 -4.48 -6.477 1 97 137 VAL B N 1
ATOM 2841 C CA . VAL B 1 137 ? -18.203 -3.506 -5.754 1 97 137 VAL B CA 1
ATOM 2842 C C . VAL B 1 137 ? -17.359 -2.834 -4.672 1 97 137 VAL B C 1
ATOM 2844 O O . VAL B 1 137 ? -16.359 -3.387 -4.227 1 97 137 VAL B O 1
ATOM 2847 N N . GLN B 1 138 ? -17.703 -1.655 -4.301 1 97.25 138 GLN B N 1
ATOM 2848 C CA . GLN B 1 138 ? -17.016 -0.963 -3.217 1 97.25 138 GLN B CA 1
ATOM 2849 C C . GLN B 1 138 ? -17.844 -0.978 -1.937 1 97.25 138 GLN B C 1
ATOM 2851 O O . GLN B 1 138 ? -19.078 -0.87 -1.984 1 97.25 138 GLN B O 1
ATOM 2856 N N . TYR B 1 139 ? -17.234 -1.251 -0.89 1 97.69 139 TYR B N 1
ATOM 2857 C CA . TYR B 1 139 ? -17.734 -1.208 0.477 1 97.69 139 TYR B CA 1
ATOM 2858 C C . TYR B 1 139 ? -17.047 -0.112 1.279 1 97.69 139 TYR B C 1
ATOM 2860 O O . TYR B 1 139 ? -15.883 -0.251 1.658 1 97.69 139 TYR B O 1
ATOM 2868 N N . THR B 1 140 ? -17.766 0.939 1.466 1 97.31 140 THR B N 1
ATOM 2869 C CA . THR B 1 140 ? -17.297 1.975 2.373 1 97.31 140 THR B CA 1
ATOM 2870 C C . THR B 1 140 ? -17.859 1.771 3.775 1 97.31 140 THR B C 1
ATOM 2872 O O . THR B 1 140 ? -19.062 1.92 3.992 1 97.31 140 THR B O 1
ATOM 2875 N N . TRP B 1 141 ? -16.984 1.553 4.723 1 96 141 TRP B N 1
ATOM 2876 C CA . TRP B 1 141 ? -17.438 0.963 5.984 1 96 141 TRP B CA 1
ATOM 2877 C C . TRP B 1 141 ? -18.359 1.913 6.73 1 96 141 TRP B C 1
ATOM 2879 O O . TRP B 1 141 ? -19.344 1.48 7.34 1 96 141 TRP B O 1
ATOM 2889 N N . PHE B 1 142 ? -18.125 3.244 6.656 1 93.44 142 PHE B N 1
ATOM 2890 C CA . PHE B 1 142 ? -18.906 4.16 7.484 1 93.44 142 PHE B CA 1
ATOM 2891 C C . PHE B 1 142 ? -20.25 4.457 6.84 1 93.44 142 PHE B C 1
ATOM 2893 O O . PHE B 1 142 ? -21.141 5.039 7.477 1 93.44 142 PHE B O 1
ATOM 2900 N N . ASP B 1 143 ? -20.453 4.078 5.598 1 92.19 143 ASP B N 1
ATOM 2901 C CA . ASP B 1 143 ? -21.766 4.125 4.98 1 92.19 143 ASP B CA 1
ATOM 2902 C C . ASP B 1 143 ? -22.609 2.912 5.379 1 92.19 143 ASP B C 1
ATOM 2904 O O . ASP B 1 143 ? -23.828 2.912 5.215 1 92.19 143 ASP B O 1
ATOM 2908 N N . ALA B 1 144 ? -21.938 1.91 5.867 1 90.31 144 ALA B N 1
ATOM 2909 C CA . ALA B 1 144 ? -22.594 0.637 6.148 1 90.31 144 ALA B CA 1
ATOM 2910 C C . ALA B 1 144 ? -23.047 0.563 7.605 1 90.31 144 ALA B C 1
ATOM 2912 O O . ALA B 1 144 ? -23.75 -0.378 8 1 90.31 144 ALA B O 1
ATOM 2913 N N . VAL B 1 145 ? -22.547 1.508 8.375 1 89.69 145 VAL B N 1
ATOM 2914 C CA . VAL B 1 145 ? -22.906 1.477 9.789 1 89.69 145 VAL B CA 1
ATOM 2915 C C . VAL B 1 145 ? -23.797 2.666 10.133 1 89.69 145 VAL B C 1
ATOM 2917 O O . VAL B 1 145 ? -23.594 3.768 9.609 1 89.69 145 VAL B O 1
ATOM 2920 N N . ASP B 1 146 ? -24.797 2.443 10.844 1 82.56 146 ASP B N 1
ATOM 2921 C CA . ASP B 1 146 ? -25.719 3.492 11.266 1 82.56 146 ASP B CA 1
ATOM 2922 C C . ASP B 1 146 ? -25.141 4.297 12.43 1 82.56 146 ASP B C 1
ATOM 2924 O O . ASP B 1 146 ? -25.203 3.871 13.586 1 82.56 146 ASP B O 1
ATOM 2928 N N . PHE B 1 147 ? -24.469 5.371 12.07 1 79.88 147 PHE B N 1
ATOM 2929 C CA . PHE B 1 147 ? -23.969 6.301 13.07 1 79.88 147 PHE B CA 1
ATOM 2930 C C . PHE B 1 147 ? -24.031 7.734 12.555 1 79.88 147 PHE B C 1
ATOM 2932 O O . PHE B 1 147 ? -23.469 8.047 11.508 1 79.88 147 PHE B O 1
ATOM 2939 N N . ALA B 1 148 ? -24.797 8.477 13.188 1 70.62 148 ALA B N 1
ATOM 2940 C CA . ALA B 1 148 ? -25.141 9.828 12.75 1 70.62 148 ALA B CA 1
ATOM 2941 C C . ALA B 1 148 ? -23.938 10.766 12.836 1 70.62 148 ALA B C 1
ATOM 2943 O O . ALA B 1 148 ? -23.859 11.742 12.094 1 70.62 148 ALA B O 1
ATOM 2944 N N . SER B 1 149 ? -23.016 10.453 13.672 1 78.44 149 SER B N 1
ATOM 2945 C CA . SER B 1 149 ? -21.938 11.398 13.914 1 78.44 149 SER B CA 1
ATOM 2946 C C . SER B 1 149 ? -20.594 10.828 13.453 1 78.44 149 SER B C 1
ATOM 2948 O O . SER B 1 149 ? -19.656 10.703 14.25 1 78.44 149 SER B O 1
ATOM 2950 N N . LEU B 1 150 ? -20.453 10.438 12.148 1 77.56 150 LEU B N 1
ATOM 2951 C CA . LEU B 1 150 ? -19.188 9.898 11.633 1 77.56 150 LEU B CA 1
ATOM 2952 C C . LEU B 1 150 ? -18.078 10.938 11.711 1 77.56 150 LEU B C 1
ATOM 2954 O O . LEU B 1 150 ? -17.203 10.844 12.57 1 77.56 150 LEU B O 1
ATOM 2958 N N . GLY B 1 151 ? -18.312 12.07 10.977 1 88.31 151 GLY B N 1
ATOM 2959 C CA . GLY B 1 151 ? -17.344 13.156 10.922 1 88.31 151 GLY B CA 1
ATOM 2960 C C . GLY B 1 151 ? -16.031 12.742 10.281 1 88.31 151 GLY B C 1
ATOM 2961 O O . GLY B 1 151 ? -15.898 11.617 9.797 1 88.31 151 GLY B O 1
ATOM 2962 N N . HIS B 1 152 ? -15.156 13.578 10.055 1 95 152 HIS B N 1
ATOM 2963 C CA . HIS B 1 152 ? -13.773 13.367 9.633 1 95 152 HIS B CA 1
ATOM 2964 C C . HIS B 1 152 ? -12.797 13.648 10.773 1 95 152 HIS B C 1
ATOM 2966 O O . HIS B 1 152 ? -12.75 14.766 11.289 1 95 152 HIS B O 1
ATOM 2972 N N . GLY B 1 153 ? -12.023 12.586 11.078 1 96.38 153 GLY B N 1
ATOM 2973 C CA . GLY B 1 153 ? -11.305 12.773 12.328 1 96.38 153 GLY B CA 1
ATOM 2974 C C . GLY B 1 153 ? -12.219 13.039 13.508 1 96.38 153 GLY B C 1
ATOM 2975 O O . GLY B 1 153 ? -11.82 13.68 14.477 1 96.38 153 GLY B O 1
ATOM 2976 N N . GLY B 1 154 ? -13.461 12.758 13.367 1 95.88 154 GLY B N 1
ATOM 2977 C CA . GLY B 1 154 ? -14.516 13 14.344 1 95.88 154 GLY B CA 1
ATOM 2978 C C . GLY B 1 154 ? -14.734 11.828 15.289 1 95.88 154 GLY B C 1
ATOM 2979 O O . GLY B 1 154 ? -13.812 11.062 15.555 1 95.88 154 GLY B O 1
ATOM 2980 N N . PRO B 1 155 ? -15.945 11.727 15.797 1 95.38 155 PRO B N 1
ATOM 2981 C CA . PRO B 1 155 ? -16.203 10.734 16.844 1 95.38 155 PRO B CA 1
ATOM 2982 C C . PRO B 1 155 ? -16.016 9.297 16.359 1 95.38 155 PRO B C 1
ATOM 2984 O O . PRO B 1 155 ? -15.383 8.484 17.047 1 95.38 155 PRO B O 1
ATOM 2987 N N . ALA B 1 156 ? -16.547 8.914 15.219 1 95.75 156 ALA B N 1
ATOM 2988 C CA . ALA B 1 156 ? -16.547 7.531 14.758 1 95.75 156 ALA B CA 1
ATOM 2989 C C . ALA B 1 156 ? -15.141 7.047 14.461 1 95.75 156 ALA B C 1
ATOM 2991 O O . ALA B 1 156 ? -14.719 5.996 14.945 1 95.75 156 ALA B O 1
ATOM 2992 N N . GLU B 1 157 ? -14.414 7.836 13.625 1 97.69 157 GLU B N 1
ATOM 2993 C CA . GLU B 1 157 ? -13.062 7.438 13.242 1 97.69 157 GLU B CA 1
ATOM 2994 C C . GLU B 1 157 ? -12.133 7.398 14.445 1 97.69 157 GLU B C 1
ATOM 2996 O O . GLU B 1 157 ? -11.32 6.48 14.586 1 97.69 157 GLU B O 1
ATOM 3001 N N . THR B 1 158 ? -12.289 8.367 15.297 1 97.94 158 THR B N 1
ATOM 3002 C CA . THR B 1 158 ? -11.484 8.398 16.516 1 97.94 158 THR B CA 1
ATOM 3003 C C . THR B 1 158 ? -11.812 7.199 17.406 1 97.94 158 THR B C 1
ATOM 3005 O O . THR B 1 158 ? -10.914 6.566 17.953 1 97.94 158 THR B O 1
ATOM 3008 N N . ALA B 1 159 ? -13.094 6.891 17.531 1 97.62 159 ALA B N 1
ATOM 3009 C CA . ALA B 1 159 ? -13.531 5.754 18.344 1 97.62 159 ALA B CA 1
ATOM 3010 C C . ALA B 1 159 ? -12.93 4.449 17.828 1 97.62 159 ALA B C 1
ATOM 3012 O O . ALA B 1 159 ? -12.398 3.654 18.609 1 97.62 159 ALA B O 1
ATOM 3013 N N . VAL B 1 160 ? -13.008 4.258 16.531 1 98.06 160 VAL B N 1
ATOM 3014 C CA . VAL B 1 160 ? -12.492 3.027 15.93 1 98.06 160 VAL B CA 1
ATOM 3015 C C . VAL B 1 160 ? -10.984 2.941 16.141 1 98.06 160 VAL B C 1
ATOM 3017 O O . VAL B 1 160 ? -10.453 1.874 16.453 1 98.06 160 VAL B O 1
ATOM 3020 N N . MET B 1 161 ? -10.266 4.062 16.016 1 98.44 161 MET B N 1
ATOM 3021 C CA . MET B 1 161 ? -8.82 4.07 16.219 1 98.44 161 MET B CA 1
ATOM 3022 C C . MET B 1 161 ? -8.484 3.785 17.672 1 98.44 161 MET B C 1
ATOM 3024 O O . MET B 1 161 ? -7.512 3.088 17.969 1 98.44 161 MET B O 1
ATOM 3028 N N . ARG B 1 162 ? -9.281 4.32 18.594 1 98.62 162 ARG B N 1
ATOM 3029 C CA . ARG B 1 162 ? -9.07 4.047 20.016 1 98.62 162 ARG B CA 1
ATOM 3030 C C . ARG B 1 162 ? -9.211 2.557 20.312 1 98.62 162 ARG B C 1
ATOM 3032 O O . ARG B 1 162 ? -8.531 2.025 21.188 1 98.62 162 ARG B O 1
ATOM 3039 N N . HIS B 1 163 ? -10.078 1.922 19.594 1 98.5 163 HIS B N 1
ATOM 3040 C CA . HIS B 1 163 ? -10.281 0.487 19.75 1 98.5 163 HIS B CA 1
ATOM 3041 C C . HIS B 1 163 ? -9.148 -0.306 19.094 1 98.5 163 HIS B C 1
ATOM 3043 O O . HIS B 1 163 ? -8.609 -1.23 19.703 1 98.5 163 HIS B O 1
ATOM 3049 N N . LEU B 1 164 ? -8.742 0.055 17.891 1 98.5 164 LEU B N 1
ATOM 3050 C CA . LEU B 1 164 ? -7.82 -0.743 17.094 1 98.5 164 LEU B CA 1
ATOM 3051 C C . LEU B 1 164 ? -6.371 -0.431 17.453 1 98.5 164 LEU B C 1
ATOM 3053 O O . LEU B 1 164 ? -5.539 -1.336 17.531 1 98.5 164 LEU B O 1
ATOM 3057 N N . HIS B 1 165 ? -6.109 0.85 17.531 1 98.38 165 HIS B N 1
ATOM 3058 C CA . HIS B 1 165 ? -4.742 1.335 17.719 1 98.38 165 HIS B CA 1
ATOM 3059 C C . HIS B 1 165 ? -4.695 2.496 18.703 1 98.38 165 HIS B C 1
ATOM 3061 O O . HIS B 1 165 ? -4.305 3.607 18.344 1 98.38 165 HIS B O 1
ATOM 3067 N N . PRO B 1 166 ? -5.027 2.23 19.984 1 98.44 166 PRO B N 1
ATOM 3068 C CA . PRO B 1 166 ? -5.059 3.33 20.953 1 98.44 166 PRO B CA 1
ATOM 3069 C C . PRO B 1 166 ? -3.715 4.047 21.062 1 98.44 166 PRO B C 1
ATOM 3071 O O . PRO B 1 166 ? -3.674 5.25 21.344 1 98.44 166 PRO B O 1
ATOM 3074 N N . GLU B 1 167 ? -2.633 3.361 20.719 1 97.75 167 GLU B N 1
ATOM 3075 C CA . GLU B 1 167 ? -1.291 3.922 20.844 1 97.75 167 GLU B CA 1
ATOM 3076 C C . GLU B 1 167 ? -1.04 4.996 19.781 1 97.75 167 GLU B C 1
ATOM 3078 O O . GLU B 1 167 ? -0.1 5.781 19.906 1 97.75 167 GLU B O 1
ATOM 3083 N N . LEU B 1 168 ? -1.867 5.105 18.828 1 98.38 168 LEU B N 1
ATOM 3084 C CA . LEU B 1 168 ? -1.651 6.047 17.734 1 98.38 168 LEU B CA 1
ATOM 3085 C C . LEU B 1 168 ? -2.502 7.301 17.922 1 98.38 168 LEU B C 1
ATOM 3087 O O . LEU B 1 168 ? -2.363 8.266 17.172 1 98.38 168 LEU B O 1
ATOM 3091 N N . VAL B 1 169 ? -3.371 7.32 18.906 1 98.62 169 VAL B N 1
ATOM 3092 C CA . VAL B 1 169 ? -4.227 8.477 19.172 1 98.62 169 VAL B CA 1
ATOM 3093 C C . VAL B 1 169 ? -3.584 9.359 20.25 1 98.62 169 VAL B C 1
ATOM 3095 O O . VAL B 1 169 ? -3.324 8.906 21.359 1 98.62 169 VAL B O 1
ATOM 3098 N N . ARG B 1 170 ? -3.293 10.617 19.844 1 98.56 170 ARG B N 1
ATOM 3099 C CA . ARG B 1 170 ? -2.762 11.594 20.781 1 98.56 170 ARG B CA 1
ATOM 3100 C C . ARG B 1 170 ? -3.881 12.219 21.609 1 98.56 170 ARG B C 1
ATOM 3102 O O . ARG B 1 170 ? -4.375 13.297 21.281 1 98.56 170 ARG B O 1
ATOM 3109 N N . GLU B 1 171 ? -4.141 11.625 22.781 1 98.38 171 GLU B N 1
ATOM 3110 C CA . GLU B 1 171 ? -5.281 12.031 23.609 1 98.38 171 GLU B CA 1
ATOM 3111 C C . GLU B 1 171 ? -5.117 13.461 24.109 1 98.38 171 GLU B C 1
ATOM 3113 O O . GLU B 1 171 ? -6.102 14.18 24.281 1 98.38 171 GLU B O 1
ATOM 3118 N N . ASP B 1 172 ? -3.902 13.906 24.234 1 98 172 ASP B N 1
ATOM 3119 C CA . ASP B 1 172 ? -3.625 15.234 24.766 1 98 172 ASP B CA 1
ATOM 3120 C C . ASP B 1 172 ? -3.924 16.312 23.719 1 98 172 ASP B C 1
ATOM 3122 O O . ASP B 1 172 ? -3.883 17.5 24.016 1 98 172 ASP B O 1
ATOM 3126 N N . ARG B 1 173 ? -4.324 15.914 22.516 1 98.56 173 ARG B N 1
ATOM 3127 C CA . ARG B 1 173 ? -4.586 16.875 21.453 1 98.56 173 ARG B CA 1
ATOM 3128 C C . ARG B 1 173 ? -6.055 16.859 21.047 1 98.56 173 ARG B C 1
ATOM 3130 O O . ARG B 1 173 ? -6.441 17.516 20.078 1 98.56 173 ARG B O 1
ATOM 3137 N N . THR B 1 174 ? -6.875 16.078 21.75 1 98.12 174 THR B N 1
ATOM 3138 C CA . THR B 1 174 ? -8.281 15.945 21.375 1 98.12 174 THR B CA 1
ATOM 3139 C C . THR B 1 174 ? -9.047 17.234 21.672 1 98.12 174 THR B C 1
ATOM 3141 O O . THR B 1 174 ? -9.984 17.578 20.969 1 98.12 174 THR B O 1
ATOM 3144 N N . ASP B 1 175 ? -8.578 18.016 22.703 1 98.06 175 ASP B N 1
ATOM 3145 C CA . ASP B 1 175 ? -9.219 19.297 22.984 1 98.06 175 ASP B CA 1
ATOM 3146 C C . ASP B 1 175 ? -8.992 20.281 21.844 1 98.06 175 ASP B C 1
ATOM 3148 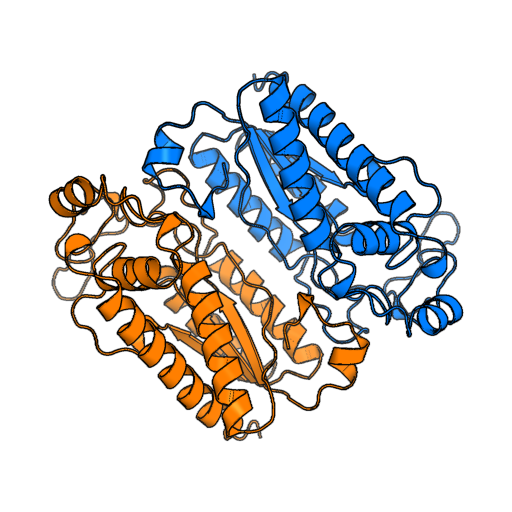O O . ASP B 1 175 ? -9.922 20.953 21.406 1 98.06 175 ASP B O 1
ATOM 3152 N N . THR B 1 176 ? -7.766 20.328 21.453 1 97.94 176 THR B N 1
ATOM 3153 C CA . THR B 1 176 ? -7.426 21.203 20.328 1 97.94 176 THR B CA 1
ATOM 3154 C C . THR B 1 176 ? -8.203 20.797 19.078 1 97.94 176 THR B C 1
ATOM 3156 O O . THR B 1 176 ? -8.688 21.656 18.344 1 97.94 176 THR B O 1
ATOM 3159 N N . ALA B 1 177 ? -8.312 19.531 18.812 1 98.19 177 ALA B N 1
ATOM 3160 C CA . ALA B 1 177 ? -9.07 19.031 17.688 1 98.19 177 ALA B CA 1
ATOM 3161 C C . ALA B 1 177 ? -10.531 19.453 17.75 1 98.19 177 ALA B C 1
ATOM 3163 O O . ALA B 1 177 ? -11.094 19.938 16.766 1 98.19 177 ALA B O 1
ATOM 3164 N N . ALA B 1 178 ? -11.141 19.328 18.906 1 97.38 178 ALA B N 1
ATOM 3165 C CA . ALA B 1 178 ? -12.555 19.656 19.109 1 97.38 178 ALA B CA 1
ATOM 3166 C C . ALA B 1 178 ? -12.805 21.156 18.953 1 97.38 178 ALA B C 1
ATOM 3168 O O . ALA B 1 178 ? -13.789 21.562 18.328 1 97.38 178 ALA B O 1
ATOM 3169 N N . GLU B 1 179 ? -11.938 21.906 19.531 1 97.69 179 GLU B N 1
ATOM 3170 C CA . GLU B 1 179 ? -12.094 23.359 19.5 1 97.69 179 GLU B CA 1
ATOM 3171 C C . GLU B 1 179 ? -12.031 23.891 18.062 1 97.69 179 GLU B C 1
ATOM 3173 O O . GLU B 1 179 ? -12.734 24.859 17.719 1 97.69 179 GLU B O 1
ATOM 3178 N N . GLY B 1 180 ? -11.242 23.281 17.266 1 97.38 180 GLY B N 1
ATOM 3179 C CA . GLY B 1 180 ? -11.062 23.75 15.891 1 97.38 180 GLY B CA 1
ATOM 3180 C C . GLY B 1 180 ? -11.906 22.984 14.891 1 97.38 180 GLY B C 1
ATOM 3181 O O . GLY B 1 180 ? -11.82 23.234 13.688 1 97.38 180 GLY B O 1
ATOM 3182 N N . ALA B 1 181 ? -12.758 22.094 15.336 1 96.81 181 ALA B N 1
ATOM 3183 C CA . ALA B 1 181 ? -13.523 21.219 14.445 1 96.81 181 ALA B CA 1
ATOM 3184 C C . ALA B 1 181 ? -14.711 21.953 13.836 1 96.81 181 ALA B C 1
ATOM 3186 O O . ALA B 1 181 ? -15.281 22.844 14.461 1 96.81 181 ALA B O 1
ATOM 3187 N N . ALA B 1 182 ? -15 21.562 12.609 1 94.94 182 ALA B N 1
ATOM 3188 C CA . ALA B 1 182 ? -16.25 22 12.008 1 94.94 182 ALA B CA 1
ATOM 3189 C C . ALA B 1 182 ? -17.406 21.094 12.445 1 94.94 182 ALA B C 1
ATOM 3191 O O . ALA B 1 182 ? -17.203 19.953 12.852 1 94.94 182 ALA B O 1
ATOM 3192 N N . ASP B 1 183 ? -18.578 21.578 12.312 1 91.19 183 ASP B N 1
ATOM 3193 C CA . ASP B 1 183 ? -19.766 20.812 12.688 1 91.19 183 ASP B CA 1
ATOM 3194 C C . ASP B 1 183 ? -20.188 19.875 11.57 1 91.19 183 ASP B C 1
ATOM 3196 O O . ASP B 1 183 ? -20.812 18.844 11.828 1 91.19 183 ASP B O 1
ATOM 3200 N N . SER B 1 184 ? -19.859 20.312 10.398 1 89.56 184 SER B N 1
ATOM 3201 C CA . SER B 1 184 ? -20.234 19.516 9.227 1 89.56 184 SER B CA 1
ATOM 3202 C C . SER B 1 184 ? -19.203 19.672 8.109 1 89.56 184 SER B C 1
ATOM 3204 O O . SER B 1 184 ? -18.422 20.609 8.102 1 89.56 184 SER B O 1
ATOM 3206 N N . TRP B 1 185 ? -19.312 18.781 7.258 1 89 185 TRP B N 1
ATOM 3207 C CA . TRP B 1 185 ? -18.422 18.797 6.102 1 89 185 TRP B CA 1
ATOM 3208 C C . TRP B 1 185 ? -18.859 19.875 5.105 1 89 185 TRP B C 1
ATOM 3210 O O . TRP B 1 185 ? -19.969 19.828 4.574 1 89 185 TRP B O 1
ATOM 3220 N N . GLY B 1 186 ? -18.031 20.812 4.902 1 89.31 186 GLY B N 1
ATOM 3221 C CA . GLY B 1 186 ? -18.203 21.734 3.791 1 89.31 186 GLY B CA 1
ATOM 3222 C C . GLY B 1 186 ? -19.141 22.875 4.113 1 89.31 186 GLY B C 1
ATOM 3223 O O . GLY B 1 186 ? -19.297 23.25 5.281 1 89.31 186 GLY B O 1
ATOM 3224 N N . GLU B 1 187 ? -19.469 23.609 3.082 1 87.12 187 GLU B N 1
ATOM 3225 C CA . GLU B 1 187 ? -20.422 24.719 3.061 1 87.12 187 GLU B CA 1
ATOM 3226 C C . GLU B 1 187 ? -21.562 24.453 2.082 1 87.12 187 GLU B C 1
ATOM 3228 O O . GLU B 1 187 ? -21.422 24.672 0.878 1 87.12 187 GLU B O 1
ATOM 3233 N N . TRP B 1 188 ? -22.672 24.062 2.588 1 88 188 TRP B N 1
ATOM 3234 C CA . TRP B 1 188 ? -23.766 23.594 1.732 1 88 188 TRP B CA 1
ATOM 3235 C C . TRP B 1 188 ? -24.781 24.703 1.498 1 88 188 TRP B C 1
ATOM 3237 O O . TRP B 1 188 ? -25.266 25.328 2.449 1 88 188 TRP B O 1
ATOM 3247 N N . VAL B 1 189 ? -25.016 25.062 0.231 1 84.75 189 VAL B N 1
ATOM 3248 C CA . VAL B 1 189 ? -26.062 25.984 -0.224 1 84.75 189 VAL B CA 1
ATOM 3249 C C . VAL B 1 189 ? -26.938 25.297 -1.268 1 84.75 189 VAL B C 1
ATOM 3251 O O . VAL B 1 189 ? -26.453 24.922 -2.338 1 84.75 189 VAL B O 1
ATOM 3254 N N . SER B 1 190 ? -28.172 25.094 -1.019 1 90.25 190 SER B N 1
ATOM 3255 C CA . SER B 1 190 ? -29.141 24.531 -1.945 1 90.25 190 SER B CA 1
ATOM 3256 C C . SER B 1 190 ? -28.688 23.156 -2.451 1 90.25 190 SER B C 1
ATOM 3258 O O . SER B 1 190 ? -28.703 22.906 -3.656 1 90.25 190 SER B O 1
ATOM 3260 N N . GLY B 1 191 ? -28.156 22.406 -1.613 1 87.88 191 GLY B N 1
ATOM 3261 C CA . GLY B 1 191 ? -27.781 21.047 -1.958 1 87.88 191 GLY B CA 1
ATOM 3262 C C . GLY B 1 191 ? -26.406 20.953 -2.609 1 87.88 191 GLY B C 1
ATOM 3263 O O . GLY B 1 191 ? -25.984 19.875 -3.035 1 87.88 191 GLY B O 1
ATOM 3264 N N . THR B 1 192 ? -25.75 22.078 -2.695 1 87.06 192 THR B N 1
ATOM 3265 C CA . THR B 1 192 ? -24.438 22.109 -3.328 1 87.06 192 THR B CA 1
ATOM 3266 C C . THR B 1 192 ? -23.359 22.469 -2.314 1 87.06 192 THR B C 1
ATOM 3268 O O . THR B 1 192 ? -23.5 23.453 -1.577 1 87.06 192 THR B O 1
ATOM 3271 N N . ASN B 1 193 ? -22.359 21.641 -2.193 1 86.06 193 ASN B N 1
ATOM 3272 C CA . ASN B 1 193 ? -21.203 21.938 -1.345 1 86.06 193 ASN B CA 1
ATOM 3273 C C . ASN B 1 193 ? -20.281 22.953 -2.002 1 86.06 193 ASN B C 1
ATOM 3275 O O . ASN B 1 193 ? -19.75 22.719 -3.086 1 86.06 193 ASN B O 1
ATOM 3279 N N . LEU B 1 194 ? -20.047 24.047 -1.407 1 87.5 194 LEU B N 1
ATOM 3280 C CA . LEU B 1 194 ? -19.266 25.125 -1.982 1 87.5 194 LEU B CA 1
ATOM 3281 C C . LEU B 1 194 ? -17.812 25.031 -1.526 1 87.5 194 LEU B C 1
ATOM 3283 O O . LEU B 1 194 ? -16.938 25.719 -2.066 1 87.5 194 LEU B O 1
ATOM 3287 N N . ALA B 1 195 ? -17.578 24.172 -0.561 1 85.19 195 ALA B N 1
ATOM 3288 C CA . ALA B 1 195 ? -16.219 24.031 -0.053 1 85.19 195 ALA B CA 1
ATOM 3289 C C . ALA B 1 195 ? -15.484 22.906 -0.788 1 85.19 195 ALA B C 1
ATOM 3291 O O . ALA B 1 195 ? -16.031 21.812 -0.967 1 85.19 195 ALA B O 1
ATOM 3292 N N . VAL B 1 196 ? -14.312 23.25 -1.249 1 86.81 196 VAL B N 1
ATOM 3293 C CA . VAL B 1 196 ? -13.516 22.266 -1.985 1 86.81 196 VAL B CA 1
ATOM 3294 C C . VAL B 1 196 ? -12.445 21.688 -1.069 1 86.81 196 VAL B C 1
ATOM 3296 O O . VAL B 1 196 ? -12.32 20.453 -0.955 1 86.81 196 VAL B O 1
ATOM 3299 N N . ASP B 1 197 ? -11.781 22.547 -0.364 1 94.38 197 ASP B N 1
ATOM 3300 C CA . ASP B 1 197 ? -10.703 22.109 0.522 1 94.38 197 ASP B CA 1
ATOM 3301 C C . ASP B 1 197 ? -11.133 22.172 1.985 1 94.38 197 ASP B C 1
ATOM 3303 O O . ASP B 1 197 ? -11.836 23.109 2.389 1 94.38 197 ASP B O 1
ATOM 3307 N N . SER B 1 198 ? -10.688 21.203 2.775 1 94.69 198 SER B N 1
ATOM 3308 C CA . SER B 1 198 ? -11.094 21.094 4.172 1 94.69 198 SER B CA 1
ATOM 3309 C C . SER B 1 198 ? -10.672 22.328 4.961 1 94.69 1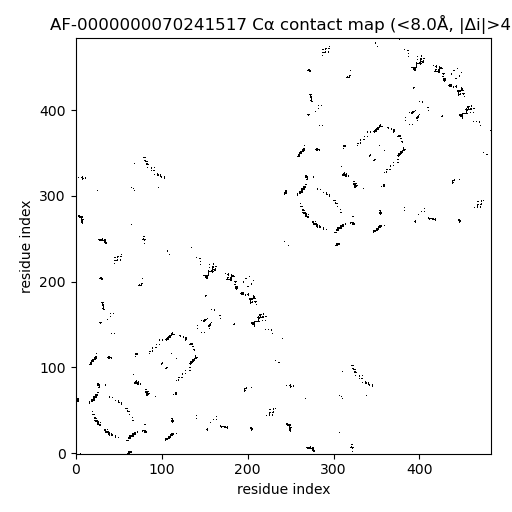98 SER B C 1
ATOM 3311 O O . SER B 1 198 ? -11.383 22.766 5.867 1 94.69 198 SER B O 1
ATOM 3313 N N . SER B 1 199 ? -9.562 22.891 4.574 1 94.81 199 SER B N 1
ATOM 3314 C CA . SER B 1 199 ? -9.031 24.031 5.316 1 94.81 199 SER B CA 1
ATOM 3315 C C . SER B 1 199 ? -9.961 25.234 5.211 1 94.81 199 SER B C 1
ATOM 3317 O O . SER B 1 199 ? -9.828 26.203 5.973 1 94.81 199 SER B O 1
ATOM 3319 N N . SER B 1 200 ? -10.883 25.203 4.301 1 93.25 200 SER B N 1
ATOM 3320 C CA . SER B 1 200 ? -11.781 26.328 4.098 1 93.25 200 SER B CA 1
ATOM 3321 C C . SER B 1 200 ? -12.875 26.359 5.16 1 93.25 200 SER B C 1
ATOM 3323 O O . SER B 1 200 ? -13.57 27.375 5.309 1 93.25 200 SER B O 1
ATOM 3325 N N . PHE B 1 201 ? -13.008 25.234 5.988 1 92.5 201 PHE B N 1
ATOM 3326 C CA . PHE B 1 201 ? -14.141 25.297 6.902 1 92.5 201 PHE B CA 1
ATOM 3327 C C . PHE B 1 201 ? -13.789 24.641 8.234 1 92.5 201 PHE B C 1
ATOM 3329 O O . PHE B 1 201 ? -14.586 24.672 9.18 1 92.5 201 PHE B O 1
ATOM 3336 N N . THR B 1 202 ? -12.711 24.031 8.398 1 95.44 202 THR B N 1
ATOM 3337 C CA . THR B 1 202 ? -12.258 23.453 9.656 1 95.44 202 THR B CA 1
ATOM 3338 C C . THR B 1 202 ? -10.844 23.906 9.977 1 95.44 202 THR B C 1
ATOM 3340 O O . THR B 1 202 ? -9.945 23.828 9.141 1 95.44 202 THR B O 1
ATOM 3343 N N . GLU B 1 203 ? -10.625 24.391 11.172 1 96 203 GLU B N 1
ATOM 3344 C CA . GLU B 1 203 ? -9.312 24.875 11.586 1 96 203 GLU B CA 1
ATOM 3345 C C . GLU B 1 203 ? -8.398 23.703 11.984 1 96 203 GLU B C 1
ATOM 3347 O O . GLU B 1 203 ? -7.215 23.703 11.648 1 96 203 GLU B O 1
ATOM 3352 N N . SER B 1 204 ? -8.969 22.703 12.625 1 97.25 204 SER B N 1
ATOM 3353 C CA . SER B 1 204 ? -8.172 21.594 13.125 1 97.25 204 SER B CA 1
ATOM 3354 C C . SER B 1 204 ? -8.062 20.484 12.086 1 97.25 204 SER B C 1
ATOM 3356 O O . SER B 1 204 ? -7.234 19.578 12.219 1 97.25 204 SER B O 1
ATOM 3358 N N . GLY B 1 205 ? -8.875 20.516 11.055 1 97.44 205 GLY B N 1
ATOM 3359 C CA . GLY B 1 205 ? -8.969 19.406 10.102 1 97.44 205 GLY B CA 1
ATOM 3360 C C . GLY B 1 205 ? -10.047 18.406 10.453 1 97.44 205 GLY B C 1
ATOM 3361 O O . GLY B 1 205 ? -10.43 17.578 9.625 1 97.44 205 GLY B O 1
ATOM 3362 N N . ALA B 1 206 ? -10.602 18.484 11.648 1 96.94 206 ALA B N 1
ATOM 3363 C CA . ALA B 1 206 ? -11.633 17.531 12.086 1 96.94 206 ALA B CA 1
ATOM 3364 C C . ALA B 1 206 ? -13.023 18.062 11.773 1 96.94 206 ALA B C 1
ATOM 3366 O O . ALA B 1 206 ? -13.227 19.281 11.656 1 96.94 206 ALA B O 1
ATOM 3367 N N . VAL B 1 207 ? -13.898 17.234 11.523 1 95.81 207 VAL B N 1
ATOM 3368 C CA . VAL B 1 207 ? -15.344 17.469 11.469 1 95.81 207 VAL B CA 1
ATOM 3369 C C . VAL B 1 207 ? -16.047 16.625 12.523 1 95.81 207 VAL B C 1
ATOM 3371 O O . VAL B 1 207 ? -15.977 15.383 12.484 1 95.81 207 VAL B O 1
ATOM 3374 N N . GLY B 1 208 ? -16.734 17.234 13.469 1 95.31 208 GLY B N 1
ATOM 3375 C CA . GLY B 1 208 ? -17.25 16.562 14.648 1 95.31 208 GLY B CA 1
ATOM 3376 C C . GLY B 1 208 ? -16.266 16.531 15.797 1 95.31 208 GLY B C 1
ATOM 3377 O O . GLY B 1 208 ? -15.086 16.844 15.625 1 95.31 208 GLY B O 1
ATOM 3378 N N . ASP B 1 209 ? -16.766 16.203 16.969 1 96.38 209 ASP B N 1
ATOM 3379 C CA . ASP B 1 209 ? -15.977 16.219 18.203 1 96.38 209 ASP B CA 1
ATOM 3380 C C . ASP B 1 209 ? -15.352 14.859 18.484 1 96.38 209 ASP B C 1
ATOM 3382 O O . ASP B 1 209 ? -16.047 13.93 18.891 1 96.38 209 ASP B O 1
ATOM 3386 N N . PRO B 1 210 ? -14 14.766 18.312 1 97.31 210 PRO B N 1
ATOM 3387 C CA . PRO B 1 210 ? -13.383 13.453 18.516 1 97.31 210 PRO B CA 1
ATOM 3388 C C . PRO B 1 210 ? -13.5 12.953 19.953 1 97.31 210 PRO B C 1
ATOM 3390 O O . PRO B 1 210 ? -13.336 11.758 20.219 1 97.31 210 PRO B O 1
ATOM 3393 N N . ARG B 1 211 ? -13.758 13.883 20.875 1 97.19 211 ARG B N 1
ATOM 3394 C CA . ARG B 1 211 ? -13.852 13.5 22.281 1 97.19 211 ARG B CA 1
ATOM 3395 C C . ARG B 1 211 ? -15.094 12.648 22.531 1 97.19 211 ARG B C 1
ATOM 3397 O O . ARG B 1 211 ? -15.172 11.945 23.547 1 97.19 211 ARG B O 1
ATOM 3404 N N . GLU B 1 212 ? -15.961 12.641 21.625 1 95.31 212 GLU B N 1
ATOM 3405 C CA . GLU B 1 212 ? -17.219 11.93 21.766 1 95.31 212 GLU B CA 1
ATOM 3406 C C . GLU B 1 212 ? -17.094 10.469 21.328 1 95.31 212 GLU B C 1
ATOM 3408 O O . GLU B 1 212 ? -18.031 9.688 21.469 1 95.31 212 GLU B O 1
ATOM 3413 N N . GLY B 1 213 ? -16 10.094 20.781 1 95.62 213 GLY B N 1
ATOM 3414 C CA . GLY B 1 213 ? -15.766 8.727 20.344 1 95.62 213 GLY B CA 1
ATOM 3415 C C . GLY B 1 213 ? -14.82 7.957 21.25 1 95.62 213 GLY B C 1
ATOM 3416 O O . GLY B 1 213 ? -13.602 8.086 21.141 1 95.62 213 GLY B O 1
ATOM 3417 N N . ASP B 1 214 ? -15.391 7.062 22.109 1 96.25 214 ASP B N 1
ATOM 3418 C CA . ASP B 1 214 ? -14.539 6.258 22.984 1 96.25 214 ASP B CA 1
ATOM 3419 C C . ASP B 1 214 ? -14.305 4.867 22.391 1 96.25 214 ASP B C 1
ATOM 3421 O O . ASP B 1 214 ? -14.844 4.539 21.328 1 96.25 214 ASP B O 1
ATOM 3425 N N . ALA B 1 215 ? -13.484 4.113 23.094 1 98 215 ALA B N 1
ATOM 3426 C CA . ALA B 1 215 ? -13.039 2.814 22.594 1 98 215 ALA B CA 1
ATOM 3427 C C . ALA B 1 215 ? -14.211 1.834 22.5 1 98 215 ALA B C 1
ATOM 3429 O O . ALA B 1 215 ? -14.258 0.991 21.609 1 98 215 ALA B O 1
ATOM 3430 N N .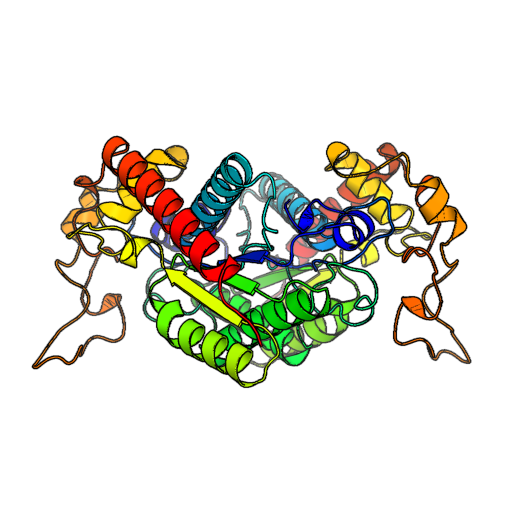 ASP B 1 216 ? -15.148 1.923 23.438 1 97.56 216 ASP B N 1
ATOM 3431 C CA . ASP B 1 216 ? -16.312 1.043 23.406 1 97.56 216 ASP B CA 1
ATOM 3432 C C . ASP B 1 216 ? -17.156 1.274 22.156 1 97.56 216 ASP B C 1
ATOM 3434 O O . ASP B 1 216 ? -17.578 0.32 21.5 1 97.56 216 ASP B O 1
ATOM 3438 N N . LEU B 1 217 ? -17.406 2.529 21.875 1 95.5 217 LEU B N 1
ATOM 3439 C CA . LEU B 1 217 ? -18.078 2.859 20.625 1 95.5 217 LEU B CA 1
ATOM 3440 C C . LEU B 1 217 ? -17.281 2.348 19.422 1 95.5 217 LEU B C 1
ATOM 3442 O O . LEU B 1 217 ? -17.859 1.844 18.453 1 95.5 217 LEU B O 1
ATOM 3446 N N . GLY B 1 218 ? -15.969 2.506 19.469 1 97.75 218 GLY B N 1
ATOM 3447 C CA . GLY B 1 218 ? -15.109 2.012 18.406 1 97.75 218 GLY B CA 1
ATOM 3448 C C . GLY B 1 218 ? -15.266 0.523 18.156 1 97.75 218 GLY B C 1
ATOM 3449 O O . GLY B 1 218 ? -15.328 0.087 17 1 97.75 218 GLY B O 1
ATOM 3450 N N . GLU B 1 219 ? -15.266 -0.202 19.219 1 98 219 GLU B N 1
ATOM 3451 C CA . GLU B 1 219 ? -15.477 -1.641 19.094 1 98 219 GLU B CA 1
ATOM 3452 C C . GLU B 1 219 ? -16.828 -1.949 18.453 1 98 219 GLU B C 1
ATOM 3454 O O . GLU B 1 219 ? -16.938 -2.828 17.609 1 98 219 GLU B O 1
ATOM 3459 N N . GLU B 1 220 ? -17.844 -1.283 18.891 1 96.81 220 GLU B N 1
ATOM 3460 C CA . GLU B 1 220 ? -19.188 -1.476 18.359 1 96.81 220 GLU B CA 1
ATOM 3461 C C . GLU B 1 220 ? -19.219 -1.198 16.859 1 96.81 220 GLU B C 1
ATOM 3463 O O . GLU B 1 220 ? -19.75 -2 16.078 1 96.81 220 GLU B O 1
ATOM 3468 N N . LEU B 1 221 ? -18.719 -0.05 16.484 1 97 221 LEU B N 1
ATOM 3469 C CA . LEU B 1 221 ? -18.703 0.337 15.078 1 97 221 LEU B CA 1
ATOM 3470 C C . LEU B 1 221 ? -17.891 -0.646 14.242 1 97 221 LEU B C 1
ATOM 3472 O O . LEU B 1 221 ? -18.297 -1.018 13.141 1 97 221 LEU B O 1
ATOM 3476 N N . PHE B 1 222 ? -16.766 -1.061 14.805 1 98.06 222 PHE B N 1
ATOM 3477 C CA . PHE B 1 222 ? -15.898 -2.023 14.141 1 98.06 222 PHE B CA 1
ATOM 3478 C C . PHE B 1 222 ? -16.625 -3.342 13.906 1 98.06 222 PHE B C 1
ATOM 3480 O O . PHE B 1 222 ? -16.594 -3.891 12.805 1 98.06 222 PHE B O 1
ATOM 3487 N N . GLU B 1 223 ? -17.266 -3.787 14.914 1 97.56 223 GLU B N 1
ATOM 3488 C CA . GLU B 1 223 ? -18 -5.047 14.82 1 97.56 223 GLU B CA 1
ATOM 3489 C C . GLU B 1 223 ? -19.156 -4.941 13.836 1 97.56 223 GLU B C 1
ATOM 3491 O O . GLU B 1 223 ? -19.406 -5.871 13.055 1 97.56 223 GLU B O 1
ATOM 3496 N N . LYS B 1 224 ? -19.828 -3.854 13.875 1 97.25 224 LYS B N 1
ATOM 3497 C CA . LYS B 1 224 ? -20.922 -3.641 12.938 1 97.25 224 LYS B CA 1
ATOM 3498 C C . LYS B 1 224 ? -20.422 -3.586 11.5 1 97.25 224 LYS B C 1
ATOM 3500 O O . LYS B 1 224 ? -21.047 -4.133 10.594 1 97.25 224 LYS B O 1
ATOM 3505 N N . ALA B 1 225 ? -19.359 -2.895 11.328 1 97.81 225 ALA B N 1
ATOM 3506 C CA . ALA B 1 225 ? -18.781 -2.781 9.992 1 97.81 225 ALA B CA 1
ATOM 3507 C C . ALA B 1 225 ? -18.344 -4.148 9.469 1 97.81 225 ALA B C 1
ATOM 3509 O O . ALA B 1 225 ? -18.594 -4.48 8.305 1 97.81 225 ALA B O 1
ATOM 3510 N N . ALA B 1 226 ? -17.656 -4.938 10.305 1 98.06 226 ALA B N 1
ATOM 3511 C CA . ALA B 1 226 ? -17.219 -6.277 9.914 1 98.06 226 ALA B CA 1
ATOM 3512 C C . ALA B 1 226 ? -18.422 -7.164 9.586 1 98.06 226 ALA B C 1
ATOM 3514 O O . ALA B 1 226 ? -18.406 -7.914 8.602 1 98.06 226 ALA B O 1
ATOM 3515 N N . ALA B 1 227 ? -19.453 -7.051 10.383 1 97.25 227 ALA B N 1
ATOM 3516 C CA . ALA B 1 227 ? -20.672 -7.832 10.148 1 97.25 227 ALA B CA 1
ATOM 3517 C C . ALA B 1 227 ? -21.328 -7.434 8.828 1 97.25 227 ALA B C 1
ATOM 3519 O O . ALA B 1 227 ? -21.812 -8.289 8.086 1 97.25 227 ALA B O 1
ATOM 3520 N N . ALA B 1 228 ? -21.375 -6.152 8.609 1 97.56 228 ALA B N 1
ATOM 3521 C CA . ALA B 1 228 ? -21.938 -5.66 7.359 1 97.56 228 ALA B CA 1
ATOM 3522 C C . ALA B 1 228 ? -21.141 -6.164 6.16 1 97.56 228 ALA B C 1
ATOM 3524 O O . ALA B 1 228 ? -21.719 -6.469 5.109 1 97.56 228 ALA B O 1
ATOM 3525 N N . LEU B 1 229 ? -19.828 -6.207 6.281 1 98.12 229 LEU B N 1
ATOM 3526 C CA . LEU B 1 229 ? -18.984 -6.738 5.219 1 98.12 229 LEU B CA 1
ATOM 3527 C C . LEU B 1 229 ? -19.312 -8.211 4.957 1 98.12 229 LEU B C 1
ATOM 3529 O O . LEU B 1 229 ? -19.344 -8.648 3.805 1 98.12 229 LEU B O 1
ATOM 3533 N N . VAL B 1 230 ? -19.5 -8.992 5.992 1 97.69 230 VAL B N 1
ATOM 3534 C CA . VAL B 1 230 ? -19.859 -10.398 5.84 1 97.69 230 VAL B CA 1
ATOM 3535 C C . VAL B 1 230 ? -21.156 -10.523 5.039 1 97.69 230 VAL B C 1
ATOM 3537 O O . VAL B 1 230 ? -21.25 -11.367 4.141 1 97.69 230 VAL B O 1
ATOM 3540 N N . GLU B 1 231 ? -22.109 -9.695 5.391 1 96.62 231 GLU B N 1
ATOM 3541 C CA . GLU B 1 231 ? -23.375 -9.703 4.66 1 96.62 231 GLU B CA 1
ATOM 3542 C C . GLU B 1 231 ? -23.156 -9.391 3.182 1 96.62 231 GLU B C 1
ATOM 3544 O O . GLU B 1 231 ? -23.766 -10.031 2.314 1 96.62 231 GLU B O 1
ATOM 3549 N N . LEU B 1 232 ? -22.375 -8.414 2.93 1 97 232 LEU B N 1
ATOM 3550 C CA . LEU B 1 232 ? -22.094 -8.055 1.546 1 97 232 LEU B CA 1
ATOM 3551 C C . LEU B 1 232 ? -21.375 -9.188 0.82 1 97 232 LEU B C 1
ATOM 3553 O O . LEU B 1 232 ? -21.703 -9.492 -0.331 1 97 232 LEU B O 1
ATOM 3557 N N . LEU B 1 233 ? -20.344 -9.773 1.468 1 97.38 233 LEU B N 1
ATOM 3558 C CA . LEU B 1 233 ? -19.625 -10.883 0.871 1 97.38 233 LEU B CA 1
ATOM 3559 C C . LEU B 1 233 ? -20.562 -12.031 0.525 1 97.38 233 LEU B C 1
ATOM 3561 O O . LEU B 1 233 ? -20.438 -12.656 -0.529 1 97.38 233 LEU B O 1
ATOM 3565 N N . ASP B 1 234 ? -21.531 -12.289 1.373 1 95.19 234 ASP B N 1
ATOM 3566 C CA . ASP B 1 234 ? -22.547 -13.305 1.118 1 95.19 234 ASP B CA 1
ATOM 3567 C C . ASP B 1 234 ? -23.359 -12.969 -0.136 1 95.19 234 ASP B C 1
ATOM 3569 O O . ASP B 1 234 ? -23.594 -13.844 -0.972 1 95.19 234 ASP B O 1
ATOM 3573 N N . ALA B 1 235 ? -23.766 -11.766 -0.206 1 95.06 235 ALA B N 1
ATOM 3574 C CA . ALA B 1 235 ? -24.562 -11.32 -1.35 1 95.06 235 ALA B CA 1
ATOM 3575 C C . ALA B 1 235 ? -23.75 -11.414 -2.643 1 95.06 235 ALA B C 1
ATOM 3577 O O . ALA B 1 235 ? -24.281 -11.82 -3.68 1 95.06 235 ALA B O 1
ATOM 3578 N N . VAL B 1 236 ? -22.5 -10.969 -2.562 1 95.12 236 VAL B N 1
ATOM 3579 C CA . VAL B 1 236 ? -21.625 -10.977 -3.725 1 95.12 236 VAL B CA 1
ATOM 3580 C C . VAL B 1 236 ? -21.391 -12.414 -4.184 1 95.12 236 VAL B C 1
ATOM 3582 O O . VAL B 1 236 ? -21.406 -12.703 -5.383 1 95.12 236 VAL B O 1
ATOM 3585 N N . GLU B 1 237 ? -21.172 -13.289 -3.262 1 93.31 237 GLU B N 1
ATOM 3586 C CA . GLU B 1 237 ? -20.938 -14.695 -3.572 1 93.31 237 GLU B CA 1
ATOM 3587 C C . GLU B 1 237 ? -22.141 -15.328 -4.246 1 93.31 237 GLU B C 1
ATOM 3589 O O . GLU B 1 237 ? -22 -16.188 -5.109 1 93.31 237 GLU B O 1
ATOM 3594 N N . ARG B 1 238 ? -23.297 -14.93 -3.943 1 91.38 238 ARG B N 1
ATOM 3595 C CA . ARG B 1 238 ? -24.531 -15.539 -4.43 1 91.38 238 ARG B CA 1
ATOM 3596 C C . ARG B 1 238 ? -24.906 -14.984 -5.801 1 91.38 238 ARG B C 1
ATOM 3598 O O . ARG B 1 238 ? -25.766 -15.531 -6.48 1 91.38 238 ARG B O 1
ATOM 3605 N N . ARG B 1 239 ? -24.297 -13.883 -6.109 1 89.5 239 ARG B N 1
ATOM 3606 C CA . ARG B 1 239 ? -24.641 -13.25 -7.379 1 89.5 239 ARG B CA 1
ATOM 3607 C C . ARG B 1 239 ? -24.219 -14.109 -8.562 1 89.5 239 ARG B C 1
ATOM 3609 O O . ARG B 1 239 ? -23.125 -14.688 -8.547 1 89.5 239 ARG B O 1
ATOM 3616 N N . SER B 1 240 ? -25.109 -14.258 -9.57 1 84.75 240 SER B N 1
ATOM 3617 C CA . SER B 1 240 ? -24.766 -14.938 -10.812 1 84.75 240 SER B CA 1
ATOM 3618 C C . SER B 1 240 ? -23.969 -14.023 -11.734 1 84.75 240 SER B C 1
ATOM 3620 O O . SER B 1 240 ? -24.391 -12.906 -12.031 1 84.75 240 SER B O 1
ATOM 3622 N N . LEU B 1 241 ? -22.734 -14.391 -12.008 1 80.5 241 LEU B N 1
ATOM 3623 C CA . LEU B 1 241 ? -21.922 -13.617 -12.938 1 80.5 241 LEU B CA 1
ATOM 3624 C C . LEU B 1 241 ? -22.25 -13.961 -14.383 1 80.5 241 LEU B C 1
ATOM 3626 O O . LEU B 1 241 ? -21.812 -13.273 -15.305 1 80.5 241 LEU B O 1
ATOM 3630 N N . ALA B 1 242 ? -23.328 -14.789 -14.766 1 59.06 242 ALA B N 1
ATOM 3631 C CA . ALA B 1 242 ? -23.75 -15.227 -16.094 1 59.06 242 ALA B CA 1
ATOM 3632 C C . ALA B 1 242 ? -24.328 -14.07 -16.891 1 59.06 242 ALA B C 1
ATOM 3634 O O . ALA B 1 242 ? -24.906 -13.141 -16.328 1 59.06 242 ALA B O 1
#

Organism: Natronomonas pharaonis (strain ATCC 35678 / DSM 2160 / CIP 103997 / JCM 8858 / NBRC 14720 / NCIMB 2260 / Gabara) (NCBI:txid348780)

Foldseek 3Di:
DEPVPDDVVRLLPADDLEAEEQEEAQADLFPFFHSQLKRLLLVLLRVLLQVVLCVVPVHGHYYYDYHRHEADVLRVVPPRGHHDDLVVRLVVVLVVVLVSLVSRNQEYEYRTRYPRNQVSQVVSQVVCLVVSSHNYDYDHLVVQDDDPWCKRSAQQSLLLCCQRPVVRGRPVCLVVRQVQAAQDPADDDPNDGPRRHQVVGGVRSIH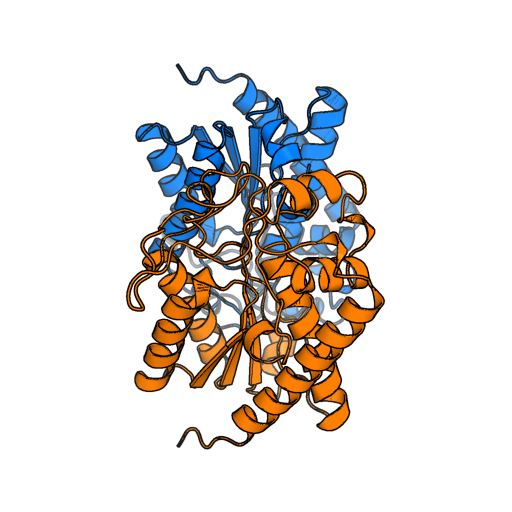YRNVNHHNVSSVVSSVSSSVSSSVVSVVSVPDDSD/DEPVPDDVVRLLPADDLEAEEQEEAQADLFPFFHSQLKRLLLVLLRVLLQVVLCVVPVHGHYYYDYHRHEADVLRVVPPRGHHDDLVVRLVVVLVVVLVSLVSRNQEYEYRTRYPRNQVSQVVSQVVCLVVSSHNYDYDHLVVQDDDPFCKGSAQQSLLLCCQRPVVRGRPVCLVVRQVQAAQDPADDDPNDGPRRHQVVGGVRSIHYRNVNHHNVSSVVSSVSSSVSSNVVSVVSVPDDSD

Radius of gyration: 22.12 Å; Cα contacts (8 Å, |Δi|>4): 1223; chains: 2; bounding box: 57×55×53 Å

Sequence (484 aa):
MHLSEATWTDIRDATTDLAVLPVGSTEQHGPHAPLGVDWLTAEAIAEAGVDRYADTHGEKPLVGPTIPVGVAEEHRDFDGTLWVSPDTFRSYVGETVASLASHGFERVVIVNGHGGNVDALNEVCARLTRDGDAYAVQYTWFDAVDFASLGHGGPAETAVMRHLHPELVREDRTDTAAEGAADSWGEWVSGTNLAVDSSSFTESGAVGDPREGDADLGEELFEKAAAALVELLDAVERRSLAMHLSEATWTDIRDATTDLAVLPVGSTEQHGPHAPLGVDWLTAEAIAEAGVDRYADTHGEKPLVGPTIPVGVAEEHRDFDGTLWVSPDTFRSYVGETVASLASHGFERVVIVNGHGGNVDALNEVCARLTRDGDAYAVQYTWFDAVDFASLGHGGPAETAVMRHLHPELVREDRTDTAAEGAADSWGEWVSGTNLAVDSSSFTESGAVGDPREGDADLGEELFEKAAAALVELLDAVERRSLA

Nearest PDB structures (foldseek):
  3lub-assembly2_H  TM=8.487E-01  e=9.183E-17  Bacteroides fragilis NCTC 9343
  3no4-assembly1_B  TM=7.917E-01  e=5.878E-16  Nostoc punctiforme PCC 73102
  3a6j-assembly1_E  TM=8.015E-01  e=1.246E-14  Pseudomonas putida
  3a6j-assembly1_B  TM=8.110E-01  e=3.249E-14  Pseudomonas putida
  3a6j-assembly1_F  TM=8.114E-01  e=4.941E-14  Pseudomonas putida

Solvent-accessible surface area (backbone atoms only — not comparable to full-atom values): 22739 Å² total; per-residue (Å²): 82,50,47,44,60,30,21,19,54,56,47,61,68,50,87,65,35,42,30,34,34,20,30,15,23,24,30,54,19,12,53,18,27,22,13,23,53,21,25,56,50,12,41,52,36,47,52,51,14,35,53,51,36,18,73,75,68,73,52,52,39,36,33,47,71,59,40,42,66,18,35,37,64,42,39,56,89,36,33,72,21,27,24,35,52,58,67,40,44,32,45,45,55,40,33,38,52,44,28,42,19,74,59,53,30,38,34,36,39,34,26,29,37,40,78,62,38,47,68,41,44,52,52,34,22,50,49,35,36,74,71,65,53,26,50,40,46,74,43,46,45,75,78,62,35,96,58,93,61,38,58,42,35,0,14,43,55,37,2,34,37,41,48,76,42,46,88,45,48,42,71,90,29,33,64,58,20,37,73,26,28,17,86,52,88,58,44,73,56,94,88,37,68,72,47,76,41,48,73,77,62,16,79,31,53,8,15,29,45,28,78,74,22,45,39,68,56,8,45,50,52,48,52,44,28,17,53,45,44,30,52,49,51,54,54,59,69,68,50,78,88,121,82,49,48,43,61,31,23,19,54,56,48,61,67,50,84,66,36,42,30,36,34,22,28,14,23,24,30,54,20,11,53,19,27,22,11,24,53,20,25,57,49,13,42,51,36,47,52,51,12,34,52,51,37,19,74,74,68,74,53,51,40,36,34,47,72,58,40,42,65,18,36,38,64,42,39,56,87,35,32,71,21,27,24,35,52,58,67,41,43,31,45,45,54,42,34,39,51,43,29,42,18,75,59,54,32,38,34,35,39,33,26,29,38,41,77,62,38,48,66,43,45,52,52,36,21,51,50,34,36,75,70,64,52,26,50,40,45,73,42,49,46,75,80,64,37,97,59,94,60,37,60,41,35,0,13,44,54,37,2,34,38,41,47,76,42,47,88,44,47,41,72,91,28,33,62,58,18,36,74,27,28,17,87,53,87,57,43,73,56,95,89,37,66,74,47,74,41,48,72,78,63,15,79,30,54,7,15,29,45,29,77,73,22,44,39,69,57,7,46,52,52,47,51,43,29,16,51,46,44,32,53,49,50,53,52,58,68,67,52,78,88,122